Protein AF-0000000066667418 (afdb_homodimer)

Radius of gyration: 21.42 Å; Cα contacts (8 Å, |Δi|>4): 752; chains: 2; bounding box: 53×62×42 Å

Sequence (384 aa):
MTIRIGIILGSTRPNRNGPQVAQWVLDTAAARADAEFDLVDLREHPLPHLDEPVAPMFGPSVHAHTRAWAERIAPFDGFVIVTPE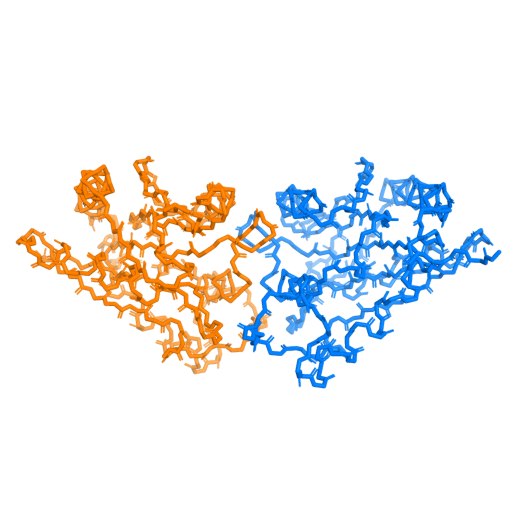YNHGAPGVLKNAIDHLFAQWADKAVGFVSYGAGGGALAVEQLRQVCSALGMADVSPQVTISVLTDFENYTAFRPTERHTVALDKLLEKVVAWSTALAPLRQSTLVTSMTIRIGIILGSTRPNRNGPQVAQWVLDTAAARADAEFDLVDLREHPLPHLDEPVAPMFGPSVHAHTRAWAERIAPFDGFVIVTPEYNHGAPGVLKNAIDHLFAQWADKAVGFVSYGAGGGALAVEQLRQVCSALGMADVSPQVTISVLTDFENYTAFRPTERHTVALDKLLEKVVAWSTALAPLRQSTLVTS

pLDDT: mean 95.83, std 9.03, range [34.34, 99.0]

Nearest PDB structures (foldseek):
  1t0i-assembly1_A  TM=7.617E-01  e=7.428E-16  Saccharomyces cerevisiae
  1t0i-assembly1_B  TM=7.504E-01  e=2.862E-14  Saccharomyces cerevisiae
  2fzv-assembly1_D  TM=8.154E-01  e=2.881E-12  Shigella flexneri 2a str. 2457T
  2fzv-assembly1_C  TM=7.775E-01  e=5.468E-12  Shigella flexneri 2a str. 2457T
  3gfs-assembly1_I  TM=8.214E-01  e=5.870E-10  Bacillus subtilis

Solvent-accessible surface area (backbone atoms only — not comparable to full-atom values): 20090 Å² total; per-residue (Å²): 133,82,46,30,32,36,35,33,34,34,63,67,35,45,86,57,64,57,63,60,55,46,47,53,51,48,58,61,50,64,72,44,84,82,46,44,75,45,82,42,50,44,67,82,56,78,69,74,71,59,64,55,67,57,67,40,81,66,52,84,63,94,45,66,67,51,46,51,50,47,63,70,49,48,77,39,39,23,34,35,40,33,34,51,34,51,57,52,23,54,38,18,61,34,49,30,59,56,60,60,48,35,75,68,42,43,59,18,15,27,26,45,39,21,27,22,79,81,13,16,58,52,13,49,55,53,49,52,44,30,29,60,62,42,44,30,47,66,54,84,51,54,33,69,36,30,42,73,76,35,17,56,92,66,62,44,77,50,83,51,67,70,50,52,54,33,42,50,54,24,51,51,49,28,52,51,46,19,59,70,31,46,64,64,60,54,51,60,61,65,76,99,132,82,45,30,32,35,34,34,34,34,63,67,34,45,86,56,62,57,64,60,56,47,48,53,50,49,58,59,50,63,73,44,86,81,45,44,77,45,81,42,51,45,69,81,55,77,68,74,71,61,66,55,68,57,66,40,80,65,52,84,66,93,45,68,68,52,45,52,49,46,63,69,48,47,77,37,39,24,33,36,40,33,33,51,34,50,58,52,24,53,39,20,60,33,50,29,60,56,59,58,48,34,74,66,44,44,60,17,14,30,26,46,39,21,26,21,79,82,11,16,59,52,12,48,55,54,47,52,45,28,27,60,62,41,44,30,48,69,54,84,51,55,33,68,36,30,42,74,77,34,16,55,92,65,64,43,77,50,83,50,69,69,51,52,53,34,43,50,52,25,51,51,50,28,53,52,47,20,59,72,30,46,65,64,60,54,51,61,62,64,77,100

Foldseek 3Di:
DAAEEEEEQQDDDPLDLRVQVSVVLQVLLVPDDRHHYDYHYVNVLDDDQQDFPDFQVPDDTPDPSLVVLLVVQQVHLAYEYEFEDDPLATDPRNVRSLRSHAQSQALAEYAYQYEEQFQNVSHVVVVVVVCVVRHYHYDDQHAGYHLVPQADVSRRGHDDPVRSVSSVVRSVVNSVSSVVSVVVSVVVVVVD/DAAEEEEEQQDDDPLDLRVVVSVVLQVLLVPDDRHHYDYHYVNVLDDDQQDFPDFQVPDDGPDPSLVVLLVVLQVHLAYEYEFEDDPLATDPRNVRSLRSHAQSQALAEYAYQYEEQFQNVSHVVVVVVVCVVRHYHYDDQHAGYHLVPQADVSRRGHDDPVRSVSSVVRSVVNSVSSVVSVVVSVVVVVVD

InterPro domains:
  IPR005025 NADPH-dependent FMN reductase-like domain [PF03358] (4-146)
  IPR029039 Flavoprotein-like superfamily [G3DSA:3.40.50.360] (3-180)
  IPR029039 Flavoprotein-like superfamily [SSF52218] (1-170)
  IPR050712 NAD(P)H-dependent reductase [PTHR30543] (3-181)

Structure (mmCIF, N/CA/C/O backbone):
data_AF-0000000066667418-model_v1
#
loop_
_entity.id
_entity.type
_entity.pdbx_description
1 polymer Reductase
#
loop_
_atom_site.group_PDB
_atom_site.id
_atom_site.type_symbol
_atom_site.label_atom_id
_atom_site.label_alt_id
_atom_site.label_comp_id
_atom_site.label_asym_id
_atom_site.label_entity_id
_atom_site.label_seq_id
_atom_site.pdbx_PDB_ins_code
_atom_site.Cartn_x
_atom_site.Cartn_y
_atom_site.Cartn_z
_atom_site.occupancy
_atom_site.B_iso_or_equiv
_atom_site.auth_seq_id
_atom_site.auth_comp_id
_atom_site.auth_asym_id
_atom_site.auth_atom_id
_atom_site.pdbx_PDB_model_num
ATOM 1 N N . MET A 1 1 ? -7.371 -31.844 -13.156 1 71.56 1 MET A N 1
ATOM 2 C CA . MET A 1 1 ? -7.203 -30.531 -13.766 1 71.56 1 MET A CA 1
ATOM 3 C C . MET A 1 1 ? -5.848 -29.938 -13.406 1 71.56 1 MET A C 1
ATOM 5 O O . MET A 1 1 ? -5.344 -30.156 -12.297 1 71.56 1 MET A O 1
ATOM 9 N N . THR A 1 2 ? -5.082 -29.453 -14.336 1 91.25 2 THR A N 1
ATOM 10 C CA . THR A 1 2 ? -3.734 -28.953 -14.117 1 91.25 2 THR A CA 1
ATOM 11 C C . THR A 1 2 ? -3.77 -27.625 -13.367 1 91.25 2 THR A C 1
ATOM 13 O O . THR A 1 2 ? -4.539 -26.734 -13.719 1 91.25 2 THR A O 1
ATOM 16 N N . ILE A 1 3 ? -3.068 -27.578 -12.25 1 96.31 3 ILE A N 1
ATOM 17 C CA . ILE A 1 3 ? -2.986 -26.375 -11.438 1 96.31 3 ILE A CA 1
ATOM 18 C C . ILE A 1 3 ? -2.293 -25.266 -12.219 1 96.31 3 ILE A C 1
ATOM 20 O O . ILE A 1 3 ? -1.257 -25.5 -12.852 1 96.31 3 ILE A O 1
ATOM 24 N N . ARG A 1 4 ? -2.938 -24.109 -12.203 1 98.38 4 ARG A N 1
ATOM 25 C CA . ARG A 1 4 ? -2.375 -22.938 -12.883 1 98.38 4 ARG A CA 1
ATOM 26 C C . ARG A 1 4 ? -1.964 -21.875 -11.875 1 98.38 4 ARG A C 1
ATOM 28 O O . ARG A 1 4 ? -2.781 -21.422 -11.07 1 98.38 4 ARG A O 1
ATOM 35 N N . ILE A 1 5 ? -0.707 -21.484 -11.93 1 98.81 5 ILE A N 1
ATOM 36 C CA . ILE A 1 5 ? -0.155 -20.5 -11.008 1 98.81 5 ILE A CA 1
ATOM 37 C C . ILE A 1 5 ? 0.203 -19.234 -11.773 1 98.81 5 ILE A C 1
ATOM 39 O O . ILE A 1 5 ? 0.932 -19.281 -12.766 1 98.81 5 ILE A O 1
ATOM 43 N N . GLY A 1 6 ? -0.37 -18.094 -11.383 1 98.88 6 GLY A N 1
ATOM 44 C CA . GLY A 1 6 ? 0.022 -16.812 -11.938 1 98.88 6 GLY A CA 1
ATOM 45 C C . GLY A 1 6 ? 1.205 -16.188 -11.219 1 98.88 6 GLY A C 1
ATOM 46 O O . GLY A 1 6 ? 1.219 -16.109 -9.992 1 98.88 6 GLY A O 1
ATOM 47 N N . ILE A 1 7 ? 2.221 -15.82 -11.922 1 98.94 7 ILE A N 1
ATOM 48 C CA . ILE A 1 7 ? 3.34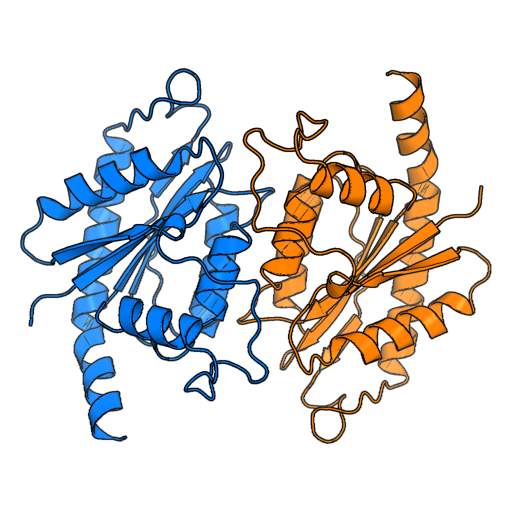8 -15.055 -11.398 1 98.94 7 ILE A CA 1
ATOM 49 C C . ILE A 1 7 ? 3.121 -13.562 -11.648 1 98.94 7 ILE A C 1
ATOM 51 O O . ILE A 1 7 ? 3.264 -13.086 -12.781 1 98.94 7 ILE A O 1
ATOM 55 N N . ILE A 1 8 ? 2.779 -12.836 -10.586 1 98.94 8 ILE A N 1
ATOM 56 C CA . ILE A 1 8 ? 2.412 -11.438 -10.727 1 98.94 8 ILE A CA 1
ATOM 57 C C . ILE A 1 8 ? 3.635 -10.555 -10.469 1 98.94 8 ILE A C 1
ATOM 59 O O . ILE A 1 8 ? 4.207 -10.578 -9.375 1 98.94 8 ILE A O 1
ATOM 63 N N . LEU A 1 9 ? 4.039 -9.828 -11.461 1 98.88 9 LEU A N 1
ATOM 64 C CA . LEU A 1 9 ? 5.086 -8.82 -11.32 1 98.88 9 LEU A CA 1
ATOM 65 C C . LEU A 1 9 ? 4.496 -7.484 -10.891 1 98.88 9 LEU A C 1
ATOM 67 O O . LEU A 1 9 ? 3.779 -6.836 -11.656 1 98.88 9 LEU A O 1
ATOM 71 N N . GLY A 1 10 ? 4.863 -7.02 -9.703 1 98.25 10 GLY A N 1
ATOM 72 C CA . GLY A 1 10 ? 4.066 -6.059 -8.953 1 98.25 10 GLY A CA 1
ATOM 73 C C . GLY A 1 10 ? 4.59 -4.637 -9.07 1 98.25 10 GLY A C 1
ATOM 74 O O . GLY A 1 10 ? 4.094 -3.73 -8.398 1 98.25 10 GLY A O 1
ATOM 75 N N . SER A 1 11 ? 5.641 -4.402 -9.867 1 97.56 11 SER A N 1
ATOM 76 C CA . SER A 1 11 ? 6.121 -3.047 -10.133 1 97.56 11 SER A CA 1
ATOM 77 C C . SER A 1 11 ? 5.961 -2.68 -11.602 1 97.56 11 SER A C 1
ATOM 79 O O . SER A 1 11 ? 6.203 -3.506 -12.484 1 97.56 11 SER A O 1
ATOM 81 N N . THR A 1 12 ? 5.621 -1.434 -11.82 1 98.12 12 THR A N 1
ATOM 82 C CA . THR A 1 12 ? 5.484 -0.959 -13.188 1 98.12 12 THR A CA 1
ATOM 83 C C . THR A 1 12 ? 6.469 0.171 -13.469 1 98.12 12 THR A C 1
ATOM 85 O O . THR A 1 12 ? 6.367 0.849 -14.5 1 98.12 12 THR A O 1
ATOM 88 N N . ARG A 1 13 ? 7.426 0.432 -12.656 1 96.94 13 ARG A N 1
ATOM 89 C CA . ARG A 1 13 ? 8.359 1.543 -12.805 1 96.94 13 ARG A CA 1
ATOM 90 C C . ARG A 1 13 ? 9.25 1.346 -14.031 1 96.94 13 ARG A C 1
ATOM 92 O O . ARG A 1 13 ? 9.57 0.213 -14.391 1 96.94 13 ARG A O 1
ATOM 99 N N . PRO A 1 14 ? 9.609 2.479 -14.602 1 96.12 14 PRO A N 1
ATOM 100 C CA . PRO A 1 14 ? 10.688 2.35 -15.594 1 96.12 14 PRO A CA 1
ATOM 101 C C . PRO A 1 14 ? 11.984 1.827 -14.984 1 96.12 14 PRO A C 1
ATOM 103 O O . PRO A 1 14 ? 12.266 2.068 -13.812 1 96.12 14 PRO A O 1
ATOM 106 N N . ASN A 1 15 ? 12.703 1.065 -15.758 1 94.62 15 ASN A N 1
ATOM 107 C CA . ASN A 1 15 ? 14.023 0.567 -15.375 1 94.62 15 ASN A CA 1
ATOM 108 C C . ASN A 1 15 ? 13.945 -0.358 -14.164 1 94.62 15 ASN A C 1
ATOM 110 O O . ASN A 1 15 ? 14.914 -0.493 -13.414 1 94.62 15 ASN A O 1
ATOM 114 N N . ARG A 1 16 ? 12.789 -0.914 -13.961 1 95.12 16 ARG A N 1
ATOM 115 C CA . ARG A 1 16 ? 12.594 -1.813 -12.828 1 95.12 16 ARG A CA 1
ATOM 116 C C . ARG A 1 16 ? 13.438 -3.07 -12.977 1 95.12 16 ARG A C 1
ATOM 118 O O . ARG A 1 16 ? 13.648 -3.562 -14.094 1 95.12 16 ARG A O 1
ATOM 125 N N . ASN A 1 17 ? 13.883 -3.607 -11.883 1 96.81 17 ASN A N 1
ATOM 126 C CA . ASN A 1 17 ? 14.633 -4.855 -11.82 1 96.81 17 ASN A CA 1
ATOM 127 C C . ASN A 1 17 ? 13.719 -6.07 -11.93 1 96.81 17 ASN A C 1
ATOM 129 O O . ASN A 1 17 ? 14.164 -7.156 -12.305 1 96.81 17 ASN A O 1
ATOM 133 N N . GLY A 1 18 ? 12.469 -5.871 -11.711 1 97.88 18 GLY A N 1
ATOM 134 C CA . GLY A 1 18 ? 11.461 -6.898 -11.492 1 97.88 18 GLY A CA 1
ATOM 135 C C . GLY A 1 18 ? 11.375 -7.902 -12.625 1 97.88 18 GLY A C 1
ATOM 136 O O . GLY A 1 18 ? 11.289 -9.109 -12.391 1 97.88 18 GLY A O 1
ATOM 137 N N . PRO A 1 19 ? 11.492 -7.477 -13.859 1 98.56 19 PRO A N 1
ATOM 138 C CA . PRO A 1 19 ? 11.344 -8.406 -14.977 1 98.56 19 PRO A CA 1
ATOM 139 C C . PRO A 1 19 ? 12.383 -9.523 -14.961 1 98.56 19 PRO A C 1
ATOM 141 O O . PRO A 1 19 ? 12.062 -10.672 -15.266 1 98.56 19 PRO A O 1
ATOM 144 N N . GLN A 1 20 ? 13.609 -9.25 -14.594 1 98.69 20 GLN A N 1
ATOM 145 C CA . GLN A 1 20 ? 14.641 -10.281 -14.508 1 98.69 20 GLN A CA 1
ATOM 146 C C . GLN A 1 20 ? 14.297 -11.312 -13.438 1 98.69 20 GLN A C 1
ATOM 148 O O . GLN A 1 20 ? 14.438 -12.516 -13.664 1 98.69 20 GLN A O 1
ATOM 153 N N . VAL A 1 21 ? 13.82 -10.844 -12.305 1 98.81 21 VAL A N 1
ATOM 154 C CA . VAL A 1 21 ? 13.461 -11.719 -11.195 1 98.81 21 VAL A CA 1
ATOM 155 C C . VAL A 1 21 ? 12.266 -12.586 -11.586 1 98.81 21 VAL A C 1
ATOM 157 O O . VAL A 1 21 ? 12.281 -13.805 -11.391 1 98.81 21 VAL A O 1
ATOM 160 N N . ALA A 1 22 ? 11.258 -11.945 -12.156 1 98.88 22 ALA A N 1
ATOM 161 C CA . ALA A 1 22 ? 10.047 -12.656 -12.57 1 98.88 22 ALA A CA 1
ATOM 162 C C . ALA A 1 22 ? 10.375 -13.719 -13.617 1 98.88 22 ALA A C 1
ATOM 164 O O . ALA A 1 22 ? 9.836 -14.828 -13.57 1 98.88 22 ALA A O 1
ATOM 165 N N . GLN A 1 23 ? 11.203 -13.375 -14.57 1 98.69 23 GLN A N 1
ATOM 166 C CA . GLN A 1 23 ? 11.594 -14.336 -15.594 1 98.69 23 GLN A CA 1
ATOM 167 C C . GLN A 1 23 ? 12.328 -15.523 -14.992 1 98.69 23 GLN A C 1
ATOM 169 O O . GLN A 1 23 ? 12.102 -16.672 -15.375 1 98.69 23 GLN A O 1
ATOM 174 N N . TRP A 1 24 ? 13.25 -15.219 -14.094 1 98.81 24 TRP A N 1
ATOM 175 C CA . TRP A 1 24 ? 13.961 -16.281 -13.391 1 98.81 24 TRP A CA 1
ATOM 176 C C . TRP A 1 24 ? 12.984 -17.219 -12.68 1 98.81 24 TRP A C 1
ATOM 178 O O . TRP A 1 24 ? 13.133 -18.438 -12.727 1 98.81 24 TRP A O 1
ATOM 188 N N . VAL A 1 25 ? 11.945 -16.641 -11.984 1 98.94 25 VAL A N 1
ATOM 189 C CA . VAL A 1 25 ? 10.906 -17.422 -11.32 1 98.94 25 VAL A CA 1
ATOM 190 C C . VAL A 1 25 ? 10.18 -18.281 -12.352 1 98.94 25 VAL A C 1
ATOM 192 O O . VAL A 1 25 ? 9.992 -19.484 -12.141 1 98.94 25 VAL A O 1
ATOM 195 N N . LEU A 1 26 ? 9.805 -17.672 -13.453 1 98.81 26 LEU A N 1
ATOM 196 C CA . LEU A 1 26 ? 9.062 -18.375 -14.492 1 98.81 26 LEU A CA 1
ATOM 197 C C . LEU A 1 26 ? 9.891 -19.516 -15.07 1 98.81 26 LEU A C 1
ATOM 199 O O . LEU A 1 26 ? 9.391 -20.641 -15.219 1 98.81 26 LEU A O 1
ATOM 203 N N . ASP A 1 27 ? 11.164 -19.281 -15.406 1 98.31 27 ASP A N 1
ATOM 204 C CA . ASP A 1 27 ? 12.047 -20.297 -15.977 1 98.31 27 ASP A CA 1
ATOM 205 C C . ASP A 1 27 ? 12.203 -21.484 -15.023 1 98.31 27 ASP A C 1
ATOM 207 O O . ASP A 1 27 ? 12.156 -22.641 -15.445 1 98.31 27 ASP A O 1
ATOM 211 N N . THR A 1 28 ? 12.414 -21.156 -13.781 1 98.12 28 THR A N 1
ATOM 212 C CA . THR A 1 28 ? 12.555 -22.203 -12.773 1 98.12 28 THR A CA 1
ATOM 213 C C . THR A 1 28 ? 11.266 -23 -12.641 1 98.12 28 THR A C 1
ATOM 215 O O . THR A 1 28 ? 11.289 -24.234 -12.609 1 98.12 28 THR A O 1
ATOM 218 N N . ALA A 1 29 ? 10.148 -22.297 -12.578 1 98.19 29 ALA A N 1
ATOM 219 C CA . ALA A 1 29 ? 8.836 -22.922 -12.414 1 98.19 29 ALA A CA 1
ATOM 220 C C . ALA A 1 29 ? 8.477 -23.781 -13.617 1 98.19 29 ALA A C 1
ATOM 222 O O . ALA A 1 29 ? 7.84 -24.828 -13.477 1 98.19 29 ALA A O 1
ATOM 223 N N . ALA A 1 30 ? 8.828 -23.312 -14.805 1 96 30 ALA A N 1
ATOM 224 C CA . ALA A 1 30 ? 8.461 -23.969 -16.062 1 96 30 ALA A CA 1
ATOM 225 C C . ALA A 1 30 ? 9.102 -25.344 -16.156 1 96 30 ALA A C 1
ATOM 227 O O . ALA A 1 30 ? 8.688 -26.172 -16.969 1 96 30 ALA A O 1
ATOM 228 N N . ALA A 1 31 ? 10.109 -25.562 -15.398 1 95.62 31 ALA A N 1
ATOM 229 C CA . ALA A 1 31 ? 10.789 -26.844 -15.398 1 95.62 31 ALA A CA 1
ATOM 230 C C . ALA A 1 31 ? 9.977 -27.891 -14.641 1 95.62 31 ALA A C 1
ATOM 232 O O . ALA A 1 31 ? 10.25 -29.094 -14.742 1 95.62 31 ALA A O 1
ATOM 233 N N . ARG A 1 32 ? 9.031 -27.422 -13.961 1 94.75 32 ARG A N 1
ATOM 234 C CA . ARG A 1 32 ? 8.18 -28.328 -13.203 1 94.75 32 ARG A CA 1
ATOM 235 C C . ARG A 1 32 ? 7.094 -28.922 -14.094 1 94.75 32 ARG A C 1
ATOM 237 O O . ARG A 1 32 ? 6.668 -28.297 -15.07 1 94.75 32 ARG A O 1
ATOM 244 N N . ALA A 1 33 ? 6.547 -30.094 -13.656 1 95.25 33 ALA A N 1
ATOM 245 C CA . ALA A 1 33 ? 5.531 -30.781 -14.453 1 95.25 33 ALA A CA 1
ATOM 246 C C . ALA A 1 33 ? 4.195 -30.812 -13.719 1 95.25 33 ALA A C 1
ATOM 248 O O . ALA A 1 33 ? 3.168 -31.172 -14.305 1 95.25 33 ALA A O 1
ATOM 249 N N . ASP A 1 34 ? 4.195 -30.391 -12.516 1 96.56 34 ASP A N 1
ATOM 250 C CA . ASP A 1 34 ? 3.025 -30.609 -11.672 1 96.56 34 ASP A CA 1
ATOM 251 C C . ASP A 1 34 ? 2.09 -29.406 -11.695 1 96.56 34 ASP A C 1
ATOM 253 O O . ASP A 1 34 ? 1.03 -29.422 -11.07 1 96.56 34 ASP A O 1
ATOM 257 N N . ALA A 1 35 ? 2.479 -28.359 -12.453 1 98 35 ALA A N 1
ATOM 258 C CA . ALA A 1 35 ? 1.645 -27.172 -12.578 1 98 35 ALA A CA 1
ATOM 259 C C . ALA A 1 35 ? 2.037 -26.359 -13.812 1 98 35 ALA A C 1
ATOM 261 O O . ALA A 1 35 ? 3.107 -26.562 -14.383 1 98 35 ALA A O 1
ATOM 262 N N . GLU A 1 36 ? 1.159 -25.484 -14.234 1 98.31 36 GLU A N 1
ATOM 263 C CA . GLU A 1 36 ? 1.438 -24.5 -15.273 1 98.31 36 GLU A CA 1
ATOM 264 C C . GLU A 1 36 ? 1.617 -23.109 -14.688 1 98.31 36 GLU A C 1
ATOM 266 O O . GLU A 1 36 ? 0.952 -22.75 -13.711 1 98.31 36 GLU A O 1
ATOM 271 N N . PHE A 1 37 ? 2.492 -22.406 -15.281 1 98.62 37 PHE A N 1
ATOM 272 C CA . PHE A 1 37 ? 2.838 -21.078 -14.781 1 98.62 37 PHE A CA 1
ATOM 273 C C . PHE A 1 37 ? 2.719 -20.031 -15.883 1 98.62 37 PHE A C 1
ATOM 275 O O . PHE A 1 37 ? 3.105 -20.281 -17.031 1 98.62 37 PHE A O 1
ATOM 282 N N . ASP A 1 38 ? 2.111 -18.922 -15.539 1 98.5 38 ASP A N 1
ATOM 283 C CA . ASP A 1 38 ? 1.968 -17.812 -16.469 1 98.5 38 ASP A CA 1
ATOM 284 C C . ASP A 1 38 ? 2.383 -16.5 -15.812 1 98.5 38 ASP A C 1
ATOM 286 O O . ASP A 1 38 ? 2.053 -16.234 -14.656 1 98.5 38 ASP A O 1
ATOM 290 N N . LEU A 1 39 ? 3.121 -15.703 -16.578 1 98.75 39 LEU A N 1
ATOM 291 C CA . LEU A 1 39 ? 3.531 -14.391 -16.078 1 98.75 39 LEU A CA 1
ATOM 292 C C . LEU A 1 39 ? 2.424 -13.359 -16.281 1 98.75 39 LEU A C 1
ATOM 294 O O . LEU A 1 39 ? 1.819 -13.297 -17.359 1 98.75 39 LEU A O 1
ATOM 298 N N . VAL A 1 40 ? 2.092 -12.648 -15.25 1 98.88 40 VAL A N 1
ATOM 299 C CA . VAL A 1 40 ? 1.15 -11.539 -15.266 1 98.88 40 VAL A CA 1
ATOM 300 C C . VAL A 1 40 ? 1.874 -10.242 -14.883 1 98.88 40 VAL A C 1
ATOM 302 O O . VAL A 1 40 ? 1.997 -9.922 -13.703 1 98.88 40 VAL A O 1
ATOM 305 N N . ASP A 1 41 ? 2.34 -9.547 -15.875 1 98.81 41 ASP A N 1
ATOM 306 C CA . ASP A 1 41 ? 3.002 -8.266 -15.664 1 98.81 41 ASP A CA 1
ATOM 307 C C . ASP A 1 41 ? 1.983 -7.133 -15.531 1 98.81 41 ASP A C 1
ATOM 309 O O . ASP A 1 41 ? 1.254 -6.836 -16.484 1 98.81 41 ASP A O 1
ATOM 313 N N . LEU A 1 42 ? 1.976 -6.457 -14.398 1 98.75 42 LEU A N 1
ATOM 314 C CA . LEU A 1 42 ? 0.987 -5.406 -14.18 1 98.75 42 LEU A CA 1
ATOM 315 C C . LEU A 1 42 ? 1.111 -4.312 -15.234 1 98.75 42 LEU A C 1
ATOM 317 O O . LEU A 1 42 ? 0.132 -3.631 -15.547 1 98.75 42 LEU A O 1
ATOM 321 N N . ARG A 1 43 ? 2.266 -4.16 -15.812 1 97.88 43 ARG A N 1
ATOM 322 C CA . ARG A 1 43 ? 2.447 -3.17 -16.859 1 97.88 43 ARG A CA 1
ATOM 323 C C . ARG A 1 43 ? 1.579 -3.49 -18.078 1 97.88 43 ARG A C 1
ATOM 325 O O . ARG A 1 43 ? 1.191 -2.592 -18.828 1 97.88 43 ARG A O 1
ATOM 332 N N . GLU A 1 44 ? 1.265 -4.75 -18.266 1 98.06 44 GLU A N 1
ATOM 333 C CA . GLU A 1 44 ? 0.471 -5.191 -19.406 1 98.06 44 GLU A CA 1
ATOM 334 C C . GLU A 1 44 ? -1.021 -5.172 -19.078 1 98.06 44 GLU A C 1
ATOM 336 O O . GLU A 1 44 ? -1.853 -5.441 -19.953 1 98.06 44 GLU A O 1
ATOM 341 N N . HIS A 1 45 ? -1.349 -4.812 -17.891 1 98 45 HIS A N 1
ATOM 342 C CA . HIS A 1 45 ? -2.727 -4.746 -17.406 1 98 45 HIS A CA 1
ATOM 343 C C . HIS A 1 45 ? -2.984 -3.459 -16.641 1 98 45 HIS A C 1
ATOM 345 O O . HIS A 1 45 ? -3.297 -3.5 -15.445 1 98 45 HIS A O 1
ATOM 351 N N . PRO A 1 46 ? -2.938 -2.381 -17.375 1 97.5 46 PRO A N 1
ATOM 352 C CA . PRO A 1 46 ? -3.039 -1.095 -16.688 1 97.5 46 PRO A CA 1
ATOM 353 C C . PRO A 1 46 ? -4.402 -0.881 -16.031 1 97.5 46 PRO A C 1
ATOM 355 O O . PRO A 1 46 ? -5.438 -1.105 -16.672 1 97.5 46 PRO A O 1
ATOM 358 N N . LEU A 1 47 ? -4.426 -0.564 -14.812 1 98.44 47 LEU A N 1
ATOM 359 C CA . LEU A 1 47 ? -5.59 -0.163 -14.023 1 98.44 47 LEU A CA 1
ATOM 360 C C . LEU A 1 47 ? -5.438 1.269 -13.523 1 98.44 47 LEU A C 1
ATOM 362 O O . LEU A 1 47 ? -4.344 1.683 -13.133 1 98.44 47 LEU A O 1
ATOM 366 N N . PRO A 1 48 ? -6.484 2.047 -13.602 1 98.25 48 PRO A N 1
ATOM 367 C CA . PRO A 1 48 ? -6.422 3.32 -12.875 1 98.25 48 PRO A CA 1
ATOM 368 C C . PRO A 1 48 ? -6.297 3.139 -11.367 1 98.25 48 PRO A C 1
ATOM 370 O O . PRO A 1 48 ? -6.352 2.012 -10.867 1 98.25 48 PRO A O 1
ATOM 373 N N . HIS A 1 49 ? -5.965 4.227 -10.672 1 98.38 49 HIS A N 1
ATOM 374 C CA . HIS A 1 49 ? -6.219 4.125 -9.242 1 98.38 49 HIS A CA 1
ATOM 375 C C . HIS A 1 49 ? -7.645 3.652 -8.969 1 98.38 49 HIS A C 1
ATOM 377 O O . HIS A 1 49 ? -8.555 3.928 -9.758 1 98.38 49 HIS A O 1
ATOM 383 N N . LEU A 1 50 ? -7.793 2.928 -7.902 1 98.25 50 LEU A N 1
ATOM 384 C CA . LEU A 1 50 ? -9.055 2.254 -7.609 1 98.25 50 LEU A CA 1
ATOM 385 C C . LEU A 1 50 ? -10.227 3.213 -7.762 1 98.25 50 LEU A C 1
ATOM 387 O O . LEU A 1 50 ? -10.375 4.156 -6.984 1 98.25 50 LEU A O 1
ATOM 391 N N . ASP A 1 51 ? -11.102 2.916 -8.758 1 97.88 51 ASP A N 1
ATOM 392 C CA . ASP A 1 51 ? -12.18 3.834 -9.117 1 97.88 51 ASP A CA 1
ATOM 393 C C . ASP A 1 51 ? -13.539 3.152 -8.992 1 97.88 51 ASP A C 1
ATOM 395 O O . ASP A 1 51 ? -14.508 3.561 -9.641 1 97.88 51 ASP A O 1
ATOM 399 N N . GLU A 1 52 ? -13.617 2.18 -8.211 1 96.88 52 GLU A N 1
ATOM 400 C CA . GLU A 1 52 ? -14.867 1.455 -8.008 1 96.88 52 GLU A CA 1
ATOM 401 C C . GLU A 1 52 ? -15.797 2.219 -7.07 1 96.88 52 GLU A C 1
ATOM 403 O O . GLU A 1 52 ? -15.43 2.518 -5.93 1 96.88 52 GLU A O 1
ATOM 408 N N . PRO A 1 53 ? -17.016 2.488 -7.465 1 95 53 PRO A N 1
ATOM 409 C CA . PRO A 1 53 ? -17.953 3.197 -6.598 1 95 53 PRO A CA 1
ATOM 410 C C . PRO A 1 53 ? -18.469 2.33 -5.445 1 95 53 PRO A C 1
ATOM 412 O O . PRO A 1 53 ? -18.938 2.855 -4.441 1 95 53 PRO A O 1
ATOM 415 N N . VAL A 1 54 ? -18.406 1.028 -5.727 1 92.06 54 VAL A N 1
ATOM 416 C CA . VAL A 1 54 ? -18.797 0.043 -4.727 1 92.06 54 VAL A CA 1
ATOM 417 C C . VAL A 1 54 ? -17.656 -0.928 -4.469 1 92.06 54 VAL A C 1
ATOM 419 O O . VAL A 1 54 ? -16.859 -1.205 -5.363 1 92.06 54 VAL A O 1
ATOM 422 N N . ALA A 1 55 ? -17.594 -1.377 -3.178 1 92.88 55 ALA A N 1
ATOM 423 C CA . ALA A 1 55 ? -16.531 -2.318 -2.834 1 92.88 55 ALA A CA 1
ATOM 424 C C . ALA A 1 55 ? -16.547 -3.533 -3.758 1 92.88 55 ALA A C 1
ATOM 426 O O . ALA A 1 55 ? -17.625 -4.09 -4.035 1 92.88 55 ALA A O 1
ATOM 427 N N . PRO A 1 56 ? -15.383 -4.012 -4.156 1 94.31 56 PRO A N 1
ATOM 428 C CA . PRO A 1 56 ? -15.297 -5.133 -5.098 1 94.31 56 PRO A CA 1
ATOM 429 C C . PRO A 1 56 ? -15.93 -6.41 -4.555 1 94.31 56 PRO A C 1
ATOM 431 O O . PRO A 1 56 ? -16.328 -7.285 -5.328 1 94.31 56 PRO A O 1
ATOM 434 N N . MET A 1 57 ? -16.062 -6.512 -3.262 1 93.94 57 MET A N 1
ATOM 435 C CA . MET A 1 57 ? -16.703 -7.688 -2.688 1 93.94 57 MET A CA 1
ATOM 436 C C . MET A 1 57 ? -18.156 -7.809 -3.164 1 93.94 57 MET A C 1
ATOM 438 O O . MET A 1 57 ? -18.734 -8.891 -3.117 1 93.94 57 MET A O 1
ATOM 442 N N . PHE A 1 58 ? -18.719 -6.734 -3.705 1 91.81 58 PHE A N 1
ATOM 443 C CA . PHE A 1 58 ? -20.109 -6.723 -4.164 1 91.81 58 PHE A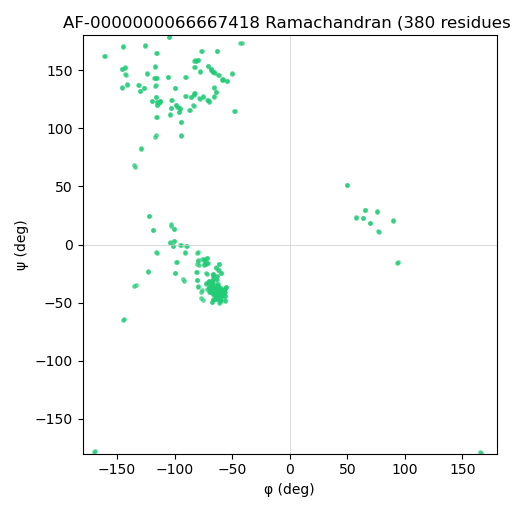 CA 1
ATOM 444 C C . PHE A 1 58 ? -20.172 -6.82 -5.684 1 91.81 58 PHE A C 1
ATOM 446 O O . PHE A 1 58 ? -21.234 -6.613 -6.273 1 91.81 58 PHE A O 1
ATOM 453 N N . GLY A 1 59 ? -19.234 -7.164 -6.332 1 83.44 59 GLY A N 1
ATOM 454 C CA . GLY A 1 59 ? -19.141 -7.242 -7.781 1 83.44 59 GLY A CA 1
ATOM 455 C C . GLY A 1 59 ? -20.391 -7.812 -8.422 1 83.44 59 GLY A C 1
ATOM 456 O O . GLY A 1 59 ? -21.359 -8.141 -7.734 1 83.44 59 GLY A O 1
ATOM 457 N N . PRO A 1 60 ? -20.438 -7.789 -9.789 1 92.19 60 PRO A N 1
ATOM 458 C CA . PRO A 1 60 ? -19.344 -7.418 -10.703 1 92.19 60 PRO A CA 1
ATOM 459 C C . PRO A 1 60 ? -19.172 -5.902 -10.828 1 92.19 60 PRO A C 1
ATOM 461 O O . PRO A 1 60 ? -20.125 -5.148 -10.57 1 92.19 60 PRO A O 1
ATOM 464 N N . SER A 1 61 ? -17.969 -5.516 -11.25 1 95.94 61 SER A N 1
ATOM 465 C CA . SER A 1 61 ? -17.625 -4.105 -11.398 1 95.94 61 SER A CA 1
ATOM 466 C C . SER A 1 61 ? -18.406 -3.463 -12.539 1 95.94 61 SER A C 1
ATOM 468 O O . SER A 1 61 ? -18.672 -4.105 -13.555 1 95.94 61 SER A O 1
ATOM 470 N N . VAL A 1 62 ? -18.656 -2.178 -12.438 1 96.75 62 VAL A N 1
ATOM 471 C CA . VAL A 1 62 ? -19.281 -1.398 -13.5 1 96.75 62 VAL A CA 1
ATOM 472 C C . VAL A 1 62 ? -18.25 -1.04 -14.562 1 96.75 62 VAL A C 1
ATOM 474 O O . VAL A 1 62 ? -18.609 -0.619 -15.664 1 96.75 62 VAL A O 1
ATOM 477 N N . HIS A 1 63 ? -16.984 -1.201 -14.297 1 97.88 63 HIS A N 1
ATOM 478 C CA . HIS A 1 63 ? -15.922 -0.785 -15.203 1 97.88 63 HIS A CA 1
ATOM 479 C C . HIS A 1 63 ? -15.391 -1.967 -16.016 1 97.88 63 HIS A C 1
ATOM 481 O O . HIS A 1 63 ? -15.07 -3.012 -15.445 1 97.88 63 HIS A O 1
ATOM 487 N N . ALA A 1 64 ? -15.203 -1.799 -17.297 1 98.25 64 ALA A N 1
ATOM 488 C CA . ALA A 1 64 ? -14.703 -2.836 -18.188 1 98.25 64 ALA A CA 1
ATOM 489 C C . ALA A 1 64 ? -13.281 -3.25 -17.812 1 98.25 64 ALA A C 1
ATOM 491 O O . ALA A 1 64 ? -12.93 -4.43 -17.906 1 98.25 64 ALA A O 1
ATOM 492 N N . HIS A 1 65 ? -12.438 -2.285 -17.406 1 98.38 65 HIS A N 1
ATOM 493 C CA . HIS A 1 65 ? -11.047 -2.609 -17.078 1 98.38 65 HIS A CA 1
ATOM 494 C C . HIS A 1 65 ? -10.961 -3.529 -15.867 1 98.38 65 HIS A C 1
ATOM 496 O O . HIS A 1 65 ? -10.117 -4.426 -15.828 1 98.38 65 HIS A O 1
ATOM 502 N N . THR A 1 66 ? -11.844 -3.312 -14.883 1 98.38 66 THR A N 1
ATOM 503 C CA . THR A 1 66 ? -11.859 -4.18 -13.711 1 98.38 66 THR A CA 1
ATOM 504 C C . THR A 1 66 ? -12.359 -5.574 -14.078 1 98.38 66 THR A C 1
ATOM 506 O O . THR A 1 66 ? -11.82 -6.578 -13.609 1 98.38 66 THR A O 1
ATOM 509 N N . ARG A 1 67 ? -13.344 -5.641 -14.898 1 98.25 67 ARG A N 1
ATOM 510 C CA . ARG A 1 67 ? -13.844 -6.938 -15.344 1 98.25 67 ARG A CA 1
ATOM 511 C C . ARG A 1 67 ? -12.789 -7.684 -16.156 1 98.25 67 ARG A C 1
ATOM 513 O O . ARG A 1 67 ? -12.633 -8.898 -16.016 1 98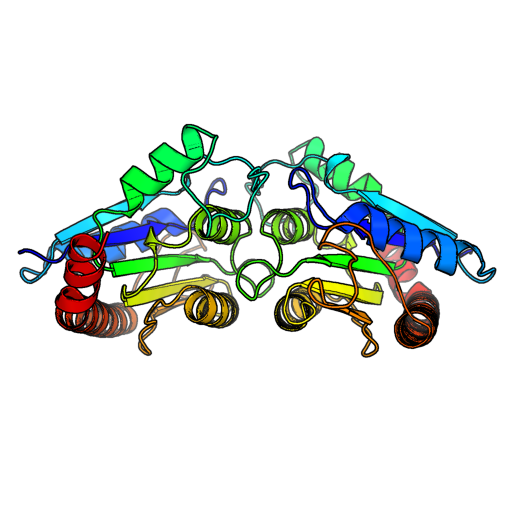.25 67 ARG A O 1
ATOM 520 N N . ALA A 1 68 ? -12.078 -6.988 -17.016 1 98.62 68 ALA A N 1
ATOM 521 C CA . ALA A 1 68 ? -10.992 -7.605 -17.766 1 98.62 68 ALA A CA 1
ATOM 522 C C . ALA A 1 68 ? -9.906 -8.141 -16.844 1 98.62 68 ALA A C 1
ATOM 524 O O . ALA A 1 68 ? -9.367 -9.227 -17.078 1 98.62 68 ALA A O 1
ATOM 525 N N . TRP A 1 69 ? -9.609 -7.383 -15.867 1 98.69 69 TRP A N 1
ATOM 526 C CA . TRP A 1 69 ? -8.633 -7.805 -14.867 1 98.69 69 TRP A CA 1
ATOM 527 C C . TRP A 1 69 ? -9.117 -9.047 -14.125 1 98.69 69 TRP A C 1
ATOM 529 O O . TRP A 1 69 ? -8.359 -10 -13.93 1 98.69 69 TRP A O 1
ATOM 539 N N . ALA A 1 70 ? -10.383 -9.07 -13.742 1 98.25 70 ALA A N 1
ATOM 540 C CA . ALA A 1 70 ? -10.984 -10.234 -13.094 1 98.25 70 ALA A CA 1
ATOM 541 C C . ALA A 1 70 ? -10.883 -11.469 -13.984 1 98.25 70 ALA A C 1
ATOM 543 O O . ALA A 1 70 ? -10.547 -12.555 -13.516 1 98.25 70 ALA A O 1
ATOM 544 N N . GLU A 1 71 ? -11.164 -11.281 -15.227 1 98.25 71 GLU A N 1
ATOM 545 C CA . GLU A 1 71 ? -11.102 -12.383 -16.188 1 98.25 71 GLU A CA 1
ATOM 546 C C . GLU A 1 71 ? -9.68 -12.922 -16.312 1 98.25 71 GLU A C 1
ATOM 548 O O . GLU A 1 71 ? -9.477 -14.125 -16.484 1 98.25 71 GLU A O 1
ATOM 553 N N . ARG A 1 72 ? -8.719 -12.008 -16.234 1 98.69 72 ARG A N 1
ATOM 554 C CA . ARG A 1 72 ? -7.316 -12.398 -16.328 1 98.69 72 ARG A CA 1
ATOM 555 C C . ARG A 1 72 ? -6.891 -13.203 -15.109 1 98.69 72 ARG A C 1
ATOM 557 O O . ARG A 1 72 ? -6.098 -14.141 -15.219 1 98.69 72 ARG A O 1
ATOM 564 N N . ILE A 1 73 ? -7.402 -12.906 -13.961 1 98.69 73 ILE A N 1
ATOM 565 C CA . ILE A 1 73 ? -6.918 -13.43 -12.688 1 98.69 73 ILE A CA 1
ATOM 566 C C . ILE A 1 73 ? -7.691 -14.695 -12.328 1 98.69 73 ILE A C 1
ATOM 568 O O . ILE A 1 73 ? -7.141 -15.625 -11.734 1 98.69 73 ILE A O 1
ATOM 572 N N . ALA A 1 74 ? -8.906 -14.805 -12.711 1 97.75 74 ALA A N 1
ATOM 573 C CA . ALA A 1 74 ? -9.867 -15.805 -12.242 1 97.75 74 ALA A CA 1
ATOM 574 C C . ALA A 1 74 ? -9.375 -17.219 -12.531 1 97.75 74 ALA A C 1
ATOM 576 O O . ALA A 1 74 ? -9.531 -18.109 -11.703 1 97.75 74 ALA A O 1
ATOM 577 N N . PRO A 1 75 ? -8.734 -17.469 -13.648 1 97.5 75 PRO A N 1
ATOM 578 C CA . PRO A 1 75 ? -8.422 -18.844 -14.008 1 97.5 75 PRO A CA 1
ATOM 579 C C . PRO A 1 75 ? -7.289 -19.438 -13.172 1 97.5 75 PRO A C 1
ATOM 581 O O . PRO A 1 75 ? -7.043 -20.641 -13.219 1 97.5 75 PRO A O 1
ATOM 584 N N . PHE A 1 76 ? -6.574 -18.609 -12.461 1 98.62 76 PHE A N 1
ATOM 585 C CA . PHE A 1 76 ? -5.449 -19.125 -11.695 1 98.62 76 PHE A CA 1
ATOM 586 C C . PHE A 1 76 ? -5.93 -19.797 -10.414 1 98.62 76 PHE A C 1
ATOM 588 O O . PHE A 1 76 ? -6.945 -19.406 -9.844 1 98.62 76 PHE A O 1
ATOM 595 N N . ASP A 1 77 ? -5.156 -20.797 -10.008 1 98.38 77 ASP A N 1
ATOM 596 C CA . ASP A 1 77 ? -5.449 -21.547 -8.789 1 98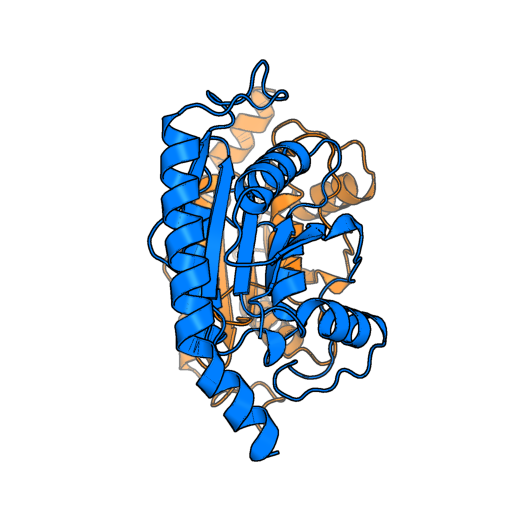.38 77 ASP A CA 1
ATOM 597 C C . ASP A 1 77 ? -4.594 -21.047 -7.625 1 98.38 77 ASP A C 1
ATOM 599 O O . ASP A 1 77 ? -4.879 -21.344 -6.461 1 98.38 77 ASP A O 1
ATOM 603 N N . GLY A 1 78 ? -3.574 -20.297 -7.926 1 98.75 78 GLY A N 1
ATOM 604 C CA . GLY A 1 78 ? -2.652 -19.703 -6.969 1 98.75 78 GLY A CA 1
ATOM 605 C C . GLY A 1 78 ? -1.715 -18.688 -7.598 1 98.75 78 GLY A C 1
ATOM 606 O O . GLY A 1 78 ? -1.785 -18.438 -8.805 1 98.75 78 GLY A O 1
ATOM 607 N N . PHE A 1 79 ? -0.827 -18.156 -6.719 1 98.94 79 PHE A N 1
ATOM 608 C CA . PHE A 1 79 ? -0.018 -17.062 -7.219 1 98.94 79 PHE A CA 1
ATOM 609 C C . PHE A 1 79 ? 1.382 -17.094 -6.613 1 98.94 79 PHE A C 1
ATOM 611 O O . PHE A 1 79 ? 1.576 -17.609 -5.516 1 98.94 79 PHE A O 1
ATOM 618 N N . VAL A 1 80 ? 2.318 -16.609 -7.332 1 98.94 80 VAL A N 1
ATOM 619 C CA . VAL A 1 80 ? 3.592 -16.078 -6.84 1 98.94 80 VAL A CA 1
ATOM 620 C C . VAL A 1 80 ? 3.686 -14.586 -7.129 1 98.94 80 VAL A C 1
ATOM 622 O O . VAL A 1 80 ? 3.602 -14.164 -8.281 1 98.94 80 VAL A O 1
ATOM 625 N N . ILE A 1 81 ? 3.828 -13.805 -6.102 1 98.94 81 ILE A N 1
ATOM 626 C CA . ILE A 1 81 ? 3.957 -12.359 -6.289 1 98.94 81 ILE A CA 1
ATOM 627 C C . ILE A 1 81 ? 5.43 -11.961 -6.227 1 98.94 81 ILE A C 1
ATOM 629 O O . ILE A 1 81 ? 6.113 -12.242 -5.238 1 98.94 81 ILE A O 1
ATOM 633 N N . VAL A 1 82 ? 5.902 -11.391 -7.277 1 98.94 82 VAL A N 1
ATOM 634 C CA . VAL A 1 82 ? 7.23 -10.789 -7.359 1 98.94 82 VAL A CA 1
ATOM 635 C C . VAL A 1 82 ? 7.133 -9.289 -7.098 1 98.94 82 VAL A C 1
ATOM 637 O O . VAL A 1 82 ? 6.527 -8.555 -7.883 1 98.94 82 VAL A O 1
ATOM 640 N N . THR A 1 83 ? 7.73 -8.852 -5.992 1 98.81 83 THR A N 1
ATOM 641 C CA . THR A 1 83 ? 7.48 -7.469 -5.613 1 98.81 83 THR A CA 1
ATOM 642 C C . THR A 1 83 ? 8.75 -6.824 -5.055 1 98.81 83 THR A C 1
ATOM 644 O O . THR A 1 83 ? 9.5 -7.461 -4.316 1 98.81 83 THR A O 1
ATOM 647 N N . PRO A 1 84 ? 9.023 -5.551 -5.445 1 98.31 84 PRO A N 1
ATOM 648 C CA . PRO A 1 84 ? 10 -4.762 -4.699 1 98.31 84 PRO A CA 1
ATOM 649 C C . PRO A 1 84 ? 9.438 -4.223 -3.381 1 98.31 84 PRO A C 1
ATOM 651 O O . PRO A 1 84 ? 8.242 -4.367 -3.109 1 98.31 84 PRO A O 1
ATOM 654 N N . GLU A 1 85 ? 10.344 -3.764 -2.602 1 98.25 85 GLU A N 1
ATOM 655 C CA . GLU A 1 85 ? 9.984 -2.955 -1.441 1 98.25 85 GLU A CA 1
ATOM 656 C C . GLU A 1 85 ? 10.242 -1.475 -1.695 1 98.25 85 GLU A C 1
ATOM 658 O O . GLU A 1 85 ? 11.375 -1.081 -1.991 1 98.25 85 GLU A O 1
ATOM 663 N N . TYR A 1 86 ? 9.172 -0.666 -1.676 1 97.88 86 TYR A N 1
ATOM 664 C CA . TYR A 1 86 ? 9.266 0.79 -1.704 1 97.88 86 TYR A CA 1
ATOM 665 C C . TYR A 1 86 ? 9.008 1.38 -0.323 1 97.88 86 TYR A C 1
ATOM 667 O O . TYR A 1 86 ? 7.902 1.268 0.211 1 97.88 86 TYR A O 1
ATOM 675 N N . ASN A 1 87 ? 10.117 1.972 0.284 1 98 87 ASN A N 1
ATOM 676 C CA . ASN A 1 87 ? 9.969 2.629 1.578 1 98 87 ASN A CA 1
ATOM 677 C C . ASN A 1 87 ? 9.25 1.735 2.584 1 98 87 ASN A C 1
ATOM 679 O O . ASN A 1 87 ? 8.25 2.141 3.174 1 98 87 ASN A O 1
ATOM 683 N N . HIS A 1 88 ? 9.719 0.493 2.732 1 98.38 88 HIS A N 1
ATOM 684 C CA . HIS A 1 88 ? 9.289 -0.498 3.711 1 98.38 88 HIS A CA 1
ATOM 685 C C . HIS A 1 88 ? 7.887 -1.004 3.396 1 98.38 88 HIS A C 1
ATOM 687 O O . HIS A 1 88 ? 7.246 -1.637 4.242 1 98.38 88 HIS A O 1
ATOM 693 N N . GLY A 1 89 ? 7.395 -0.831 2.186 1 98.31 89 GLY A N 1
ATOM 694 C CA . GLY A 1 89 ? 6.078 -1.323 1.821 1 98.31 89 GLY A CA 1
ATOM 695 C C . GLY A 1 89 ? 6 -1.817 0.389 1 98.31 89 GLY A C 1
ATOM 696 O O . GLY A 1 89 ? 6.934 -1.625 -0.391 1 98.31 89 GLY A O 1
ATOM 697 N N . ALA A 1 90 ? 4.887 -2.453 0.065 1 98.19 90 ALA A N 1
ATOM 698 C CA . ALA A 1 90 ? 4.629 -2.889 -1.306 1 98.19 90 ALA A CA 1
ATOM 699 C C . ALA A 1 90 ? 4.336 -1.696 -2.213 1 98.19 90 ALA A C 1
ATOM 701 O O . ALA A 1 90 ? 3.918 -0.637 -1.741 1 98.19 90 ALA A O 1
ATOM 702 N N . PRO A 1 91 ? 4.621 -1.861 -3.514 1 98.44 91 PRO A N 1
ATOM 703 C CA . PRO A 1 91 ? 4.242 -0.794 -4.441 1 98.44 91 PRO A CA 1
ATOM 704 C C . PRO A 1 91 ? 2.744 -0.495 -4.418 1 98.44 91 PRO A C 1
ATOM 706 O O . PRO A 1 91 ? 1.928 -1.417 -4.332 1 98.44 91 PRO A O 1
ATOM 709 N N . GLY A 1 92 ? 2.428 0.816 -4.523 1 98.62 92 GLY A N 1
ATOM 710 C CA . GLY A 1 92 ? 1.03 1.205 -4.609 1 98.62 92 GLY A CA 1
ATOM 711 C C . GLY A 1 92 ? 0.289 0.52 -5.742 1 98.62 92 GLY A C 1
ATOM 712 O O . GLY A 1 92 ? -0.867 0.124 -5.586 1 98.62 92 GLY A O 1
ATOM 713 N N . VAL A 1 93 ? 0.964 0.316 -6.859 1 98.75 93 VAL A N 1
ATOM 714 C CA . VAL A 1 93 ? 0.338 -0.252 -8.047 1 98.75 93 VAL A CA 1
ATOM 715 C C . VAL A 1 93 ? -0.054 -1.703 -7.785 1 98.75 93 VAL A C 1
ATOM 717 O O . VAL A 1 93 ? -1.08 -2.176 -8.281 1 98.75 93 VAL A O 1
ATOM 720 N N . LEU A 1 94 ? 0.756 -2.395 -7.055 1 98.88 94 LEU A N 1
ATOM 721 C CA . LEU A 1 94 ? 0.448 -3.775 -6.703 1 98.88 94 LEU A CA 1
ATOM 722 C C . LEU A 1 94 ? -0.754 -3.844 -5.766 1 98.88 94 LEU A C 1
ATOM 724 O O . LEU A 1 94 ? -1.692 -4.605 -6.008 1 98.88 94 LEU A O 1
ATOM 728 N N . LYS A 1 95 ? -0.725 -3.033 -4.699 1 98.81 95 LYS A N 1
ATOM 729 C CA . LYS A 1 95 ? -1.853 -2.977 -3.773 1 98.81 95 LYS A CA 1
ATOM 730 C C . LYS A 1 95 ? -3.137 -2.578 -4.496 1 98.81 95 LYS A C 1
ATOM 732 O O . LYS A 1 95 ? -4.207 -3.115 -4.211 1 98.81 95 LYS A O 1
ATOM 737 N N . ASN A 1 96 ? -3.018 -1.656 -5.406 1 98.75 96 ASN A N 1
ATOM 738 C CA . ASN A 1 96 ? -4.129 -1.187 -6.223 1 98.75 96 ASN A CA 1
ATOM 739 C C . ASN A 1 96 ? -4.73 -2.316 -7.055 1 98.75 96 ASN A C 1
ATOM 741 O O . ASN A 1 96 ? -5.949 -2.486 -7.094 1 98.75 96 ASN A O 1
ATOM 745 N N . ALA A 1 97 ? -3.877 -3.086 -7.691 1 98.88 97 ALA A N 1
ATOM 746 C CA . ALA A 1 97 ? -4.328 -4.207 -8.516 1 98.88 97 ALA A CA 1
ATOM 747 C C . ALA A 1 97 ? -5.051 -5.25 -7.668 1 98.88 97 ALA A C 1
ATOM 749 O O . ALA A 1 97 ? -6.082 -5.785 -8.078 1 98.88 97 ALA A O 1
ATOM 750 N N . ILE A 1 98 ? -4.523 -5.531 -6.5 1 98.88 98 ILE A N 1
ATOM 751 C CA . ILE A 1 98 ? -5.125 -6.496 -5.586 1 98.88 98 ILE A CA 1
ATOM 752 C C . ILE A 1 98 ? -6.492 -5.988 -5.129 1 98.88 98 ILE A C 1
ATOM 754 O O . ILE A 1 98 ? -7.465 -6.746 -5.102 1 98.88 98 ILE A O 1
ATOM 758 N N . ASP A 1 99 ? -6.637 -4.723 -4.863 1 98.62 99 ASP A N 1
ATOM 759 C CA . ASP A 1 99 ? -7.844 -4.137 -4.285 1 98.62 99 ASP A CA 1
ATOM 760 C C . ASP A 1 99 ? -8.961 -4.047 -5.32 1 98.62 99 ASP A C 1
ATOM 762 O O . ASP A 1 99 ? -10.125 -3.854 -4.965 1 98.62 99 ASP A O 1
ATOM 766 N N . HIS A 1 100 ? -8.648 -4.141 -6.57 1 98.69 100 HIS A N 1
ATOM 767 C CA . HIS A 1 100 ? -9.672 -4.07 -7.609 1 98.69 100 HIS A CA 1
ATOM 768 C C . HIS A 1 100 ? -10.531 -5.328 -7.621 1 98.69 100 HIS A C 1
ATOM 770 O O . HIS A 1 100 ? -11.594 -5.355 -8.25 1 98.69 100 HIS A O 1
ATOM 776 N N . LEU A 1 101 ? -10.078 -6.379 -6.98 1 98.5 101 LEU A N 1
ATOM 777 C CA . LEU A 1 101 ? -10.797 -7.648 -6.969 1 98.5 101 LEU A CA 1
ATOM 778 C C . LEU A 1 101 ? -11.039 -8.117 -5.539 1 98.5 101 LEU A C 1
ATOM 780 O O . LEU A 1 101 ? -10.531 -7.527 -4.59 1 98.5 101 LEU A O 1
ATOM 784 N N . PHE A 1 102 ? -11.852 -9.188 -5.371 1 97.75 102 PHE A N 1
ATOM 785 C CA . PHE A 1 102 ? -12.133 -9.773 -4.07 1 97.75 102 PHE A CA 1
ATOM 786 C C . PHE A 1 102 ? -12.281 -11.289 -4.184 1 97.75 102 PHE A C 1
ATOM 788 O O . PHE A 1 102 ? -11.352 -12.039 -3.867 1 97.75 102 PHE A O 1
ATOM 795 N N . ALA A 1 103 ? -13.312 -11.742 -4.902 1 96.25 103 ALA A N 1
ATOM 796 C CA . ALA A 1 103 ? -13.641 -13.164 -4.984 1 96.25 103 ALA A CA 1
ATOM 797 C C . ALA A 1 103 ? -12.547 -13.938 -5.719 1 96.25 103 ALA A C 1
ATOM 799 O O . ALA A 1 103 ? -12.32 -15.117 -5.441 1 96.25 103 ALA A O 1
ATOM 800 N N . GLN A 1 104 ? -11.812 -13.25 -6.59 1 97.62 104 GLN A N 1
ATOM 801 C CA . GLN A 1 104 ? -10.828 -13.898 -7.445 1 97.62 104 GLN A CA 1
ATOM 802 C C . GLN A 1 104 ? -9.609 -14.352 -6.641 1 97.62 104 GLN A C 1
ATOM 804 O O . GLN A 1 104 ? -8.805 -15.148 -7.125 1 97.62 104 GLN A O 1
ATOM 809 N N . TRP A 1 105 ? -9.523 -13.883 -5.371 1 98.5 105 TRP A N 1
ATOM 810 C CA . TRP A 1 105 ? -8.359 -14.203 -4.547 1 98.5 105 TRP A CA 1
ATOM 811 C C . TRP A 1 105 ? -8.664 -15.352 -3.596 1 98.5 105 TRP A C 1
ATOM 813 O O . TRP A 1 105 ? -7.758 -16.062 -3.152 1 98.5 105 TRP A O 1
ATOM 823 N N . ALA A 1 106 ? -9.906 -15.578 -3.256 1 97.88 106 ALA A N 1
ATOM 824 C CA . ALA A 1 106 ? -10.32 -16.422 -2.143 1 97.88 106 ALA A CA 1
ATOM 825 C C . ALA A 1 106 ? -9.953 -17.891 -2.396 1 97.88 106 ALA A C 1
ATOM 827 O O . ALA A 1 106 ? -10.102 -18.391 -3.516 1 97.88 106 ALA A O 1
ATOM 828 N N . ASP A 1 107 ? -9.414 -18.484 -1.352 1 98.38 107 ASP A N 1
ATOM 829 C CA . ASP A 1 107 ? -9.109 -19.906 -1.316 1 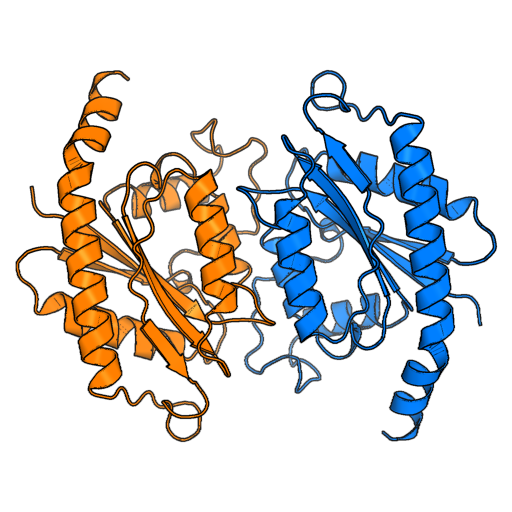98.38 107 ASP A CA 1
ATOM 830 C C . ASP A 1 107 ? -8.023 -20.266 -2.324 1 98.38 107 ASP A C 1
ATOM 832 O O . ASP A 1 107 ? -8.016 -21.359 -2.877 1 98.38 107 ASP A O 1
ATOM 836 N N . LYS A 1 108 ? -7.156 -19.328 -2.588 1 98.75 108 LYS A N 1
ATOM 837 C CA . LYS A 1 108 ? -5.996 -19.547 -3.443 1 98.75 108 LYS A CA 1
ATOM 838 C C . LYS A 1 108 ? -4.695 -19.344 -2.67 1 98.75 108 LYS A C 1
ATOM 840 O O . LYS A 1 108 ? -4.613 -18.484 -1.795 1 98.75 108 LYS A O 1
ATOM 845 N N . ALA A 1 109 ? -3.711 -20.125 -2.967 1 98.88 109 ALA A N 1
ATOM 846 C CA . ALA A 1 109 ? -2.408 -20.016 -2.314 1 98.88 109 ALA A CA 1
ATOM 847 C C . ALA A 1 109 ? -1.561 -18.938 -2.969 1 98.88 109 ALA A C 1
ATOM 849 O O . ALA A 1 109 ? -1.732 -18.625 -4.152 1 98.88 109 ALA A O 1
ATOM 850 N N . VAL A 1 110 ? -0.677 -18.391 -2.154 1 98.94 110 VAL A N 1
ATOM 851 C CA . VAL A 1 110 ? 0.198 -17.359 -2.699 1 98.94 110 VAL A CA 1
ATOM 852 C C . VAL A 1 110 ? 1.57 -17.438 -2.035 1 98.94 110 VAL A C 1
ATOM 854 O O . VAL A 1 110 ? 1.671 -17.688 -0.833 1 98.94 110 VAL A O 1
ATOM 857 N N . GLY A 1 111 ? 2.598 -17.344 -2.773 1 98.94 111 GLY A N 1
ATOM 858 C CA . GLY A 1 111 ? 3.973 -17.188 -2.328 1 98.94 111 GLY A CA 1
ATOM 859 C C . GLY A 1 111 ? 4.59 -15.875 -2.762 1 98.94 111 GLY A C 1
ATOM 860 O O . GLY A 1 111 ? 4.059 -15.195 -3.645 1 98.94 111 GLY A O 1
ATOM 861 N N . PHE A 1 112 ? 5.75 -15.539 -2.102 1 98.94 112 PHE A N 1
ATOM 862 C CA . PHE A 1 112 ? 6.312 -14.211 -2.348 1 98.94 112 PHE A CA 1
ATOM 863 C C . PHE A 1 112 ? 7.793 -14.305 -2.684 1 98.94 112 PHE A C 1
ATOM 865 O O . PHE A 1 112 ? 8.539 -15.023 -2.02 1 98.94 112 PHE A O 1
ATOM 872 N N . VAL A 1 113 ? 8.164 -13.641 -3.703 1 98.94 113 VAL A N 1
ATOM 873 C CA . VAL A 1 113 ? 9.539 -13.32 -4.07 1 98.94 113 VAL A CA 1
ATOM 874 C C . VAL A 1 113 ? 9.742 -11.805 -4.023 1 98.94 113 VAL A C 1
ATOM 876 O O . VAL A 1 113 ? 9.219 -11.078 -4.863 1 98.94 113 VAL A O 1
ATOM 879 N N . SER A 1 114 ? 10.508 -11.375 -3.049 1 98.81 114 SER A N 1
ATOM 880 C CA . SER A 1 114 ? 10.656 -9.938 -2.842 1 98.81 114 SER A CA 1
ATOM 881 C C . SER A 1 114 ? 12.094 -9.484 -3.053 1 98.81 114 SER A C 1
ATOM 883 O O . SER A 1 114 ? 13.023 -10.281 -2.912 1 98.81 114 SER A O 1
ATOM 885 N N . TYR A 1 115 ? 12.266 -8.227 -3.434 1 98.38 115 TYR A N 1
ATOM 886 C CA . TYR A 1 115 ? 13.609 -7.684 -3.592 1 98.38 115 TYR A CA 1
ATOM 887 C C . TYR A 1 115 ? 13.664 -6.23 -3.143 1 98.38 115 TYR A C 1
ATOM 889 O O . TYR A 1 115 ? 12.656 -5.52 -3.182 1 98.38 115 TYR A O 1
ATOM 897 N N . GLY A 1 116 ? 14.727 -5.797 -2.725 1 96.44 116 GLY A N 1
ATOM 898 C CA . GLY A 1 116 ? 15.039 -4.477 -2.207 1 96.44 116 GLY A CA 1
ATOM 899 C C . GLY A 1 116 ? 16.375 -4.426 -1.474 1 96.44 116 GLY A C 1
ATOM 900 O O . GLY A 1 116 ? 17.078 -5.43 -1.4 1 96.44 116 GLY A O 1
ATOM 901 N N . ALA A 1 117 ? 16.734 -3.268 -0.962 1 94.25 117 ALA A N 1
ATOM 902 C CA . ALA A 1 117 ? 17.984 -3.137 -0.226 1 94.25 117 ALA A CA 1
ATOM 903 C C . ALA A 1 117 ? 18.047 -4.125 0.936 1 94.25 117 ALA A C 1
ATOM 905 O O . ALA A 1 117 ? 19.047 -4.809 1.128 1 94.25 117 ALA A O 1
ATOM 906 N N . GLY A 1 118 ? 16.922 -4.312 1.648 1 93.75 118 GLY A N 1
ATOM 907 C CA . GLY A 1 118 ? 16.828 -5.262 2.75 1 93.75 118 GLY A CA 1
ATOM 908 C C . GLY A 1 118 ? 16.156 -6.562 2.363 1 93.75 118 GLY A C 1
ATOM 909 O O . GLY A 1 118 ? 15.648 -7.289 3.225 1 93.75 118 GLY A O 1
ATOM 910 N N . GLY A 1 119 ? 16 -6.789 1.083 1 96.62 119 GLY A N 1
ATOM 911 C CA . GLY A 1 119 ? 15.414 -8.039 0.615 1 96.62 119 GLY A CA 1
ATOM 912 C C . GLY A 1 119 ? 13.914 -7.945 0.397 1 96.62 119 GLY A C 1
ATOM 913 O O . GLY A 1 119 ? 13.305 -8.875 -0.144 1 96.62 119 GLY A O 1
ATOM 914 N N . GLY A 1 120 ? 13.297 -6.934 0.935 1 97.31 120 GLY A N 1
ATOM 915 C CA . GLY A 1 120 ? 11.891 -6.695 0.649 1 97.31 120 GLY A CA 1
ATOM 916 C C . GLY A 1 120 ? 10.961 -7.398 1.617 1 97.31 120 GLY A C 1
ATOM 917 O O . GLY A 1 120 ? 9.781 -7.613 1.311 1 97.31 120 GLY A O 1
ATOM 918 N N . ALA A 1 121 ? 11.445 -7.77 2.799 1 97.31 121 ALA A N 1
ATOM 919 C CA . ALA A 1 121 ? 10.68 -8.57 3.746 1 97.31 121 ALA A CA 1
ATOM 920 C C . ALA A 1 121 ? 9.539 -7.762 4.355 1 97.31 121 ALA A C 1
ATOM 922 O O . ALA A 1 121 ? 8.477 -8.305 4.656 1 97.31 121 ALA A O 1
ATOM 923 N N . LEU A 1 122 ? 9.68 -6.492 4.551 1 97.62 122 LEU A N 1
ATOM 924 C CA . LEU A 1 122 ? 8.641 -5.672 5.16 1 97.62 122 LEU A CA 1
ATOM 925 C C . LEU A 1 122 ? 7.449 -5.516 4.215 1 97.62 122 LEU A C 1
ATOM 927 O O . LEU A 1 122 ? 6.297 -5.516 4.652 1 97.62 122 LEU A O 1
ATOM 931 N N . ALA A 1 123 ? 7.738 -5.402 2.936 1 98.5 123 ALA A N 1
ATOM 932 C CA . ALA A 1 123 ? 6.66 -5.383 1.95 1 98.5 123 ALA A CA 1
ATOM 933 C C . ALA A 1 123 ? 5.832 -6.664 2.016 1 98.5 123 ALA A C 1
ATOM 935 O O . ALA A 1 123 ? 4.602 -6.617 1.969 1 98.5 123 ALA A O 1
ATOM 936 N N . VAL A 1 124 ? 6.484 -7.793 2.18 1 98.69 124 VAL A N 1
ATOM 937 C CA . VAL A 1 124 ? 5.805 -9.086 2.209 1 98.69 124 VAL A CA 1
ATOM 938 C C . VAL A 1 124 ? 4.953 -9.195 3.471 1 98.69 124 VAL A C 1
ATOM 940 O O . VAL A 1 124 ? 3.828 -9.695 3.426 1 98.69 124 VAL A O 1
ATOM 943 N N . GLU A 1 125 ? 5.484 -8.703 4.555 1 98.31 125 GLU A N 1
ATOM 944 C CA . GLU A 1 125 ? 4.699 -8.742 5.785 1 98.31 125 GLU A CA 1
ATOM 945 C C . GLU A 1 125 ? 3.395 -7.965 5.637 1 98.31 125 GLU A C 1
ATOM 947 O O . GLU A 1 125 ? 2.346 -8.406 6.117 1 98.31 125 GLU A O 1
ATOM 952 N N . GLN A 1 126 ? 3.457 -6.863 5.039 1 98.62 126 GLN A N 1
ATOM 953 C CA . GLN A 1 126 ? 2.244 -6.09 4.789 1 98.62 126 GLN A CA 1
ATOM 954 C C . GLN A 1 126 ? 1.3 -6.84 3.852 1 98.62 126 GLN A C 1
ATOM 956 O O . GLN A 1 126 ? 0.09 -6.883 4.086 1 98.62 126 GLN A O 1
ATOM 961 N N . LEU A 1 127 ? 1.847 -7.469 2.846 1 98.81 127 LEU A N 1
ATOM 962 C CA . LEU A 1 127 ? 1.024 -8.211 1.895 1 98.81 127 LEU A CA 1
ATOM 963 C C . LEU A 1 127 ? 0.381 -9.422 2.559 1 98.81 127 LEU A C 1
ATOM 965 O O . LEU A 1 127 ? -0.738 -9.805 2.211 1 98.81 127 LEU A O 1
ATOM 969 N N . ARG A 1 128 ? 1.061 -10.023 3.502 1 98.69 128 ARG A N 1
ATOM 970 C CA . ARG A 1 128 ? 0.476 -11.148 4.223 1 98.69 128 ARG A CA 1
ATOM 971 C C . ARG A 1 128 ? -0.773 -10.727 4.988 1 98.69 128 ARG A C 1
ATOM 973 O O . ARG A 1 128 ? -1.734 -11.484 5.094 1 98.69 128 ARG A O 1
ATOM 980 N N . GLN A 1 129 ? -0.808 -9.523 5.492 1 98.44 129 GLN A N 1
ATOM 981 C CA . GLN A 1 129 ? -2.014 -9 6.125 1 98.44 129 GLN A CA 1
ATOM 982 C C . GLN A 1 129 ? -3.145 -8.844 5.113 1 98.44 129 GLN A C 1
ATOM 984 O O . GLN A 1 129 ? -4.301 -9.148 5.41 1 98.44 129 GLN A O 1
ATOM 989 N N . VAL A 1 130 ? -2.824 -8.375 3.977 1 98.69 130 VAL A N 1
ATOM 990 C CA . VAL A 1 130 ? -3.803 -8.219 2.904 1 98.69 130 VAL A CA 1
ATOM 991 C C . VAL A 1 130 ? -4.375 -9.586 2.523 1 98.69 130 VAL A C 1
ATOM 993 O O . VAL A 1 130 ? -5.582 -9.727 2.322 1 98.69 130 VAL A O 1
ATOM 996 N N . CYS A 1 131 ? -3.477 -10.617 2.443 1 98.75 131 CYS A N 1
ATOM 997 C CA . CYS A 1 131 ? -3.916 -11.969 2.139 1 98.75 131 CYS A CA 1
ATOM 998 C C . CYS A 1 131 ? -4.949 -12.453 3.152 1 98.75 131 CYS A C 1
ATOM 1000 O O . CYS A 1 131 ? -5.934 -13.094 2.785 1 98.75 131 CYS A O 1
ATOM 1002 N N . SER A 1 132 ? -4.684 -12.133 4.379 1 98.12 132 SER A N 1
ATOM 1003 C CA . SER A 1 132 ? -5.602 -12.539 5.438 1 98.12 132 SER A CA 1
ATOM 1004 C C . SER A 1 132 ? -6.992 -11.953 5.227 1 98.12 132 SER A C 1
ATOM 1006 O O . SER A 1 132 ? -8 -12.625 5.438 1 98.12 132 SER A O 1
ATOM 1008 N N . ALA A 1 133 ? -7.094 -10.766 4.797 1 97.75 133 ALA A N 1
ATOM 1009 C CA . ALA A 1 133 ? -8.375 -10.094 4.547 1 97.75 133 ALA A CA 1
ATOM 1010 C C . ALA A 1 133 ? -9.109 -10.734 3.373 1 97.75 133 ALA A C 1
ATOM 1012 O O . ALA A 1 133 ? -10.336 -10.781 3.352 1 97.75 133 ALA A O 1
ATOM 1013 N N . LEU A 1 134 ? -8.336 -11.258 2.416 1 98.38 134 LEU A N 1
ATOM 1014 C CA . LEU A 1 134 ? -8.906 -11.648 1.133 1 98.38 134 LEU A CA 1
ATOM 1015 C C . LEU A 1 134 ? -9.109 -13.156 1.063 1 98.38 134 LEU A C 1
ATOM 1017 O O . LEU A 1 134 ? -9.516 -13.688 0.027 1 98.38 134 LEU A O 1
ATOM 1021 N N . GLY A 1 135 ? -8.719 -13.875 2.127 1 98.12 135 GLY A N 1
ATOM 1022 C CA . GLY A 1 135 ? -8.891 -15.32 2.17 1 98.12 135 GLY A CA 1
ATOM 1023 C C . GLY A 1 135 ? -7.883 -16.062 1.314 1 98.12 135 GLY A C 1
ATOM 1024 O O . GLY A 1 135 ? -8.203 -17.109 0.733 1 98.12 135 GLY A O 1
ATOM 1025 N N . MET A 1 136 ? -6.719 -15.453 1.146 1 98.62 136 MET A N 1
ATOM 1026 C CA . MET A 1 136 ? -5.621 -16.141 0.458 1 98.62 136 MET A CA 1
ATOM 1027 C C . MET A 1 136 ? -4.758 -16.906 1.445 1 98.62 136 MET A C 1
ATOM 1029 O O . MET A 1 136 ? -4.492 -16.438 2.551 1 98.62 136 MET A O 1
ATOM 1033 N N . ALA A 1 137 ? -4.285 -18.016 1.052 1 98.62 137 ALA A N 1
ATOM 1034 C CA . ALA A 1 137 ? -3.387 -18.828 1.87 1 98.62 137 ALA A CA 1
ATOM 1035 C C . ALA A 1 137 ? -1.927 -18.531 1.539 1 98.62 137 ALA A C 1
ATOM 1037 O O . ALA A 1 137 ? -1.351 -19.141 0.635 1 98.62 137 ALA A O 1
ATOM 1038 N N . ASP A 1 138 ? -1.332 -17.656 2.25 1 98.69 138 ASP A N 1
ATOM 1039 C CA . ASP A 1 138 ? 0.061 -17.328 1.961 1 98.69 138 ASP A CA 1
ATOM 1040 C C . ASP A 1 138 ? 1.006 -18.344 2.605 1 98.69 138 ASP A C 1
ATOM 1042 O O . ASP A 1 138 ? 0.883 -18.641 3.795 1 98.69 138 ASP A O 1
ATOM 1046 N N . VAL A 1 139 ? 1.892 -18.844 1.89 1 98.75 139 VAL A N 1
ATOM 1047 C CA . VAL A 1 139 ? 2.797 -19.891 2.354 1 98.75 139 VAL A CA 1
ATOM 1048 C C . VAL A 1 139 ? 3.947 -19.266 3.141 1 98.75 139 VAL A C 1
ATOM 1050 O O . VAL A 1 139 ? 4.277 -18.094 2.945 1 98.75 139 VAL A O 1
ATOM 1053 N N . SER A 1 140 ? 4.566 -20.031 3.945 1 98.19 140 SER A N 1
ATOM 1054 C CA . SER A 1 140 ? 5.621 -19.531 4.824 1 98.19 140 SER A CA 1
ATOM 1055 C C . SER A 1 140 ? 6.922 -19.312 4.055 1 98.19 140 SER A C 1
ATOM 1057 O O . SER A 1 140 ? 7.602 -18.297 4.258 1 98.19 140 SER A O 1
ATOM 1059 N N . PRO A 1 141 ? 7.363 -20.281 3.195 1 98.19 141 PRO A N 1
ATOM 1060 C CA . PRO A 1 141 ? 8.617 -20 2.486 1 98.19 141 PRO A CA 1
ATOM 1061 C C . PRO A 1 141 ? 8.547 -18.734 1.65 1 98.19 141 PRO A C 1
ATOM 1063 O O . PRO A 1 141 ? 7.508 -18.438 1.054 1 98.19 141 PRO A O 1
ATOM 1066 N N . GLN A 1 142 ? 9.609 -18.078 1.654 1 98.19 142 GLN A N 1
ATOM 1067 C CA . GLN A 1 142 ? 9.75 -16.812 0.926 1 98.19 142 GLN A CA 1
ATOM 1068 C C . GLN A 1 142 ? 11.133 -16.688 0.303 1 98.19 142 GLN A C 1
ATOM 1070 O O . GLN A 1 142 ? 12.102 -17.266 0.808 1 98.19 142 GLN A O 1
ATOM 1075 N N . VAL A 1 143 ? 11.203 -16.078 -0.815 1 98.81 143 VAL A N 1
ATOM 1076 C CA . VAL A 1 143 ? 12.484 -15.719 -1.411 1 98.81 143 VAL A CA 1
ATOM 1077 C C . VAL A 1 143 ? 12.758 -14.234 -1.199 1 98.81 143 VAL A C 1
ATOM 1079 O O . VAL A 1 143 ? 11.922 -13.391 -1.509 1 98.81 143 VAL A O 1
ATOM 1082 N N . THR A 1 144 ? 13.852 -13.93 -0.62 1 98.5 144 THR A N 1
ATOM 1083 C CA . THR A 1 144 ? 14.281 -12.555 -0.409 1 98.5 144 THR A CA 1
ATOM 1084 C C . THR A 1 144 ? 15.555 -12.258 -1.197 1 98.5 144 THR A C 1
ATOM 1086 O O . THR A 1 144 ? 16.578 -12.938 -1.022 1 98.5 144 THR A O 1
ATOM 1089 N N . ILE A 1 145 ? 15.492 -11.273 -2.041 1 98.62 145 ILE A N 1
ATOM 1090 C CA . ILE A 1 145 ? 16.594 -10.93 -2.93 1 98.62 145 ILE A CA 1
ATOM 1091 C C . ILE A 1 145 ? 17.125 -9.531 -2.59 1 98.62 145 ILE A C 1
ATOM 1093 O O . ILE A 1 145 ? 16.359 -8.57 -2.553 1 98.62 145 ILE A O 1
ATOM 1097 N N . SER A 1 146 ? 18.406 -9.406 -2.357 1 97.81 146 SER A N 1
ATOM 1098 C CA . SER A 1 146 ? 19.031 -8.117 -2.045 1 97.81 146 SER A CA 1
ATOM 1099 C C . SER A 1 146 ? 19.5 -7.41 -3.311 1 97.81 146 SER A C 1
ATOM 1101 O O . SER A 1 146 ? 20.328 -7.945 -4.051 1 97.81 146 SER A O 1
ATOM 1103 N N . VAL A 1 147 ? 19.094 -6.176 -3.479 1 95.56 147 VAL A N 1
ATOM 1104 C CA . VAL A 1 147 ? 19.562 -5.422 -4.641 1 95.56 147 VAL A CA 1
ATOM 1105 C C . VAL A 1 147 ? 21.016 -5.031 -4.453 1 95.56 147 VAL A C 1
ATOM 1107 O O . VAL A 1 147 ? 21.703 -4.676 -5.418 1 95.56 147 VAL A O 1
ATOM 1110 N N . LEU A 1 148 ? 21.484 -5.102 -3.258 1 95.31 148 LEU A N 1
ATOM 1111 C CA . LEU A 1 148 ? 22.859 -4.727 -2.941 1 95.31 148 LEU A CA 1
ATOM 1112 C C . LEU A 1 148 ? 23.828 -5.855 -3.289 1 95.31 148 LEU A C 1
ATOM 1114 O O . LEU A 1 148 ? 24.953 -5.602 -3.746 1 95.31 148 LEU A O 1
ATOM 1118 N N . THR A 1 149 ? 23.359 -7.102 -3.197 1 96.5 149 THR A N 1
ATOM 1119 C CA . THR A 1 149 ? 24.328 -8.188 -3.283 1 96.5 149 THR A CA 1
ATOM 1120 C C . THR A 1 149 ? 23.969 -9.148 -4.418 1 96.5 149 THR A C 1
ATOM 1122 O O . THR A 1 149 ? 24.828 -9.867 -4.922 1 96.5 149 THR A O 1
ATOM 1125 N N . ASP A 1 150 ? 22.719 -9.117 -4.758 1 97.88 150 ASP A N 1
ATOM 1126 C CA . ASP A 1 150 ? 22.281 -10.148 -5.695 1 97.88 150 ASP A CA 1
ATOM 1127 C C . ASP A 1 150 ? 22.109 -9.57 -7.098 1 97.88 150 ASP A C 1
ATOM 1129 O O . ASP A 1 150 ? 21.578 -10.25 -7.988 1 97.88 150 ASP A O 1
ATOM 1133 N N . PHE A 1 151 ? 22.391 -8.281 -7.25 1 97.06 151 PHE A N 1
ATOM 1134 C CA . PHE A 1 151 ? 22.422 -7.617 -8.547 1 97.06 151 PHE A CA 1
ATOM 1135 C C . PHE A 1 151 ? 23.812 -7.043 -8.828 1 97.06 151 PHE A C 1
ATOM 1137 O O . PHE A 1 151 ? 24.328 -6.246 -8.039 1 97.06 151 PHE A O 1
ATOM 1144 N N . GLU A 1 152 ? 24.391 -7.453 -9.953 1 96.44 152 GLU A N 1
ATOM 1145 C CA . GLU A 1 152 ? 25.656 -6.855 -10.375 1 96.44 152 GLU A CA 1
ATOM 1146 C C . GLU A 1 152 ? 25.453 -5.414 -10.828 1 96.44 152 GLU A C 1
ATOM 1148 O O . GLU A 1 152 ? 24.609 -5.133 -11.672 1 96.44 152 GLU A O 1
ATOM 1153 N N . ASN A 1 153 ? 26.125 -4.523 -10.25 1 93.25 153 ASN A N 1
ATOM 1154 C CA . ASN A 1 153 ? 26.031 -3.092 -10.523 1 93.25 153 ASN A CA 1
ATOM 1155 C C . ASN A 1 153 ? 24.609 -2.574 -10.328 1 93.25 153 ASN A C 1
ATOM 1157 O O . ASN A 1 153 ? 24.156 -1.717 -11.086 1 93.25 153 ASN A O 1
ATOM 1161 N N . TYR A 1 154 ? 23.828 -3.244 -9.555 1 90.5 154 TYR A N 1
ATOM 1162 C CA . TYR A 1 154 ? 22.484 -2.857 -9.141 1 90.5 154 TYR A CA 1
ATOM 1163 C C . TYR A 1 154 ? 21.484 -3.088 -10.258 1 90.5 154 TYR A C 1
ATOM 1165 O O . TYR A 1 154 ? 20.328 -2.664 -10.156 1 90.5 154 TYR A O 1
ATOM 1173 N N . THR A 1 155 ? 21.906 -3.793 -11.281 1 91.88 155 THR A N 1
ATOM 1174 C CA . THR A 1 155 ? 20.984 -3.877 -12.414 1 91.88 155 THR A CA 1
ATOM 1175 C C . THR A 1 155 ? 20.891 -5.312 -12.93 1 91.88 155 THR A C 1
ATOM 1177 O O . THR A 1 155 ? 19.812 -5.77 -13.297 1 91.88 155 THR A O 1
ATOM 1180 N N . ALA A 1 156 ? 21.984 -6.039 -12.891 1 97.12 156 ALA A N 1
ATOM 1181 C CA . ALA A 1 156 ? 21.984 -7.387 -13.461 1 97.12 156 ALA A CA 1
ATOM 1182 C C . ALA A 1 156 ? 21.75 -8.438 -12.375 1 97.12 156 ALA A C 1
ATOM 1184 O O . ALA A 1 156 ? 22.594 -8.633 -11.5 1 97.12 156 ALA A O 1
ATOM 1185 N N . PHE A 1 157 ? 20.719 -9.141 -12.492 1 98.25 157 PHE A N 1
ATOM 1186 C CA . PHE A 1 157 ? 20.312 -10.125 -11.492 1 98.25 157 PHE A CA 1
ATOM 1187 C C . PHE A 1 157 ? 21.188 -11.367 -11.57 1 98.25 157 PHE A C 1
ATOM 1189 O O . PHE A 1 157 ? 21.359 -11.945 -12.648 1 98.25 157 PHE A O 1
ATOM 1196 N N . ARG A 1 158 ? 21.734 -11.703 -10.422 1 97.25 158 ARG A N 1
ATOM 1197 C CA . ARG A 1 158 ? 22.609 -12.875 -10.281 1 97.25 158 ARG A CA 1
ATOM 1198 C C . ARG A 1 158 ? 22.156 -13.758 -9.125 1 97.25 158 ARG A C 1
ATOM 1200 O O . ARG A 1 158 ? 22.703 -13.688 -8.031 1 97.25 158 ARG A O 1
ATOM 1207 N N . PRO A 1 159 ? 21.203 -14.57 -9.391 1 96 159 PRO A N 1
ATOM 1208 C CA . PRO A 1 159 ? 20.766 -15.438 -8.297 1 96 159 PRO A CA 1
ATOM 1209 C C . PRO A 1 159 ? 21.812 -16.469 -7.906 1 96 159 PRO A C 1
ATOM 1211 O O . PRO A 1 159 ? 22.594 -16.922 -8.75 1 96 159 PRO A O 1
ATOM 1214 N N . THR A 1 160 ? 21.812 -16.844 -6.691 1 96.56 160 THR A N 1
ATOM 1215 C CA . THR A 1 160 ? 22.688 -17.875 -6.164 1 96.56 160 THR A CA 1
ATOM 1216 C C . THR A 1 160 ? 21.922 -19.172 -5.922 1 96.56 160 THR A C 1
ATOM 1218 O O . THR A 1 160 ? 20.703 -19.219 -6.105 1 96.56 160 THR A O 1
ATOM 1221 N N . GLU A 1 161 ? 22.625 -20.188 -5.473 1 96.94 161 GLU A N 1
ATOM 1222 C CA . GLU A 1 161 ? 22 -21.469 -5.168 1 96.94 161 GLU A CA 1
ATOM 1223 C C . GLU A 1 161 ? 21.016 -21.328 -4.008 1 96.94 161 GLU A C 1
ATOM 1225 O O . GLU A 1 161 ? 19.969 -22 -3.99 1 96.94 161 GLU A O 1
ATOM 1230 N N . ARG A 1 162 ? 21.375 -20.5 -3.102 1 97.06 162 ARG A N 1
ATOM 1231 C CA . ARG A 1 162 ? 20.484 -20.266 -1.971 1 97.06 162 ARG A CA 1
ATOM 1232 C C . ARG A 1 162 ? 19.125 -19.781 -2.441 1 97.06 162 ARG A C 1
ATOM 1234 O O . ARG A 1 162 ? 18.094 -20.219 -1.929 1 97.06 162 ARG A O 1
ATOM 1241 N N . HIS A 1 163 ? 19.094 -18.906 -3.398 1 98.31 163 HIS A N 1
ATOM 1242 C CA . HIS A 1 163 ? 17.844 -18.391 -3.945 1 98.31 163 HIS A CA 1
ATOM 1243 C C . HIS A 1 163 ? 17.047 -19.5 -4.645 1 98.31 163 HIS A C 1
ATOM 1245 O O . HIS A 1 163 ? 15.836 -19.609 -4.48 1 98.31 163 HIS A O 1
ATOM 1251 N N . THR A 1 164 ? 17.766 -20.312 -5.406 1 97.75 164 THR A N 1
ATOM 1252 C CA . THR A 1 164 ? 17.125 -21.375 -6.164 1 97.75 164 THR A CA 1
ATOM 1253 C C . THR A 1 164 ? 16.484 -22.391 -5.227 1 97.75 164 THR A C 1
ATOM 1255 O O . THR A 1 164 ? 15.359 -22.844 -5.461 1 97.75 164 THR A O 1
ATOM 1258 N N . VAL A 1 165 ? 17.156 -22.719 -4.172 1 98.31 165 VAL A N 1
ATOM 1259 C CA . VAL A 1 165 ? 16.641 -23.656 -3.184 1 98.31 165 VAL A CA 1
ATOM 1260 C C . VAL A 1 165 ? 15.383 -23.078 -2.525 1 98.31 165 VAL A C 1
ATOM 1262 O O . VAL A 1 165 ? 14.375 -23.766 -2.373 1 98.31 165 VAL A O 1
ATOM 1265 N N . ALA A 1 166 ? 15.469 -21.844 -2.146 1 98.62 166 ALA A N 1
ATOM 1266 C CA . ALA A 1 166 ? 14.328 -21.172 -1.527 1 98.62 166 ALA A CA 1
ATOM 1267 C C . ALA A 1 166 ? 13.133 -21.125 -2.479 1 98.62 166 ALA A C 1
ATOM 1269 O O . ALA A 1 166 ? 11.992 -21.344 -2.064 1 98.62 166 ALA A O 1
ATOM 1270 N N . LEU A 1 167 ? 13.414 -20.828 -3.727 1 98.81 167 LEU A N 1
ATOM 1271 C CA . LEU A 1 167 ? 12.344 -20.75 -4.715 1 98.81 167 LEU A CA 1
ATOM 1272 C C . LEU A 1 167 ? 11.695 -22.109 -4.906 1 98.81 167 LEU A C 1
ATOM 1274 O O . LEU A 1 167 ? 10.469 -22.219 -5.008 1 98.81 167 LEU A O 1
ATOM 1278 N N . ASP A 1 168 ? 12.492 -23.141 -4.965 1 98.62 168 ASP A N 1
ATOM 1279 C CA . ASP A 1 168 ? 11.953 -24.484 -5.117 1 98.62 168 ASP A CA 1
ATOM 1280 C C . ASP A 1 168 ? 11.008 -24.828 -3.967 1 98.62 168 ASP A C 1
ATOM 1282 O O . ASP A 1 168 ? 9.93 -25.375 -4.188 1 98.62 168 ASP A O 1
ATOM 1286 N N . LYS A 1 169 ? 11.438 -24.5 -2.793 1 98.81 169 LYS A N 1
ATOM 1287 C CA . LYS A 1 169 ? 10.594 -24.75 -1.627 1 98.81 169 LYS A CA 1
ATOM 1288 C C . LYS A 1 169 ? 9.289 -23.953 -1.712 1 98.81 169 LYS A C 1
ATOM 1290 O O . LYS A 1 169 ? 8.219 -24.469 -1.381 1 98.81 169 LYS A O 1
ATOM 1295 N N . LEU A 1 170 ? 9.406 -22.734 -2.119 1 98.88 170 LEU A N 1
ATOM 1296 C CA . LEU A 1 170 ? 8.242 -21.859 -2.27 1 98.88 170 LEU A CA 1
ATOM 1297 C C . LEU A 1 170 ? 7.262 -22.438 -3.291 1 98.88 170 LEU A C 1
ATOM 1299 O O . LEU A 1 170 ? 6.066 -22.562 -3.014 1 98.88 170 LEU A O 1
ATOM 1303 N N . LEU A 1 171 ? 7.777 -22.797 -4.422 1 98.81 171 LEU A N 1
ATOM 1304 C CA . LEU A 1 171 ? 6.938 -23.328 -5.492 1 98.81 171 LEU A CA 1
ATOM 1305 C C . LEU A 1 171 ? 6.285 -24.641 -5.074 1 98.81 171 LEU A C 1
ATOM 1307 O O . LEU A 1 171 ? 5.113 -24.875 -5.375 1 98.81 171 LEU A O 1
ATOM 1311 N N . GLU A 1 172 ? 7.066 -25.438 -4.434 1 98.69 172 GLU A N 1
ATOM 1312 C CA . GLU A 1 172 ? 6.516 -26.703 -3.932 1 98.69 172 GLU A CA 1
ATOM 1313 C C . GLU A 1 172 ? 5.309 -26.453 -3.031 1 98.69 172 GLU A C 1
ATOM 1315 O O . GLU A 1 172 ? 4.262 -27.078 -3.197 1 98.69 172 GLU A O 1
ATOM 1320 N N . LYS A 1 173 ? 5.465 -25.562 -2.141 1 98.81 173 LYS A N 1
ATOM 1321 C CA . LYS A 1 173 ? 4.398 -25.297 -1.181 1 98.81 173 LYS A CA 1
ATOM 1322 C C . LYS A 1 173 ? 3.205 -24.625 -1.859 1 98.81 173 LYS A C 1
ATOM 1324 O O . LYS A 1 173 ? 2.055 -24.953 -1.563 1 98.81 173 LYS A O 1
ATOM 1329 N N . VAL A 1 174 ? 3.434 -23.672 -2.781 1 98.81 174 VAL A N 1
ATOM 1330 C CA . VAL A 1 174 ? 2.352 -23 -3.488 1 98.81 174 VAL A CA 1
ATOM 1331 C C . VAL A 1 174 ? 1.539 -24.016 -4.289 1 98.81 174 VAL A C 1
ATOM 1333 O O . VAL A 1 174 ? 0.307 -24.016 -4.246 1 98.81 174 VAL A O 1
ATOM 1336 N N . VAL A 1 175 ? 2.201 -24.891 -4.984 1 98.62 175 VAL A N 1
ATOM 1337 C CA . VAL A 1 175 ? 1.512 -25.891 -5.793 1 98.62 175 VAL A CA 1
ATOM 1338 C C . VAL A 1 175 ? 0.752 -26.859 -4.883 1 98.62 175 VAL A C 1
ATOM 1340 O O . VAL A 1 175 ? -0.413 -27.172 -5.137 1 98.62 175 VAL A O 1
ATOM 1343 N N . ALA A 1 176 ? 1.388 -27.281 -3.789 1 98.5 176 ALA A N 1
ATOM 1344 C CA . ALA A 1 176 ? 0.745 -28.203 -2.859 1 98.5 176 ALA A CA 1
ATOM 1345 C C . ALA A 1 176 ? -0.528 -27.594 -2.273 1 98.5 176 ALA A C 1
ATOM 1347 O O . ALA A 1 176 ? -1.578 -28.234 -2.254 1 98.5 176 ALA A O 1
ATOM 1348 N N . TRP A 1 177 ? -0.429 -26.375 -1.815 1 98.69 177 TRP A N 1
ATOM 1349 C CA . TRP A 1 177 ? -1.582 -25.734 -1.19 1 98.69 177 TRP A CA 1
ATOM 1350 C C . TRP A 1 177 ? -2.65 -25.406 -2.229 1 98.69 177 TRP A C 1
ATOM 1352 O O . TRP A 1 177 ? -3.848 -25.516 -1.953 1 98.69 177 TRP A O 1
ATOM 1362 N N . SER A 1 178 ? -2.229 -24.953 -3.412 1 98.44 178 SER A N 1
ATOM 1363 C CA . SER A 1 178 ? -3.201 -24.703 -4.469 1 98.44 178 SER A CA 1
ATOM 1364 C C . SER A 1 178 ? -3.969 -25.969 -4.824 1 98.44 178 SER A C 1
ATOM 1366 O O . SER A 1 178 ? -5.18 -25.922 -5.059 1 98.44 178 SER A O 1
ATOM 1368 N N . THR A 1 179 ? -3.295 -27.078 -4.863 1 97.75 179 THR A N 1
ATOM 1369 C CA . THR A 1 179 ? -3.92 -28.375 -5.133 1 97.75 179 THR A CA 1
ATOM 1370 C C . THR A 1 179 ? -4.895 -28.75 -4.02 1 97.75 179 THR A C 1
ATOM 1372 O O . THR A 1 179 ? -6.031 -29.141 -4.289 1 97.75 179 THR A O 1
ATOM 1375 N N . ALA A 1 180 ? -4.473 -28.594 -2.816 1 97.94 180 ALA A N 1
ATOM 1376 C CA . ALA A 1 180 ? -5.293 -28.953 -1.662 1 97.94 180 ALA A CA 1
ATOM 1377 C C . ALA A 1 180 ? -6.551 -28.109 -1.588 1 97.94 180 ALA A C 1
ATOM 1379 O O . ALA A 1 180 ? -7.598 -28.562 -1.133 1 97.94 180 ALA A O 1
ATOM 1380 N N . LEU A 1 181 ? -6.504 -26.875 -2.072 1 97.81 181 LEU A N 1
ATOM 1381 C CA . LEU A 1 181 ? -7.598 -25.922 -1.924 1 97.81 181 LEU A CA 1
ATOM 1382 C C . LEU A 1 181 ? -8.562 -26.016 -3.1 1 97.81 181 LEU A C 1
ATOM 1384 O O . LEU A 1 181 ? -9.633 -25.406 -3.076 1 97.81 181 LEU A O 1
ATOM 1388 N N . ALA A 1 182 ? -8.273 -26.766 -4.094 1 96.12 182 ALA A N 1
ATOM 1389 C CA . ALA A 1 182 ? -9.039 -26.844 -5.332 1 96.12 182 ALA A CA 1
ATOM 1390 C C . ALA A 1 182 ? -10.5 -27.203 -5.051 1 96.12 182 ALA A C 1
ATOM 1392 O O . ALA A 1 182 ? -11.414 -26.609 -5.621 1 96.12 182 ALA A O 1
ATOM 1393 N N . PRO A 1 183 ? -10.852 -28.078 -4.113 1 95.12 183 PRO A N 1
ATOM 1394 C CA . PRO A 1 183 ? -12.25 -28.438 -3.877 1 95.12 183 PRO A CA 1
ATOM 1395 C C . PRO A 1 183 ? -13.078 -27.281 -3.33 1 95.12 183 PRO A C 1
ATOM 1397 O O . PRO A 1 183 ? -14.281 -27.219 -3.568 1 95.12 183 PRO A O 1
ATOM 1400 N N . LEU A 1 184 ? -12.5 -26.391 -2.621 1 95 184 LEU A N 1
ATOM 1401 C CA . LEU A 1 184 ? -13.211 -25.25 -2.053 1 95 184 LEU A CA 1
ATOM 1402 C C . LEU A 1 184 ? -13.625 -24.266 -3.145 1 95 184 LEU A C 1
ATOM 1404 O O . LEU A 1 184 ? -14.633 -23.578 -3.012 1 95 184 LEU A O 1
ATOM 1408 N N . ARG A 1 185 ? -12.805 -24.219 -4.184 1 92 185 ARG A N 1
ATOM 1409 C CA . ARG A 1 185 ? -13.078 -23.281 -5.262 1 92 185 ARG A CA 1
ATOM 1410 C C . ARG A 1 185 ? -14.133 -23.828 -6.215 1 92 185 ARG A C 1
ATOM 1412 O O . ARG A 1 185 ? -14.773 -23.062 -6.945 1 92 185 ARG A O 1
ATOM 1419 N N . GLN A 1 186 ? -14.32 -25.094 -6.301 1 82.94 186 GLN A N 1
ATOM 1420 C CA . GLN A 1 186 ? -15.328 -25.75 -7.137 1 82.94 186 GLN A CA 1
ATOM 1421 C C . GLN A 1 186 ? -16.703 -25.703 -6.473 1 82.94 186 GLN A C 1
ATOM 1423 O O . GLN A 1 186 ? -17.719 -25.625 -7.156 1 82.94 186 GLN A O 1
ATOM 1428 N N . SER A 1 187 ? -16.719 -25.828 -5.117 1 69.31 187 SER A N 1
ATOM 1429 C CA . SER A 1 187 ? -17.984 -25.828 -4.391 1 69.31 187 SER A CA 1
ATOM 1430 C C . SER A 1 187 ? -18.641 -24.453 -4.434 1 69.31 187 SER A C 1
ATOM 1432 O O . SER A 1 187 ? -19.875 -24.344 -4.449 1 69.31 187 SER A O 1
ATOM 1434 N N . THR A 1 188 ? -17.859 -23.391 -4.383 1 55.66 188 THR A N 1
ATOM 1435 C CA . THR A 1 188 ? -18.422 -22.047 -4.414 1 55.66 188 THR A CA 1
ATOM 1436 C C . THR A 1 188 ? -19.062 -21.766 -5.77 1 55.66 188 THR A C 1
ATOM 1438 O O . THR A 1 188 ? -19.922 -20.891 -5.883 1 55.66 188 THR A O 1
ATOM 1441 N N . LEU A 1 189 ? -18.641 -22.422 -6.828 1 49.69 189 LEU A N 1
ATOM 1442 C CA . LEU A 1 189 ? -19.219 -22.344 -8.164 1 49.69 189 LEU A CA 1
ATOM 1443 C C . LEU A 1 189 ? -20.562 -23.062 -8.211 1 49.69 189 LEU A C 1
ATOM 1445 O O . LEU A 1 189 ? -21.453 -22.688 -8.984 1 49.69 189 LEU A O 1
ATOM 1449 N N . VAL A 1 190 ? -20.781 -24.141 -7.488 1 46.03 190 VAL A N 1
ATOM 1450 C CA . VAL A 1 190 ? -22.031 -24.891 -7.523 1 46.03 190 VAL A CA 1
ATOM 1451 C C . VAL A 1 190 ? -23.109 -24.156 -6.73 1 46.03 190 VAL A C 1
ATOM 1453 O O . VAL A 1 190 ? -24.297 -24.281 -7.02 1 46.03 190 VAL A O 1
ATOM 1456 N N . THR A 1 191 ? -22.75 -23.547 -5.562 1 42.78 191 THR A N 1
ATOM 1457 C CA . THR A 1 191 ? -23.844 -23 -4.773 1 42.78 191 THR A CA 1
ATOM 1458 C C . THR A 1 191 ? -24.281 -21.641 -5.332 1 42.78 191 THR A C 1
ATOM 1460 O O . THR A 1 191 ? -25.141 -20.984 -4.758 1 42.78 191 THR A O 1
ATOM 1463 N N . SER A 1 192 ? -23.531 -21.062 -6.355 1 34.34 192 SER A N 1
ATOM 1464 C CA . SER A 1 192 ? -24.203 -19.891 -6.906 1 34.34 192 SER A CA 1
ATOM 1465 C C . SER A 1 192 ? -25.312 -20.281 -7.867 1 34.34 192 SER A C 1
ATOM 1467 O O . SER A 1 192 ? -25.203 -21.281 -8.57 1 34.34 192 SER A O 1
ATOM 1469 N N . MET B 1 1 ? 7.797 31.375 13.211 1 71.62 1 MET B N 1
ATOM 1470 C CA . MET B 1 1 ? 7.16 30.938 11.969 1 71.62 1 MET B CA 1
ATOM 1471 C C . MET B 1 1 ? 5.98 30.016 12.258 1 71.62 1 MET B C 1
ATOM 1473 O O . MET B 1 1 ? 6.012 29.25 13.219 1 71.62 1 MET B O 1
ATOM 1477 N N . THR B 1 2 ? 4.828 30.25 11.719 1 91.25 2 THR B N 1
ATOM 1478 C CA . THR B 1 2 ? 3.609 29.5 12.008 1 91.25 2 THR B CA 1
ATOM 1479 C C . THR B 1 2 ? 3.689 28.094 11.414 1 91.25 2 THR B C 1
ATOM 1481 O O . THR B 1 2 ? 4.062 27.922 10.25 1 91.25 2 THR B O 1
ATOM 1484 N N . ILE B 1 3 ? 3.504 27.109 12.273 1 96.38 3 ILE B N 1
ATOM 1485 C CA . ILE B 1 3 ? 3.527 25.719 11.859 1 96.38 3 ILE B CA 1
ATOM 1486 C C . ILE B 1 3 ? 2.371 25.453 10.898 1 96.38 3 ILE B C 1
ATOM 1488 O O . ILE B 1 3 ? 1.235 25.844 11.156 1 96.38 3 ILE B O 1
ATOM 1492 N N . ARG B 1 4 ? 2.73 24.812 9.781 1 98.38 4 ARG B N 1
ATOM 1493 C CA . ARG B 1 4 ? 1.727 24.453 8.789 1 98.38 4 ARG B CA 1
ATOM 1494 C C . ARG B 1 4 ? 1.561 22.938 8.711 1 98.38 4 ARG B C 1
ATOM 1496 O O . ARG B 1 4 ? 2.531 22.203 8.477 1 98.38 4 ARG B O 1
ATOM 1503 N N . ILE B 1 5 ? 0.341 22.484 8.914 1 98.81 5 ILE B N 1
ATOM 1504 C CA . ILE B 1 5 ? 0.031 21.062 8.898 1 98.81 5 ILE B CA 1
ATOM 1505 C C . ILE B 1 5 ? -0.849 20.734 7.695 1 98.81 5 ILE B C 1
ATOM 1507 O O . ILE B 1 5 ? -1.893 21.359 7.492 1 98.81 5 ILE B O 1
ATOM 1511 N N . GLY B 1 6 ? -0.396 19.828 6.84 1 98.88 6 GLY B N 1
ATOM 1512 C CA . GLY B 1 6 ? -1.223 19.328 5.754 1 98.88 6 GLY B CA 1
ATOM 1513 C C . GLY B 1 6 ? -2.107 18.172 6.16 1 98.88 6 GLY B C 1
ATOM 1514 O O . GLY B 1 6 ? -1.634 17.203 6.766 1 98.88 6 GLY B O 1
ATOM 1515 N N . ILE B 1 7 ? -3.373 18.25 5.93 1 98.94 7 ILE B N 1
ATOM 1516 C CA . ILE B 1 7 ? -4.312 17.156 6.102 1 98.94 7 ILE B CA 1
ATOM 1517 C C . ILE B 1 7 ? -4.504 16.422 4.773 1 98.94 7 ILE B C 1
ATOM 1519 O O . ILE B 1 7 ? -5.18 16.922 3.871 1 98.94 7 ILE B O 1
ATOM 1523 N N . ILE B 1 8 ? -3.912 15.234 4.672 1 98.94 8 ILE B N 1
ATOM 1524 C CA . ILE B 1 8 ? -3.912 14.5 3.408 1 98.94 8 ILE B CA 1
ATOM 1525 C C . ILE B 1 8 ? -5.07 13.5 3.391 1 98.94 8 ILE B C 1
ATOM 1527 O O . ILE B 1 8 ? -5.129 12.594 4.223 1 98.94 8 ILE B O 1
ATOM 1531 N N . LEU B 1 9 ? -5.98 13.695 2.49 1 98.88 9 LEU B N 1
ATOM 1532 C CA . LEU B 1 9 ? -7.055 12.734 2.25 1 98.88 9 LEU B CA 1
ATOM 1533 C C . LEU B 1 9 ? -6.613 11.664 1.254 1 98.88 9 LEU B C 1
ATOM 1535 O O . LEU B 1 9 ? -6.41 11.961 0.073 1 98.88 9 LEU B O 1
ATOM 1539 N N . GLY B 1 10 ? -6.543 10.414 1.694 1 98.25 10 GLY B N 1
ATOM 1540 C CA . GLY B 1 10 ? -5.715 9.398 1.06 1 98.25 10 GLY B CA 1
ATOM 1541 C C . GLY B 1 10 ? -6.5 8.469 0.158 1 98.25 10 GLY B C 1
ATOM 1542 O O . GLY B 1 10 ? -5.961 7.48 -0.347 1 98.25 10 GLY B O 1
ATOM 1543 N N . SER B 1 11 ? -7.801 8.688 -0.017 1 97.56 11 SER B N 1
ATOM 1544 C CA . SER B 1 11 ? -8.594 7.914 -0.963 1 97.56 11 SER B CA 1
ATOM 1545 C C . SER B 1 11 ? -9.133 8.797 -2.086 1 97.56 11 SER B C 1
ATOM 1547 O O . SER B 1 11 ? -9.555 9.93 -1.848 1 97.56 11 SER B O 1
ATOM 1549 N N . THR B 1 12 ? -9.164 8.219 -3.258 1 98.06 12 THR B N 1
ATOM 1550 C CA . THR B 1 12 ? -9.695 8.953 -4.398 1 98.06 12 THR B CA 1
ATOM 1551 C C . THR B 1 12 ? -10.914 8.234 -4.98 1 98.06 12 THR B C 1
ATOM 1553 O O . THR B 1 12 ? -11.375 8.578 -6.07 1 98.06 12 THR B O 1
ATOM 1556 N N . ARG B 1 13 ? -11.484 7.281 -4.344 1 97 13 ARG B N 1
ATOM 1557 C CA . ARG B 1 13 ? -12.602 6.492 -4.859 1 97 13 ARG B CA 1
ATOM 1558 C C . ARG B 1 13 ? -13.852 7.348 -5.008 1 97 13 ARG B C 1
ATOM 1560 O O . ARG B 1 13 ? -14.07 8.289 -4.238 1 97 13 ARG B O 1
ATOM 1567 N N . PRO B 1 14 ? -14.633 6.953 -6.008 1 96.25 14 PRO B N 1
ATOM 1568 C CA . PRO B 1 14 ? -15.969 7.559 -6.012 1 96.25 14 PRO B CA 1
ATOM 1569 C C . PRO B 1 14 ? -16.781 7.199 -4.773 1 96.25 14 PRO B C 1
ATOM 1571 O O . PRO B 1 14 ? -16.609 6.121 -4.203 1 96.25 14 PRO B O 1
ATOM 1574 N N . ASN B 1 15 ? -17.594 8.133 -4.332 1 94.69 15 ASN B N 1
ATOM 1575 C CA . ASN B 1 15 ? -18.516 7.918 -3.223 1 94.69 15 ASN B CA 1
ATOM 1576 C C . ASN B 1 15 ? -17.766 7.633 -1.92 1 94.69 15 ASN B C 1
ATOM 1578 O O . ASN B 1 15 ? -18.312 6.969 -1.028 1 94.69 15 ASN B O 1
ATOM 1582 N N . ARG B 1 16 ? -16.547 8.062 -1.869 1 95.31 16 ARG B N 1
ATOM 1583 C CA . ARG B 1 16 ? -15.742 7.836 -0.676 1 95.31 16 ARG B CA 1
ATOM 1584 C C . ARG B 1 16 ? -16.312 8.594 0.521 1 95.31 16 ARG B C 1
ATOM 1586 O O . ARG B 1 16 ? -16.844 9.695 0.371 1 95.31 16 ARG B O 1
ATOM 1593 N N . ASN B 1 17 ? -16.141 8.047 1.686 1 96.88 17 ASN B N 1
ATOM 1594 C CA . ASN B 1 17 ? -16.547 8.664 2.947 1 96.88 17 ASN B CA 1
ATOM 1595 C C . ASN B 1 17 ? -15.539 9.703 3.414 1 96.88 17 ASN B C 1
ATOM 1597 O O . ASN B 1 17 ? -15.875 10.586 4.203 1 96.88 17 ASN B O 1
ATOM 1601 N N . GLY B 1 18 ? -14.375 9.664 2.869 1 97.88 18 GLY B N 1
ATOM 1602 C CA . GLY B 1 18 ? -13.188 10.367 3.334 1 97.88 18 GLY B CA 1
ATOM 1603 C C . GLY B 1 18 ? -13.383 11.867 3.434 1 97.88 18 GLY B C 1
ATOM 1604 O O . GLY B 1 18 ? -12.969 12.484 4.418 1 97.88 18 GLY B O 1
ATOM 1605 N N . PRO B 1 19 ? -14.062 12.477 2.496 1 98.56 19 PRO B N 1
ATOM 1606 C CA . PRO B 1 19 ? -14.211 13.938 2.52 1 98.56 19 PRO B CA 1
ATOM 1607 C C . PRO B 1 19 ? -14.914 14.438 3.779 1 98.56 19 PRO B C 1
ATOM 1609 O O . PRO B 1 19 ? -14.523 15.469 4.34 1 98.56 19 PRO B O 1
ATOM 1612 N N . GLN B 1 20 ? -15.914 13.758 4.277 1 98.69 20 GLN B N 1
ATOM 1613 C CA . GLN B 1 20 ? -16.594 14.156 5.504 1 98.69 20 GLN B CA 1
ATOM 1614 C C . GLN B 1 20 ? -15.656 14.102 6.699 1 98.69 20 GLN B C 1
ATOM 1616 O O . GLN B 1 20 ? -15.633 15.016 7.523 1 98.69 20 GLN B O 1
ATOM 1621 N N . VAL B 1 21 ? -14.859 13.047 6.766 1 98.81 21 VAL B N 1
ATOM 1622 C CA . VAL B 1 21 ? -13.914 12.859 7.863 1 98.81 21 VAL B CA 1
ATOM 1623 C C . VAL B 1 21 ? -12.836 13.945 7.805 1 98.81 21 VAL B C 1
ATOM 1625 O O . VAL B 1 21 ? -12.531 14.578 8.82 1 98.81 21 VAL B O 1
ATOM 1628 N N . ALA B 1 22 ? -12.289 14.148 6.617 1 98.88 22 ALA B N 1
ATOM 1629 C CA . ALA B 1 22 ? -11.242 15.156 6.434 1 98.88 22 ALA B CA 1
ATOM 1630 C C . ALA B 1 22 ? -11.75 16.547 6.785 1 98.88 22 ALA B C 1
ATOM 1632 O O . ALA B 1 22 ? -11.039 17.344 7.406 1 98.88 22 ALA B O 1
ATOM 1633 N N . GLN B 1 23 ? -12.945 16.875 6.363 1 98.69 23 GLN B N 1
ATOM 1634 C CA . GLN B 1 23 ? -13.523 18.172 6.676 1 98.69 23 GLN B CA 1
ATOM 1635 C C . GLN B 1 23 ? -13.711 18.344 8.18 1 98.69 23 GLN B C 1
ATOM 1637 O O . GLN B 1 23 ? -13.438 19.422 8.727 1 98.69 23 GLN B O 1
ATOM 1642 N N . TRP B 1 24 ? -14.219 17.312 8.805 1 98.81 24 TRP B N 1
ATOM 1643 C CA . TRP B 1 24 ? -14.359 17.328 10.258 1 98.81 24 TRP B CA 1
ATOM 1644 C C . TRP B 1 24 ? -13.016 17.594 10.93 1 98.81 24 TRP B C 1
ATOM 1646 O O . TRP B 1 24 ? -12.93 18.391 11.867 1 98.81 24 TRP B O 1
ATOM 1656 N N . VAL B 1 25 ? -11.922 16.922 10.453 1 98.94 25 VAL B N 1
ATOM 1657 C CA . VAL B 1 25 ? -10.578 17.141 10.969 1 98.94 25 VAL B CA 1
ATOM 1658 C C . VAL B 1 25 ? -10.18 18.594 10.758 1 98.94 25 VAL B C 1
ATOM 1660 O O . VAL B 1 25 ? -9.695 19.25 11.68 1 98.94 25 VAL B O 1
ATOM 1663 N N . LEU B 1 26 ? -10.406 19.078 9.562 1 98.81 26 LEU B N 1
ATOM 1664 C CA . LEU B 1 26 ? -10.031 20.453 9.219 1 98.81 26 LEU B CA 1
ATOM 1665 C C . LEU B 1 26 ? -10.781 21.453 10.094 1 98.81 26 LEU B C 1
ATOM 1667 O O . LEU B 1 26 ? -10.18 22.375 10.641 1 98.81 26 LEU B O 1
ATOM 1671 N N . ASP B 1 27 ? -12.109 21.297 10.258 1 98.31 27 ASP B N 1
ATOM 1672 C CA . ASP B 1 27 ? -12.922 22.203 11.062 1 98.31 27 ASP B CA 1
ATOM 1673 C C . ASP B 1 27 ? -12.445 22.234 12.516 1 98.31 27 ASP B C 1
ATOM 1675 O O . ASP B 1 27 ? -12.352 23.297 13.125 1 98.31 27 ASP B O 1
ATOM 1679 N N . THR B 1 28 ? -12.188 21.062 13.016 1 98.12 28 THR B N 1
ATOM 1680 C CA . THR B 1 28 ? -11.695 20.953 14.383 1 98.12 28 THR B CA 1
ATOM 1681 C C . THR B 1 28 ? -10.328 21.625 14.523 1 98.12 28 THR B C 1
ATOM 1683 O O . THR B 1 28 ? -10.102 22.391 15.461 1 98.12 28 THR B O 1
ATOM 1686 N N . ALA B 1 29 ? -9.453 21.359 13.578 1 98.12 29 ALA B N 1
ATOM 1687 C CA . ALA B 1 29 ? -8.094 21.891 13.594 1 98.12 29 ALA B CA 1
ATOM 1688 C C . ALA B 1 29 ? -8.094 23.406 13.43 1 98.12 29 ALA B C 1
ATOM 1690 O O . ALA B 1 29 ? -7.266 24.109 14.016 1 98.12 29 ALA B O 1
ATOM 1691 N N . ALA B 1 30 ? -8.977 23.906 12.602 1 96 30 ALA B N 1
ATOM 1692 C CA . ALA B 1 30 ? -9.031 25.328 12.266 1 96 30 ALA B CA 1
ATOM 1693 C C . ALA B 1 30 ? -9.375 26.172 13.492 1 96 30 ALA B C 1
ATOM 1695 O O . ALA B 1 30 ? -9.172 27.391 13.492 1 96 30 ALA B O 1
ATOM 1696 N N . ALA B 1 31 ? -9.938 25.547 14.461 1 95.62 31 ALA B N 1
ATOM 1697 C CA . ALA B 1 31 ? -10.289 26.25 15.688 1 95.62 31 ALA B CA 1
ATOM 1698 C C . ALA B 1 31 ? -9.055 26.531 16.531 1 95.62 31 ALA B C 1
ATOM 1700 O O . ALA B 1 31 ? -9.102 27.328 17.484 1 95.62 31 ALA B O 1
ATOM 1701 N N . ARG B 1 32 ? -8.016 25.906 16.172 1 94.75 32 ARG B N 1
ATOM 1702 C CA . ARG B 1 32 ? -6.77 26.094 16.891 1 94.75 32 ARG B CA 1
ATOM 1703 C C . ARG B 1 32 ? -6.051 27.359 16.422 1 94.75 32 ARG B C 1
ATOM 1705 O O . ARG B 1 32 ? -6.195 27.766 15.266 1 94.75 32 ARG B O 1
ATOM 1712 N N . ALA B 1 33 ? -5.145 27.891 17.297 1 95.25 33 ALA B N 1
ATOM 1713 C CA . ALA B 1 33 ? -4.426 29.109 16.969 1 95.25 33 ALA B CA 1
ATOM 1714 C C . ALA B 1 33 ? -2.928 28.859 16.844 1 95.25 33 ALA B C 1
ATOM 1716 O O . ALA B 1 33 ? -2.178 29.734 16.391 1 95.25 33 ALA B O 1
ATOM 1717 N N . ASP B 1 34 ? -2.527 27.688 17.172 1 96.5 34 ASP B N 1
ATOM 1718 C CA . ASP B 1 34 ? -1.097 27.438 17.312 1 96.5 34 ASP B CA 1
ATOM 1719 C C . ASP B 1 34 ? -0.509 26.859 16.031 1 96.5 34 ASP B C 1
ATOM 1721 O O . ASP B 1 34 ? 0.696 26.609 15.945 1 96.5 34 ASP B O 1
ATOM 1725 N N . ALA B 1 35 ? -1.363 26.672 15.008 1 98 35 ALA B N 1
ATOM 1726 C CA . ALA B 1 35 ? -0.907 26.156 13.719 1 98 35 ALA B CA 1
ATOM 1727 C C . ALA B 1 35 ? -1.92 26.469 12.617 1 98 35 ALA B C 1
ATOM 1729 O O . ALA B 1 35 ? -3.072 26.797 12.898 1 98 35 ALA B O 1
ATOM 1730 N N . GLU B 1 36 ? -1.483 26.391 11.391 1 98.31 36 GLU B N 1
ATOM 1731 C CA . GLU B 1 36 ? -2.352 26.469 10.227 1 98.31 36 GLU B CA 1
ATOM 1732 C C . GLU B 1 36 ? -2.541 25.109 9.578 1 98.31 36 GLU B C 1
ATOM 1734 O O . GLU B 1 36 ? -1.618 24.281 9.562 1 98.31 36 GLU B O 1
ATOM 1739 N N . PHE B 1 37 ? -3.711 24.922 9.094 1 98.62 37 PHE B N 1
ATOM 1740 C CA . PHE B 1 37 ? -4.066 23.625 8.523 1 98.62 37 PHE B CA 1
ATOM 1741 C C . PHE B 1 37 ? -4.617 23.781 7.109 1 98.62 37 PHE B C 1
ATOM 1743 O O . PHE B 1 37 ? -5.379 24.719 6.836 1 98.62 37 PHE B O 1
ATOM 1750 N N . ASP B 1 38 ? -4.145 22.953 6.23 1 98.5 38 ASP B N 1
ATOM 1751 C CA . ASP B 1 38 ? -4.617 22.938 4.852 1 98.5 38 ASP B CA 1
ATOM 1752 C C . ASP B 1 38 ? -4.973 21.531 4.398 1 98.5 38 ASP B C 1
ATOM 1754 O O . ASP B 1 38 ? -4.254 20.562 4.703 1 98.5 38 ASP B O 1
ATOM 1758 N N . LEU B 1 39 ? -6.094 21.438 3.703 1 98.75 39 LEU B N 1
ATOM 1759 C CA . LEU B 1 39 ? -6.516 20.141 3.17 1 98.75 39 LEU B CA 1
ATOM 1760 C C . LEU B 1 39 ? -5.816 19.844 1.847 1 98.75 39 LEU B C 1
ATOM 1762 O O . LEU B 1 39 ? -5.727 20.719 0.979 1 98.75 39 LEU B O 1
ATOM 1766 N N . VAL B 1 40 ? -5.23 18.688 1.749 1 98.88 40 VAL B N 1
ATOM 1767 C CA . VAL B 1 40 ? -4.617 18.172 0.532 1 98.88 40 VAL B CA 1
ATOM 1768 C C . VAL B 1 40 ? -5.363 16.922 0.078 1 98.88 40 VAL B C 1
ATOM 1770 O O . VAL B 1 40 ? -5.059 15.812 0.529 1 98.88 40 VAL B O 1
ATOM 1773 N N . ASP B 1 41 ? -6.309 17.094 -0.79 1 98.81 41 ASP B N 1
ATOM 1774 C CA . ASP B 1 41 ? -7.062 15.984 -1.35 1 98.81 41 ASP B CA 1
ATOM 1775 C C . ASP B 1 41 ? -6.324 15.359 -2.529 1 98.81 41 ASP B C 1
ATOM 1777 O O . ASP B 1 41 ? -6.113 16 -3.555 1 98.81 41 ASP B O 1
ATOM 1781 N N . LEU B 1 42 ? -5.992 14.078 -2.424 1 98.75 42 LEU B N 1
ATOM 1782 C CA . LEU B 1 42 ? -5.227 13.43 -3.48 1 98.75 42 LEU B CA 1
ATOM 1783 C C . LEU B 1 42 ? -5.98 13.477 -4.805 1 98.75 42 LEU B C 1
ATOM 1785 O O . LEU B 1 42 ? -5.367 13.453 -5.875 1 98.75 42 LEU B O 1
ATOM 1789 N N . ARG B 1 43 ? -7.273 13.586 -4.754 1 97.88 43 ARG B N 1
ATOM 1790 C CA . ARG B 1 43 ? -8.062 13.688 -5.98 1 97.88 43 ARG B CA 1
ATOM 1791 C C . ARG B 1 43 ? -7.715 14.961 -6.75 1 97.88 43 ARG B C 1
ATOM 1793 O O . ARG B 1 43 ? -7.855 15.008 -7.973 1 97.88 43 ARG B O 1
ATOM 1800 N N . GLU B 1 44 ? -7.27 15.969 -6.051 1 98.06 44 GLU B N 1
ATOM 1801 C CA . GLU B 1 44 ? -6.941 17.25 -6.66 1 98.06 44 GLU B CA 1
ATOM 1802 C C . GLU B 1 44 ? -5.484 17.297 -7.113 1 98.06 44 GLU B C 1
ATOM 1804 O O . GLU B 1 44 ? -5.047 18.281 -7.723 1 98.06 44 GLU B O 1
ATOM 1809 N N . HIS B 1 45 ? -4.77 16.234 -6.871 1 97.94 45 HIS B N 1
ATOM 1810 C CA . HIS B 1 45 ? -3.361 16.125 -7.23 1 97.94 45 HIS B CA 1
ATOM 1811 C C . HIS B 1 45 ? -3.07 14.766 -7.871 1 97.94 45 HIS B C 1
ATOM 1813 O O . HIS B 1 45 ? -2.301 13.969 -7.328 1 97.94 45 HIS B O 1
ATOM 1819 N N . PRO B 1 46 ? -3.617 14.617 -9.047 1 97.38 46 PRO B N 1
ATOM 1820 C CA . PRO B 1 46 ? -3.496 13.297 -9.672 1 97.38 46 PRO B CA 1
ATOM 1821 C C . PRO B 1 46 ? -2.053 12.945 -10.031 1 97.38 46 PRO B C 1
ATOM 1823 O O . PRO B 1 46 ? -1.347 13.766 -10.625 1 97.38 46 PRO B O 1
ATOM 1826 N N . LEU B 1 47 ? -1.601 11.844 -9.609 1 98.44 47 LEU B N 1
ATOM 1827 C CA . LEU B 1 47 ? -0.322 11.234 -9.953 1 98.44 47 LEU B CA 1
ATOM 1828 C C . LEU B 1 47 ? -0.529 9.914 -10.68 1 98.44 47 LEU B C 1
ATOM 1830 O O . LEU B 1 47 ? -1.429 9.141 -10.336 1 98.44 47 LEU B O 1
ATOM 1834 N N . PRO B 1 48 ? 0.234 9.68 -11.719 1 98.25 48 PRO B N 1
ATOM 1835 C CA . PRO B 1 48 ? 0.226 8.312 -12.25 1 98.25 48 PRO B CA 1
ATOM 1836 C C . PRO B 1 48 ? 0.758 7.285 -11.25 1 98.25 48 PRO B C 1
ATOM 1838 O O . PRO B 1 48 ? 1.221 7.656 -10.172 1 98.25 48 PRO B O 1
ATOM 1841 N N . HIS B 1 49 ? 0.527 6.004 -11.555 1 98.38 49 HIS B N 1
ATOM 1842 C CA . HIS B 1 49 ? 1.357 5.059 -10.812 1 98.38 49 HIS B CA 1
ATOM 1843 C C . HIS B 1 49 ? 2.83 5.441 -10.891 1 98.38 49 HIS B C 1
ATOM 1845 O O . HIS B 1 49 ? 3.275 6.02 -11.891 1 98.38 49 HIS B O 1
ATOM 1851 N N . LEU B 1 50 ? 3.531 5.16 -9.828 1 98.25 50 LEU B N 1
ATOM 1852 C CA . LEU B 1 50 ? 4.906 5.621 -9.688 1 98.25 50 LEU B CA 1
ATOM 1853 C C . LEU B 1 50 ? 5.711 5.34 -10.953 1 98.25 50 LEU B C 1
ATOM 1855 O O . LEU B 1 50 ? 5.961 4.18 -11.289 1 98.25 50 LEU B O 1
ATOM 1859 N N . ASP B 1 51 ? 6.145 6.434 -11.617 1 97.88 51 ASP B N 1
ATOM 1860 C CA . ASP B 1 51 ? 6.785 6.312 -12.93 1 97.88 51 ASP B CA 1
ATOM 1861 C C . ASP B 1 51 ? 8.188 6.922 -12.914 1 97.88 51 ASP B C 1
ATOM 1863 O O . ASP B 1 51 ? 8.703 7.328 -13.953 1 97.88 51 ASP B O 1
ATOM 1867 N N . GLU B 1 52 ? 8.758 6.988 -11.805 1 96.81 52 GLU B N 1
ATOM 1868 C CA . GLU B 1 52 ? 10.102 7.543 -11.664 1 96.81 52 GLU B CA 1
ATOM 1869 C C . GLU B 1 52 ? 11.156 6.535 -12.109 1 96.81 52 GLU B C 1
ATOM 1871 O O . GLU B 1 52 ? 11.227 5.426 -11.586 1 96.81 52 GLU B O 1
ATOM 1876 N N . PRO B 1 53 ? 12.023 6.895 -13.016 1 94.94 53 PRO B N 1
ATOM 1877 C CA . PRO B 1 53 ? 13.078 5.977 -13.461 1 94.94 53 PRO B CA 1
ATOM 1878 C C . PRO B 1 53 ? 14.164 5.773 -12.406 1 94.94 53 PRO B C 1
ATOM 1880 O O . PRO B 1 53 ? 14.898 4.781 -12.461 1 94.94 53 PRO B O 1
ATOM 1883 N N . VAL B 1 54 ? 14.25 6.797 -11.57 1 92 54 VAL B N 1
ATOM 1884 C CA . VAL B 1 54 ? 15.203 6.754 -10.461 1 92 54 VAL B CA 1
ATOM 1885 C C . VAL B 1 54 ? 14.469 6.969 -9.141 1 92 54 VAL B C 1
ATOM 1887 O O . VAL B 1 54 ? 13.445 7.652 -9.094 1 92 54 VAL B O 1
ATOM 1890 N N . ALA B 1 55 ? 15.031 6.297 -8.086 1 92.75 55 ALA B N 1
ATOM 1891 C CA . ALA B 1 55 ? 14.406 6.453 -6.773 1 92.75 55 ALA B CA 1
ATOM 1892 C C . ALA B 1 55 ? 14.289 7.926 -6.391 1 92.75 55 ALA B C 1
ATOM 1894 O O . ALA B 1 55 ? 15.234 8.695 -6.566 1 92.75 55 ALA B O 1
ATOM 1895 N N . PRO B 1 56 ? 13.195 8.305 -5.781 1 94.12 56 PRO B N 1
ATOM 1896 C CA . PRO B 1 56 ? 12.953 9.711 -5.438 1 94.12 56 PRO B CA 1
ATOM 1897 C C . PRO B 1 56 ? 13.984 10.266 -4.461 1 94.12 56 PRO B C 1
ATOM 1899 O O . PRO B 1 56 ? 14.188 11.477 -4.395 1 94.12 56 PRO B O 1
ATOM 1902 N N . MET B 1 57 ? 14.641 9.406 -3.738 1 93.81 57 MET B N 1
ATOM 1903 C CA . MET B 1 57 ? 15.68 9.875 -2.818 1 93.81 57 MET B CA 1
ATOM 1904 C C . MET B 1 57 ? 16.797 10.586 -3.572 1 93.81 57 MET B C 1
ATOM 1906 O O . MET B 1 57 ? 17.547 11.359 -2.986 1 93.81 57 MET B O 1
ATOM 1910 N N . PHE B 1 58 ? 16.875 10.398 -4.891 1 91.69 58 PHE B N 1
ATOM 1911 C CA . PHE B 1 58 ? 17.922 11 -5.703 1 91.69 58 PHE B CA 1
ATOM 1912 C C . PHE B 1 58 ? 17.375 12.195 -6.48 1 91.69 58 PHE B C 1
ATOM 1914 O O . PHE B 1 58 ? 18.047 12.703 -7.383 1 91.69 58 PHE B O 1
ATOM 1921 N N . GLY B 1 59 ? 16.359 12.719 -6.176 1 83.38 59 GLY B N 1
ATOM 1922 C CA . GLY B 1 59 ? 15.703 13.828 -6.863 1 83.38 59 GLY B CA 1
ATOM 1923 C C . GLY B 1 59 ? 16.672 14.914 -7.293 1 83.38 59 GLY B C 1
ATOM 1924 O O . GLY B 1 59 ? 17.875 14.812 -7.066 1 83.38 59 GLY B O 1
ATOM 1925 N N . PRO B 1 60 ? 16.141 15.914 -8.07 1 92.06 60 PRO B N 1
ATOM 1926 C CA . PRO B 1 60 ? 14.734 16.141 -8.391 1 92.06 60 PRO B CA 1
ATOM 1927 C C . PRO B 1 60 ? 14.234 15.227 -9.508 1 92.06 60 PRO B C 1
ATOM 1929 O O . PRO B 1 60 ? 15.031 14.734 -10.312 1 92.06 60 PRO B O 1
ATOM 1932 N N . SER B 1 61 ? 12.898 15.055 -9.547 1 95.94 61 SER B N 1
ATOM 1933 C CA . SER B 1 61 ? 12.25 14.188 -10.523 1 95.94 61 SER B CA 1
ATOM 1934 C C . SER B 1 61 ? 12.359 14.766 -11.93 1 95.94 61 SER B C 1
ATOM 1936 O O . SER B 1 61 ? 12.305 15.984 -12.109 1 95.94 61 SER B O 1
ATOM 1938 N N . VAL B 1 62 ? 12.375 13.922 -12.922 1 96.69 62 VAL B N 1
ATOM 1939 C CA . VAL B 1 62 ? 12.352 14.32 -14.32 1 96.69 62 VAL B CA 1
ATOM 1940 C C . VAL B 1 62 ? 10.93 14.672 -14.734 1 96.69 62 VAL B C 1
ATOM 1942 O O . VAL B 1 62 ? 10.711 15.281 -15.789 1 96.69 62 VAL B O 1
ATOM 1945 N N . HIS B 1 63 ? 9.945 14.328 -13.953 1 97.81 63 HIS B N 1
ATOM 1946 C CA . HIS B 1 63 ? 8.547 14.516 -14.32 1 97.81 63 HIS B CA 1
ATOM 1947 C C . HIS B 1 63 ? 7.969 15.766 -13.664 1 97.81 63 HIS B C 1
ATOM 1949 O O . HIS B 1 63 ? 8.109 15.953 -12.453 1 97.81 63 HIS B O 1
ATOM 1955 N N . ALA B 1 64 ? 7.242 16.578 -14.398 1 98.19 64 ALA B N 1
ATOM 1956 C CA . ALA B 1 64 ? 6.633 17.812 -13.914 1 98.19 64 ALA B CA 1
ATOM 1957 C C . ALA B 1 64 ? 5.598 17.516 -12.828 1 98.19 64 ALA B C 1
ATOM 1959 O O . ALA B 1 64 ? 5.477 18.281 -11.859 1 98.19 64 ALA B O 1
ATOM 1960 N N . HIS B 1 65 ? 4.828 16.438 -12.977 1 98.38 65 HIS B N 1
ATOM 1961 C CA . HIS B 1 65 ? 3.783 16.141 -12 1 98.38 65 HIS B CA 1
ATOM 1962 C C . HIS B 1 65 ? 4.379 15.82 -10.633 1 98.38 65 HIS B C 1
ATOM 1964 O O . HIS B 1 65 ? 3.814 16.203 -9.609 1 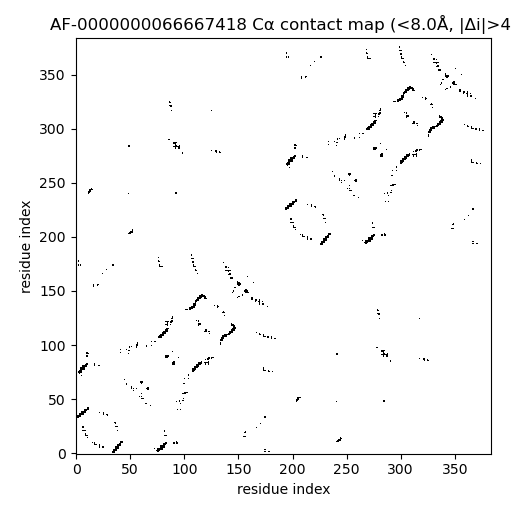98.38 65 HIS B O 1
ATOM 1970 N N . THR B 1 66 ? 5.523 15.117 -10.633 1 98.31 66 THR B N 1
ATOM 1971 C CA . THR B 1 66 ? 6.184 14.82 -9.367 1 98.31 66 THR B CA 1
ATOM 1972 C C . THR B 1 66 ? 6.75 16.094 -8.734 1 98.31 66 THR B C 1
ATOM 1974 O O . THR B 1 66 ? 6.656 16.281 -7.52 1 98.31 66 THR B O 1
ATOM 1977 N N . ARG B 1 67 ? 7.305 16.938 -9.523 1 98.25 67 ARG B N 1
ATOM 1978 C CA . ARG B 1 67 ? 7.824 18.203 -9.016 1 98.25 67 ARG B CA 1
ATOM 1979 C C . ARG B 1 67 ? 6.699 19.062 -8.469 1 98.25 67 ARG B C 1
ATOM 1981 O O . ARG B 1 67 ? 6.855 19.719 -7.434 1 98.25 67 ARG B O 1
ATOM 1988 N N . ALA B 1 68 ? 5.582 19.109 -9.148 1 98.62 68 ALA B N 1
ATOM 1989 C CA . ALA B 1 68 ? 4.422 19.859 -8.664 1 98.62 68 ALA B CA 1
ATOM 1990 C C . ALA B 1 68 ? 3.936 19.312 -7.324 1 98.62 68 ALA B C 1
ATOM 1992 O O . ALA B 1 68 ? 3.566 20.062 -6.43 1 98.62 68 ALA B O 1
ATOM 1993 N N . TRP B 1 69 ? 3.922 18.031 -7.234 1 98.62 69 TRP B N 1
ATOM 1994 C CA . TRP B 1 69 ? 3.547 17.375 -5.988 1 98.62 69 TRP B CA 1
ATOM 1995 C C . TRP B 1 69 ? 4.523 17.719 -4.871 1 98.62 69 TRP B C 1
ATOM 1997 O O . TRP B 1 69 ? 4.113 18.047 -3.754 1 98.62 69 TRP B O 1
ATOM 2007 N N . ALA B 1 70 ? 5.809 17.703 -5.164 1 98.25 70 ALA B N 1
ATOM 2008 C CA . ALA B 1 70 ? 6.832 18.094 -4.203 1 98.25 70 ALA B CA 1
ATOM 2009 C C . ALA B 1 70 ? 6.625 19.531 -3.729 1 98.25 70 ALA B C 1
ATOM 2011 O O . ALA B 1 70 ? 6.727 19.812 -2.535 1 98.25 70 ALA B O 1
ATOM 2012 N N . GLU B 1 71 ? 6.328 20.391 -4.648 1 98.25 71 GLU B N 1
ATOM 2013 C CA . GLU B 1 71 ? 6.094 21.797 -4.324 1 98.25 71 GLU B CA 1
ATOM 2014 C C . GLU B 1 71 ? 4.875 21.953 -3.418 1 98.25 71 GLU B C 1
ATOM 2016 O O . GLU B 1 71 ? 4.859 22.812 -2.539 1 98.25 71 GLU B O 1
ATOM 2021 N N . ARG B 1 72 ? 3.879 21.109 -3.66 1 98.69 72 ARG B N 1
ATOM 2022 C CA . ARG B 1 72 ? 2.664 21.156 -2.852 1 98.69 72 ARG B CA 1
ATOM 2023 C C . ARG B 1 72 ? 2.938 20.703 -1.425 1 98.69 72 ARG B C 1
ATOM 2025 O O . ARG B 1 72 ? 2.367 21.234 -0.473 1 98.69 72 ARG B O 1
ATOM 2032 N N . ILE B 1 73 ? 3.807 19.766 -1.238 1 98.62 73 ILE B N 1
ATOM 2033 C CA . ILE B 1 73 ? 3.998 19.062 0.032 1 98.62 73 ILE B CA 1
ATOM 2034 C C . ILE B 1 73 ? 5.086 19.766 0.843 1 98.62 73 ILE B C 1
ATOM 2036 O O . ILE B 1 73 ? 5.016 19.812 2.074 1 98.62 73 ILE B O 1
ATOM 2040 N N . ALA B 1 74 ? 6.023 20.375 0.224 1 97.69 74 ALA B N 1
ATOM 2041 C CA . ALA B 1 74 ? 7.27 20.859 0.817 1 97.69 74 ALA B CA 1
ATOM 2042 C C . ALA B 1 74 ? 6.992 21.891 1.908 1 97.69 74 ALA B C 1
ATOM 2044 O O . ALA B 1 74 ? 7.648 21.875 2.953 1 97.69 74 ALA B O 1
ATOM 2045 N N . PRO B 1 75 ? 6.004 22.75 1.748 1 97.5 75 PRO B N 1
ATOM 2046 C CA . PRO B 1 75 ? 5.852 23.844 2.709 1 97.5 75 PRO B CA 1
ATOM 2047 C C . PRO B 1 75 ? 5.293 23.375 4.051 1 97.5 75 PRO B C 1
ATOM 2049 O O . PRO B 1 75 ? 5.297 24.141 5.023 1 97.5 75 PRO B O 1
ATOM 2052 N N . PHE B 1 76 ? 4.785 22.172 4.105 1 98.62 76 PHE B N 1
ATOM 2053 C CA . PHE B 1 76 ? 4.195 21.719 5.359 1 98.62 76 PHE B CA 1
ATOM 2054 C C . PHE B 1 76 ? 5.281 21.297 6.348 1 98.62 76 PHE B C 1
ATOM 2056 O O . PHE B 1 76 ? 6.344 20.812 5.949 1 98.62 76 PHE B O 1
ATOM 2063 N N . ASP B 1 77 ? 4.965 21.5 7.625 1 98.44 77 ASP B N 1
ATOM 2064 C CA . ASP B 1 77 ? 5.867 21.125 8.711 1 98.44 77 ASP B CA 1
ATOM 2065 C C . ASP B 1 77 ? 5.484 19.781 9.312 1 98.44 77 ASP B C 1
ATOM 2067 O O . ASP B 1 77 ? 6.273 19.172 10.039 1 98.44 77 ASP B O 1
ATOM 2071 N N . GLY B 1 78 ? 4.301 19.328 9.016 1 98.81 78 GLY B N 1
ATOM 2072 C CA . GLY B 1 78 ? 3.754 18.047 9.469 1 98.81 78 GLY B CA 1
ATOM 2073 C C . GLY B 1 78 ? 2.465 17.672 8.766 1 98.81 78 GLY B C 1
ATOM 2074 O O . GLY B 1 78 ? 1.988 18.406 7.895 1 98.81 78 GLY B O 1
ATOM 2075 N N . PHE B 1 79 ? 1.927 16.516 9.211 1 98.94 79 PHE B N 1
ATOM 2076 C CA . PHE B 1 79 ? 0.787 16.016 8.453 1 98.94 79 PHE B CA 1
ATOM 2077 C C . PHE B 1 79 ? -0.209 15.312 9.375 1 98.94 79 PHE B C 1
ATOM 2079 O O . PHE B 1 79 ? 0.167 14.805 10.43 1 98.94 79 PHE B O 1
ATOM 2086 N N . VAL B 1 80 ? -1.433 15.344 9.008 1 98.94 80 VAL B N 1
ATOM 2087 C CA . VAL B 1 80 ? -2.471 14.398 9.406 1 98.94 80 VAL B CA 1
ATOM 2088 C C . VAL B 1 80 ? -2.967 13.633 8.188 1 98.94 80 VAL B C 1
ATOM 2090 O O . VAL B 1 80 ? -3.447 14.227 7.219 1 98.94 80 VAL B O 1
ATOM 2093 N N . ILE B 1 81 ? -2.828 12.328 8.211 1 99 81 ILE B N 1
ATOM 2094 C CA . ILE B 1 81 ? -3.301 11.508 7.102 1 99 81 ILE B CA 1
ATOM 2095 C C . ILE B 1 81 ? -4.668 10.922 7.441 1 99 81 ILE B C 1
ATOM 2097 O O . ILE B 1 81 ? -4.824 10.242 8.461 1 99 81 ILE B O 1
ATOM 2101 N N . VAL B 1 82 ? -5.633 11.234 6.652 1 98.94 82 VAL B N 1
ATOM 2102 C CA . VAL B 1 82 ? -6.965 10.648 6.703 1 98.94 82 VAL B CA 1
ATOM 2103 C C . VAL B 1 82 ? -7.066 9.508 5.695 1 98.94 82 VAL B C 1
ATOM 2105 O O . VAL B 1 82 ? -6.98 9.727 4.484 1 98.94 82 VAL B O 1
ATOM 2108 N N . THR B 1 83 ? -7.227 8.297 6.211 1 98.81 83 THR B N 1
ATOM 2109 C CA . THR B 1 83 ? -7.121 7.168 5.293 1 98.81 83 THR B CA 1
ATOM 2110 C C . THR B 1 83 ? -8.148 6.094 5.633 1 98.81 83 THR B C 1
ATOM 2112 O O . THR B 1 83 ? -8.391 5.809 6.805 1 98.81 83 THR B O 1
ATOM 2115 N N . PRO B 1 84 ? -8.812 5.516 4.59 1 98.31 84 PRO B N 1
ATOM 2116 C CA . PRO B 1 84 ? -9.539 4.262 4.809 1 98.31 84 PRO B CA 1
ATOM 2117 C C . PRO B 1 84 ? -8.609 3.053 4.887 1 98.31 84 PRO B C 1
ATOM 2119 O O . PRO B 1 84 ? -7.402 3.178 4.648 1 98.31 84 PRO B O 1
ATOM 2122 N N . GLU B 1 85 ? -9.188 1.995 5.34 1 98.25 85 GLU B N 1
ATOM 2123 C CA . GLU B 1 85 ? -8.547 0.687 5.223 1 98.25 85 GLU B CA 1
ATOM 2124 C C . GLU B 1 85 ? -9.18 -0.133 4.098 1 98.25 85 GLU B C 1
ATOM 2126 O O . GLU B 1 85 ? -10.383 -0.383 4.105 1 98.25 85 GLU B O 1
ATOM 2131 N N . TYR B 1 86 ? -8.367 -0.459 3.076 1 97.88 86 TYR B N 1
ATOM 2132 C CA . TYR B 1 86 ? -8.75 -1.396 2.027 1 97.88 86 TYR B CA 1
ATOM 2133 C C . TYR B 1 86 ? -8.078 -2.746 2.229 1 97.88 86 TYR B C 1
ATOM 2135 O O . TYR B 1 86 ? -6.848 -2.852 2.152 1 97.88 86 TYR B O 1
ATOM 2143 N N . ASN B 1 87 ? -8.93 -3.799 2.555 1 98 87 ASN B N 1
ATOM 2144 C CA . ASN B 1 87 ? -8.398 -5.148 2.703 1 98 87 ASN B CA 1
ATOM 2145 C C . ASN B 1 87 ? -7.172 -5.172 3.613 1 98 87 ASN B C 1
ATOM 2147 O O . ASN B 1 87 ? -6.113 -5.672 3.225 1 98 87 ASN B O 1
ATOM 2151 N N . HIS B 1 88 ? -7.297 -4.57 4.805 1 98.38 88 HIS B N 1
ATOM 2152 C CA . HIS B 1 88 ? -6.32 -4.566 5.887 1 98.38 88 HIS B CA 1
ATOM 2153 C C . HIS B 1 88 ? -5.094 -3.736 5.527 1 98.38 88 HIS B C 1
ATOM 2155 O O . HIS B 1 88 ? -4.062 -3.82 6.195 1 98.38 88 HIS B O 1
ATOM 2161 N N . GLY B 1 89 ? -5.172 -2.859 4.543 1 98.31 89 GLY B N 1
ATOM 2162 C CA . GLY B 1 89 ? -4.047 -2.016 4.18 1 98.31 89 GLY B CA 1
ATOM 2163 C C . GLY B 1 89 ? -4.465 -0.625 3.736 1 98.31 89 GLY B C 1
ATOM 2164 O O . GLY B 1 89 ? -5.652 -0.357 3.549 1 98.31 89 GLY B O 1
ATOM 2165 N N . ALA B 1 90 ? -3.479 0.243 3.586 1 98.19 90 ALA B N 1
ATOM 2166 C CA . ALA B 1 90 ? -3.719 1.586 3.064 1 98.19 90 ALA B CA 1
ATOM 2167 C C . ALA B 1 90 ? -4.059 1.544 1.577 1 98.19 90 ALA B C 1
ATOM 2169 O O . ALA B 1 90 ? -3.693 0.595 0.878 1 98.19 90 ALA B O 1
ATOM 2170 N N . PRO B 1 91 ? -4.805 2.561 1.11 1 98.44 91 PRO B N 1
ATOM 2171 C CA . PRO B 1 91 ? -5.055 2.633 -0.331 1 98.44 91 PRO B CA 1
ATOM 2172 C C . PRO B 1 91 ? -3.766 2.717 -1.148 1 98.44 91 PRO B C 1
ATOM 2174 O O . PRO B 1 91 ? -2.824 3.408 -0.753 1 98.44 91 PRO B O 1
ATOM 2177 N N . GLY B 1 92 ? -3.789 2.004 -2.305 1 98.62 92 GLY B N 1
ATOM 2178 C CA . GLY B 1 92 ? -2.654 2.092 -3.207 1 98.62 92 GLY B CA 1
ATOM 2179 C C . GLY B 1 92 ? -2.322 3.516 -3.611 1 98.62 92 GLY B C 1
ATOM 2180 O O . GLY B 1 92 ? -1.148 3.883 -3.707 1 98.62 92 GLY B O 1
ATOM 2181 N N . VAL B 1 93 ? -3.332 4.344 -3.781 1 98.75 93 VAL B N 1
ATOM 2182 C CA . VAL B 1 93 ? -3.148 5.715 -4.254 1 98.75 93 VAL B CA 1
ATOM 2183 C C . VAL B 1 93 ? -2.406 6.531 -3.197 1 98.75 93 VAL B C 1
ATOM 2185 O O . VAL B 1 93 ? -1.6 7.402 -3.531 1 98.75 93 VAL B O 1
ATOM 2188 N N . LEU B 1 94 ? -2.703 6.273 -1.968 1 98.88 94 LEU B N 1
ATOM 2189 C CA . LEU B 1 94 ? -2.018 6.965 -0.883 1 98.88 94 LEU B CA 1
ATOM 2190 C C . LEU B 1 94 ? -0.55 6.555 -0.819 1 98.88 94 LEU B C 1
ATOM 2192 O O . LEU B 1 94 ? 0.336 7.414 -0.769 1 98.88 94 LEU B O 1
ATOM 2196 N N . LYS B 1 95 ? -0.301 5.234 -0.834 1 98.81 95 LYS B N 1
ATOM 2197 C CA . LYS B 1 95 ? 1.071 4.734 -0.837 1 98.81 95 LYS B CA 1
ATOM 2198 C C . LYS B 1 95 ? 1.844 5.258 -2.045 1 98.81 95 LYS B C 1
ATOM 2200 O O . LYS B 1 95 ? 3.021 5.605 -1.932 1 98.81 95 LYS B O 1
ATOM 2205 N N . ASN B 1 96 ? 1.19 5.32 -3.158 1 98.75 96 ASN B N 1
ATOM 2206 C CA . ASN B 1 96 ? 1.759 5.84 -4.398 1 98.75 96 ASN B CA 1
ATOM 2207 C C . ASN B 1 96 ? 2.178 7.301 -4.254 1 98.75 96 ASN B C 1
ATOM 2209 O O . ASN B 1 96 ? 3.285 7.676 -4.645 1 98.75 96 ASN B O 1
ATOM 2213 N N . ALA B 1 97 ? 1.31 8.102 -3.686 1 98.88 97 ALA B N 1
ATOM 2214 C 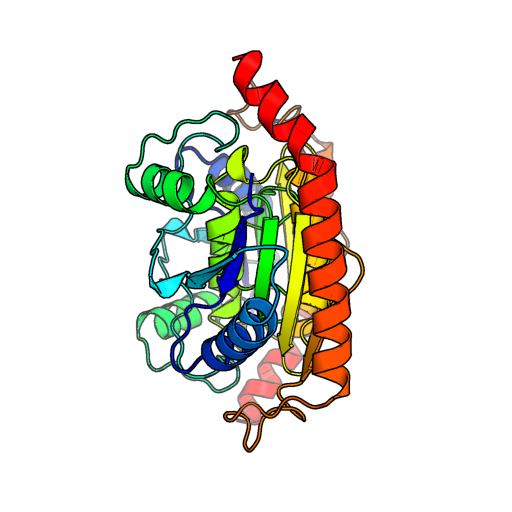CA . ALA B 1 97 ? 1.594 9.523 -3.484 1 98.88 97 ALA B CA 1
ATOM 2215 C C . ALA B 1 97 ? 2.785 9.719 -2.551 1 98.88 97 ALA B C 1
ATOM 2217 O O . ALA B 1 97 ? 3.643 10.57 -2.797 1 98.88 97 ALA B O 1
ATOM 2218 N N . ILE B 1 98 ? 2.838 8.93 -1.506 1 98.88 98 ILE B N 1
ATOM 2219 C CA . ILE B 1 98 ? 3.936 8.992 -0.546 1 98.88 98 ILE B CA 1
ATOM 2220 C C . ILE B 1 98 ? 5.242 8.594 -1.228 1 98.88 98 ILE B C 1
ATOM 2222 O O . ILE B 1 98 ? 6.27 9.25 -1.05 1 98.88 98 ILE B O 1
ATOM 2226 N N . ASP B 1 99 ? 5.227 7.602 -2.082 1 98.62 99 ASP B N 1
ATOM 2227 C CA . ASP B 1 99 ? 6.426 7.035 -2.691 1 98.62 99 ASP B CA 1
ATOM 2228 C C . ASP B 1 99 ? 6.984 7.957 -3.771 1 98.62 99 ASP B C 1
ATOM 2230 O O . ASP B 1 99 ? 8.133 7.801 -4.199 1 98.62 99 ASP B O 1
ATOM 2234 N N . HIS B 1 100 ? 6.215 8.891 -4.238 1 98.69 100 HIS B N 1
ATOM 2235 C CA . HIS B 1 100 ? 6.688 9.812 -5.266 1 98.69 100 HIS B CA 1
ATOM 2236 C C . HIS B 1 100 ? 7.703 10.797 -4.695 1 98.69 100 HIS B C 1
ATOM 2238 O O . HIS B 1 100 ? 8.398 11.492 -5.449 1 98.69 100 HIS B O 1
ATOM 2244 N N . LEU B 1 101 ? 7.762 10.914 -3.391 1 98.5 101 LEU B N 1
ATOM 2245 C CA . LEU B 1 101 ? 8.664 11.867 -2.744 1 98.5 101 LEU B CA 1
ATOM 2246 C C . LEU B 1 101 ? 9.555 11.164 -1.729 1 98.5 101 LEU B C 1
ATOM 2248 O O . LEU B 1 101 ? 9.367 9.977 -1.44 1 98.5 101 LEU B O 1
ATOM 2252 N N . PHE B 1 102 ? 10.555 11.883 -1.195 1 97.75 102 PHE B N 1
ATOM 2253 C CA . PHE B 1 102 ? 11.453 11.359 -0.171 1 97.75 102 PHE B CA 1
ATOM 2254 C C . PHE B 1 102 ? 11.836 12.445 0.82 1 97.75 102 PHE B C 1
ATOM 2256 O O . PHE B 1 102 ? 11.289 12.516 1.922 1 97.75 102 PHE B O 1
ATOM 2263 N N . ALA B 1 103 ? 12.539 13.469 0.356 1 96.19 103 ALA B N 1
ATOM 2264 C CA . ALA B 1 103 ? 13.086 14.516 1.225 1 96.19 103 ALA B CA 1
ATOM 2265 C C . ALA B 1 103 ? 11.969 15.344 1.848 1 96.19 103 ALA B C 1
ATOM 2267 O O . ALA B 1 103 ? 12.109 15.859 2.959 1 96.19 103 ALA B O 1
ATOM 2268 N N . GLN B 1 104 ? 10.812 15.398 1.169 1 97.56 104 GLN B N 1
ATOM 2269 C CA . GLN B 1 104 ? 9.711 16.266 1.594 1 97.56 104 GLN B CA 1
ATOM 2270 C C . GLN B 1 104 ? 9.047 15.719 2.857 1 97.56 104 GLN B C 1
ATOM 2272 O O . GLN B 1 104 ? 8.289 16.438 3.516 1 97.56 104 GLN B O 1
ATOM 2277 N N . TRP B 1 105 ? 9.391 14.461 3.225 1 98.5 105 TRP B N 1
ATOM 2278 C CA . TRP B 1 105 ? 8.75 13.836 4.379 1 98.5 105 TRP B CA 1
ATOM 2279 C C . TRP B 1 105 ? 9.641 13.93 5.613 1 98.5 105 TRP B C 1
ATOM 2281 O O . TRP B 1 105 ? 9.148 13.891 6.742 1 98.5 105 TRP B O 1
ATOM 2291 N N . ALA B 1 106 ? 10.922 14.062 5.453 1 97.81 106 ALA B N 1
ATOM 2292 C CA . ALA B 1 106 ? 11.914 13.867 6.504 1 97.81 106 ALA B CA 1
ATOM 2293 C C . ALA B 1 106 ? 11.773 14.922 7.598 1 97.81 106 ALA B C 1
ATOM 2295 O O . ALA B 1 106 ? 11.547 16.094 7.309 1 97.81 106 ALA B O 1
ATOM 2296 N N . ASP B 1 107 ? 11.836 14.422 8.812 1 98.38 107 ASP B N 1
ATOM 2297 C CA . ASP B 1 107 ? 11.859 15.258 10.016 1 98.38 107 ASP B CA 1
ATOM 2298 C C . ASP B 1 107 ? 10.539 16.016 10.18 1 98.38 107 ASP B C 1
ATOM 2300 O O . ASP B 1 107 ? 10.523 17.125 10.703 1 98.38 107 ASP B O 1
ATOM 2304 N N . LYS B 1 108 ? 9.477 15.438 9.695 1 98.75 108 LYS B N 1
ATOM 2305 C CA . LYS B 1 108 ? 8.133 15.992 9.875 1 98.75 108 LYS B CA 1
ATOM 2306 C C . LYS B 1 108 ? 7.25 15.039 10.672 1 98.75 108 LYS B C 1
ATOM 2308 O O . LYS B 1 108 ? 7.355 13.82 10.523 1 98.75 108 LYS B O 1
ATOM 2313 N N . ALA B 1 109 ? 6.414 15.578 11.492 1 98.88 109 ALA B N 1
ATOM 2314 C CA . ALA B 1 109 ? 5.496 14.766 12.289 1 98.88 109 ALA B CA 1
ATOM 2315 C C . ALA B 1 109 ? 4.262 14.383 11.484 1 98.88 109 ALA B C 1
ATOM 2317 O O . ALA B 1 109 ? 3.873 15.094 10.555 1 98.88 109 ALA B O 1
ATOM 2318 N N . VAL B 1 110 ? 3.697 13.25 11.883 1 98.94 110 VAL B N 1
ATOM 2319 C CA . VAL B 1 110 ? 2.492 12.812 11.18 1 98.94 110 VAL B CA 1
ATOM 2320 C C . VAL B 1 110 ? 1.554 12.109 12.164 1 98.94 110 VAL B C 1
ATOM 2322 O O . VAL B 1 110 ? 2.004 11.367 13.031 1 98.94 110 VAL B O 1
ATOM 2325 N N . GLY B 1 111 ? 0.318 12.406 12.125 1 98.94 111 GLY B N 1
ATOM 2326 C CA . GLY B 1 111 ? -0.76 11.703 12.812 1 98.94 111 GLY B CA 1
ATOM 2327 C C . GLY B 1 111 ? -1.746 11.055 11.859 1 98.94 111 GLY B C 1
ATOM 2328 O O . GLY B 1 111 ? -1.766 11.375 10.664 1 98.94 111 GLY B O 1
ATOM 2329 N N . PHE B 1 112 ? -2.576 10.117 12.43 1 98.94 112 PHE B N 1
ATOM 2330 C CA . PHE B 1 112 ? -3.434 9.336 11.555 1 98.94 112 PHE B CA 1
ATOM 2331 C C . PHE B 1 112 ? -4.875 9.352 12.039 1 98.94 112 PHE B C 1
ATOM 2333 O O . PHE B 1 112 ? -5.133 9.18 13.234 1 98.94 112 PHE B O 1
ATOM 2340 N N . VAL B 1 113 ? -5.75 9.609 11.156 1 98.94 113 VAL B N 1
ATOM 2341 C CA . VAL B 1 113 ? -7.188 9.406 11.273 1 98.94 113 VAL B CA 1
ATOM 2342 C C . VAL B 1 113 ? -7.652 8.352 10.273 1 98.94 113 VAL B C 1
ATOM 2344 O O . VAL B 1 113 ? -7.66 8.609 9.062 1 98.94 113 VAL B O 1
ATOM 2347 N N . SER B 1 114 ? -8.023 7.203 10.781 1 98.81 114 SER B N 1
ATOM 2348 C CA . SER B 1 114 ? -8.352 6.094 9.891 1 98.81 114 SER B CA 1
ATOM 2349 C C . SER B 1 114 ? -9.812 5.68 10.031 1 98.81 114 SER B C 1
ATOM 2351 O O . SER B 1 114 ? -10.43 5.91 11.07 1 98.81 114 SER B O 1
ATOM 2353 N N . TYR B 1 115 ? -10.352 5.117 8.961 1 98.44 115 TYR B N 1
ATOM 2354 C CA . TYR B 1 115 ? -11.719 4.621 9.023 1 98.44 115 TYR B CA 1
ATOM 2355 C C . TYR B 1 115 ? -11.875 3.34 8.211 1 98.44 115 TYR B C 1
ATOM 2357 O O . TYR B 1 115 ? -11.125 3.109 7.258 1 98.44 115 TYR B O 1
ATOM 2365 N N . GLY B 1 116 ? -12.742 2.543 8.547 1 96.5 116 GLY B N 1
ATOM 2366 C CA . GLY B 1 116 ? -13.078 1.246 7.977 1 96.5 116 GLY B CA 1
ATOM 2367 C C . GLY B 1 116 ? -13.969 0.415 8.875 1 96.5 116 GLY B C 1
ATOM 2368 O O . GLY B 1 116 ? -14.383 0.87 9.945 1 96.5 116 GLY B O 1
ATOM 2369 N N . ALA B 1 117 ? -14.305 -0.794 8.445 1 94.25 117 ALA B N 1
ATOM 2370 C CA . ALA B 1 117 ? -15.156 -1.664 9.25 1 94.25 117 ALA B CA 1
ATOM 2371 C C . ALA B 1 117 ? -14.547 -1.893 10.633 1 94.25 117 ALA B C 1
ATOM 2373 O O . ALA B 1 117 ? -15.234 -1.781 11.648 1 94.25 117 ALA B O 1
ATOM 2374 N N . GLY B 1 118 ? -13.219 -2.08 10.703 1 93.81 118 GLY B N 1
ATOM 2375 C CA . GLY B 1 118 ? -12.516 -2.262 11.961 1 93.81 118 GLY B CA 1
ATOM 2376 C C . GLY B 1 118 ? -11.812 -1.004 12.438 1 93.81 118 GLY B C 1
ATOM 2377 O O . GLY B 1 118 ? -10.883 -1.072 13.25 1 93.81 118 GLY B O 1
ATOM 2378 N N . GLY B 1 119 ? -12.133 0.121 11.852 1 96.69 119 GLY B N 1
ATOM 2379 C CA . GLY B 1 119 ? -11.562 1.386 12.281 1 96.69 119 GLY B CA 1
ATOM 2380 C C . GLY B 1 119 ? -10.328 1.78 11.484 1 96.69 119 GLY B C 1
ATOM 2381 O O . GLY B 1 119 ? -9.828 2.896 11.625 1 96.69 119 GLY B O 1
ATOM 2382 N N . GLY B 1 120 ? -9.766 0.848 10.773 1 97.31 120 GLY B N 1
ATOM 2383 C CA . GLY B 1 120 ? -8.672 1.181 9.875 1 97.31 120 GLY B CA 1
ATOM 2384 C C . GLY B 1 120 ? -7.309 1.104 10.531 1 97.31 120 GLY B C 1
ATOM 2385 O O . GLY B 1 120 ? -6.344 1.695 10.047 1 97.31 120 GLY B O 1
ATOM 2386 N N . ALA B 1 121 ? -7.184 0.377 11.641 1 97.25 121 ALA B N 1
ATOM 2387 C CA . ALA B 1 121 ? -5.953 0.347 12.43 1 97.25 121 ALA B CA 1
ATOM 2388 C C . ALA B 1 121 ? -4.848 -0.404 11.695 1 97.25 121 ALA B C 1
ATOM 2390 O O . ALA B 1 121 ? -3.668 -0.069 11.828 1 97.25 121 ALA B O 1
ATOM 2391 N N . LEU B 1 122 ? -5.141 -1.396 10.922 1 97.62 122 LEU B N 1
ATOM 2392 C CA . LEU B 1 122 ? -4.125 -2.172 10.227 1 97.62 122 LEU B CA 1
ATOM 2393 C C . LEU B 1 122 ? -3.482 -1.347 9.117 1 97.62 122 LEU B C 1
ATOM 2395 O O . LEU B 1 122 ? -2.275 -1.445 8.883 1 97.62 122 LEU B O 1
ATOM 2399 N N . ALA B 1 123 ? -4.277 -0.522 8.453 1 98.44 123 ALA B N 1
ATOM 2400 C CA . ALA B 1 123 ? -3.719 0.402 7.473 1 98.44 123 ALA B CA 1
ATOM 2401 C C . ALA B 1 123 ? -2.705 1.343 8.117 1 98.44 123 ALA B C 1
ATOM 2403 O O . ALA B 1 123 ? -1.636 1.59 7.559 1 98.44 123 ALA B O 1
ATOM 2404 N N . VAL B 1 124 ? -3.002 1.822 9.305 1 98.62 124 VAL B N 1
ATOM 2405 C CA . VAL B 1 124 ? -2.135 2.768 10 1 98.62 124 VAL B CA 1
ATOM 2406 C C . VAL B 1 124 ? -0.837 2.074 10.406 1 98.62 124 VAL B C 1
ATOM 2408 O O . VAL B 1 124 ? 0.246 2.652 10.297 1 98.62 124 VAL B O 1
ATOM 2411 N N . GLU B 1 125 ? -0.954 0.852 10.844 1 98.31 125 GLU B N 1
ATOM 2412 C CA . GLU B 1 125 ? 0.256 0.126 11.219 1 98.31 125 GLU B CA 1
ATOM 2413 C C . GLU B 1 125 ? 1.206 -0.011 10.031 1 98.31 125 GLU B C 1
ATOM 2415 O O . GLU B 1 125 ? 2.422 0.12 10.18 1 98.31 125 GLU B O 1
ATOM 2420 N N . GLN B 1 126 ? 0.688 -0.3 8.922 1 98.62 126 GLN B N 1
ATOM 2421 C CA . GLN B 1 126 ? 1.514 -0.375 7.719 1 98.62 126 GLN B CA 1
ATOM 2422 C C . GLN B 1 126 ? 2.125 0.983 7.387 1 98.62 126 GLN B C 1
ATOM 2424 O O . GLN B 1 126 ? 3.309 1.072 7.055 1 98.62 126 GLN B O 1
ATOM 2429 N N . LEU B 1 127 ? 1.347 2.029 7.535 1 98.81 127 LEU B N 1
ATOM 2430 C CA . LEU B 1 127 ? 1.839 3.369 7.234 1 98.81 127 LEU B CA 1
ATOM 2431 C C . LEU B 1 127 ? 2.92 3.787 8.227 1 98.81 127 LEU B C 1
ATOM 2433 O O . LEU B 1 127 ? 3.852 4.512 7.867 1 98.81 127 LEU B O 1
ATOM 2437 N N . ARG B 1 128 ? 2.818 3.34 9.453 1 98.69 128 ARG B N 1
ATOM 2438 C CA . ARG B 1 128 ? 3.852 3.648 10.438 1 98.69 128 ARG B CA 1
ATOM 2439 C C . ARG B 1 128 ? 5.195 3.055 10.023 1 98.69 128 ARG B C 1
ATOM 2441 O O . ARG B 1 128 ? 6.246 3.656 10.258 1 98.69 128 ARG B O 1
ATOM 2448 N N . GLN B 1 129 ? 5.203 1.915 9.398 1 98.44 129 GLN B N 1
ATOM 2449 C CA . GLN B 1 129 ? 6.438 1.348 8.867 1 98.44 129 GLN B CA 1
ATOM 2450 C C . GLN B 1 129 ? 7 2.211 7.742 1 98.44 129 GLN B C 1
ATOM 2452 O O . GLN B 1 129 ? 8.211 2.42 7.66 1 98.44 129 GLN B O 1
ATOM 2457 N N . VAL B 1 130 ? 6.16 2.691 6.918 1 98.69 130 VAL B N 1
ATOM 2458 C CA . VAL B 1 130 ? 6.562 3.57 5.828 1 98.69 130 VAL B CA 1
ATOM 2459 C C . VAL B 1 130 ? 7.184 4.848 6.395 1 98.69 130 VAL B C 1
ATOM 2461 O O . VAL B 1 130 ? 8.211 5.32 5.895 1 98.69 130 VAL B O 1
ATOM 2464 N N . CYS B 1 131 ? 6.547 5.387 7.473 1 98.75 131 CYS B N 1
ATOM 2465 C CA . CYS B 1 131 ? 7.078 6.578 8.133 1 98.75 131 CYS B CA 1
ATOM 2466 C C . CYS B 1 131 ? 8.508 6.344 8.609 1 98.75 131 CYS B C 1
ATOM 2468 O O . CYS B 1 131 ? 9.359 7.227 8.492 1 98.75 131 CYS B O 1
ATOM 2470 N N . SER B 1 132 ? 8.711 5.184 9.141 1 98.12 132 SER B N 1
ATOM 2471 C CA . SER B 1 132 ? 10.039 4.848 9.633 1 98.12 132 SER B CA 1
ATOM 2472 C C . SER B 1 132 ? 11.078 4.902 8.516 1 98.12 132 SER B C 1
ATOM 2474 O O . SER B 1 132 ? 12.188 5.387 8.719 1 98.12 132 SER B O 1
ATOM 2476 N N . ALA B 1 133 ? 10.758 4.461 7.371 1 97.75 133 ALA B N 1
ATOM 2477 C CA . ALA B 1 133 ? 11.664 4.469 6.227 1 97.75 133 ALA B CA 1
ATOM 2478 C C . ALA B 1 133 ? 11.961 5.891 5.77 1 97.75 133 ALA B C 1
ATOM 2480 O O . ALA B 1 133 ? 13.055 6.18 5.285 1 97.75 133 ALA B O 1
ATOM 2481 N N . LEU B 1 134 ? 10.992 6.781 5.949 1 98.38 134 LEU B N 1
ATOM 2482 C CA . LEU B 1 134 ? 11.055 8.094 5.316 1 98.38 134 LEU B CA 1
ATOM 2483 C C . LEU B 1 134 ? 11.5 9.156 6.312 1 98.38 134 LEU B C 1
ATOM 2485 O O . LEU B 1 134 ? 11.547 10.344 5.984 1 98.38 134 LEU B O 1
ATOM 2489 N N . GLY B 1 135 ? 11.727 8.75 7.582 1 98.12 135 GLY B N 1
ATOM 2490 C CA . GLY B 1 135 ? 12.18 9.688 8.602 1 98.12 135 GLY B CA 1
ATOM 2491 C C . GLY B 1 135 ? 11.086 10.602 9.102 1 98.12 135 GLY B C 1
ATOM 2492 O O . GLY B 1 135 ? 11.336 11.766 9.422 1 98.12 135 GLY B O 1
ATOM 2493 N N . MET B 1 136 ? 9.852 10.102 9.047 1 98.62 136 MET B N 1
ATOM 2494 C CA . MET B 1 136 ? 8.727 10.836 9.625 1 98.62 136 MET B CA 1
ATOM 2495 C C . MET B 1 136 ? 8.516 10.438 11.078 1 98.62 136 MET B C 1
ATOM 2497 O O . MET B 1 136 ? 8.633 9.266 11.43 1 98.62 136 MET B O 1
ATOM 2501 N N . ALA B 1 137 ? 8.148 11.367 11.867 1 98.62 137 ALA B N 1
ATOM 2502 C CA . ALA B 1 137 ? 7.836 11.109 13.273 1 98.62 137 ALA B CA 1
ATOM 2503 C C . ALA B 1 137 ? 6.34 10.867 13.461 1 98.62 137 ALA B C 1
ATOM 2505 O O . ALA B 1 137 ? 5.574 11.812 13.648 1 98.62 137 ALA B O 1
ATOM 2506 N N . ASP B 1 138 ? 5.934 9.656 13.445 1 98.62 138 ASP B N 1
ATOM 2507 C CA . ASP B 1 138 ? 4.508 9.383 13.609 1 98.62 138 ASP B CA 1
ATOM 2508 C C . ASP B 1 138 ? 4.121 9.375 15.086 1 98.62 138 ASP B C 1
ATOM 2510 O O . ASP B 1 138 ? 4.773 8.711 15.898 1 98.62 138 ASP B O 1
ATOM 2514 N N . VAL B 1 139 ? 3.131 10.055 15.438 1 98.75 139 VAL B N 1
ATOM 2515 C CA . VAL B 1 139 ? 2.717 10.211 16.828 1 98.75 139 VAL B CA 1
ATOM 2516 C C . VAL B 1 139 ? 1.892 9 17.266 1 98.75 139 VAL B C 1
ATOM 2518 O O . VAL B 1 139 ? 1.288 8.32 16.422 1 98.75 139 VAL B O 1
ATOM 2521 N N . SER B 1 140 ? 1.825 8.781 18.5 1 98.19 140 SER B N 1
ATOM 2522 C CA . SER B 1 140 ? 1.144 7.605 19.047 1 98.19 140 SER B CA 1
ATOM 2523 C C . SER B 1 140 ? -0.371 7.773 18.984 1 98.19 140 SER B C 1
ATOM 2525 O O . SER B 1 140 ? -1.093 6.84 18.625 1 98.19 140 SER B O 1
ATOM 2527 N N . PRO B 1 141 ? -0.926 8.945 19.422 1 98.19 141 PRO B N 1
ATOM 2528 C CA . PRO B 1 141 ? -2.385 9.047 19.344 1 98.19 141 PRO B CA 1
ATOM 2529 C C . PRO B 1 141 ? -2.918 8.852 17.938 1 98.19 141 PRO B C 1
ATOM 2531 O O . PRO B 1 141 ? -2.293 9.305 16.969 1 98.19 141 PRO B O 1
ATOM 2534 N N . GLN B 1 142 ? -3.998 8.227 17.891 1 98.19 142 GLN B N 1
ATOM 2535 C CA . GLN B 1 142 ? -4.664 7.934 16.625 1 98.19 142 GLN B CA 1
ATOM 2536 C C . GLN B 1 142 ? -6.18 8.039 16.766 1 98.19 142 GLN B C 1
ATOM 2538 O O . GLN B 1 142 ? -6.723 7.855 17.844 1 98.19 142 GLN B O 1
ATOM 2543 N N . VAL B 1 143 ? -6.812 8.453 15.734 1 98.81 143 VAL B N 1
ATOM 2544 C CA . VAL B 1 143 ? -8.266 8.414 15.672 1 98.81 143 VAL B CA 1
ATOM 2545 C C . VAL B 1 143 ? -8.719 7.242 14.805 1 98.81 143 VAL B C 1
ATOM 2547 O O . VAL B 1 143 ? -8.258 7.086 13.672 1 98.81 143 VAL B O 1
ATOM 2550 N N . THR B 1 144 ? -9.516 6.406 15.344 1 98.5 144 THR B N 1
ATOM 2551 C CA . THR B 1 144 ? -10.086 5.273 14.617 1 98.5 144 THR B CA 1
ATOM 2552 C C . THR B 1 144 ? -11.602 5.418 14.5 1 98.5 144 THR B C 1
ATOM 2554 O O . THR B 1 144 ? -12.305 5.527 15.508 1 98.5 144 THR B O 1
ATOM 2557 N N . ILE B 1 145 ? -12.078 5.422 13.281 1 98.62 145 ILE B N 1
ATOM 2558 C CA . ILE B 1 145 ? -13.492 5.641 13 1 98.62 145 ILE B CA 1
ATOM 2559 C C . ILE B 1 145 ? -14.094 4.391 12.367 1 98.62 145 ILE B C 1
ATOM 2561 O O . ILE B 1 145 ? -13.586 3.895 11.359 1 98.62 145 ILE B O 1
ATOM 2565 N N . SER B 1 146 ? -15.188 3.875 12.914 1 97.81 146 SER B N 1
ATOM 2566 C CA . SER B 1 146 ? -15.859 2.691 12.383 1 97.81 146 SER B CA 1
ATOM 2567 C C . SER B 1 146 ? -16.938 3.074 11.375 1 97.81 146 SER B C 1
ATOM 2569 O O . SER B 1 146 ? -17.875 3.803 11.711 1 97.81 146 SER B O 1
ATOM 2571 N N . VAL B 1 147 ? -16.875 2.484 10.211 1 95.62 147 VAL B N 1
ATOM 2572 C CA . VAL B 1 147 ? -17.906 2.764 9.219 1 95.62 147 VAL B CA 1
ATOM 2573 C C . VAL B 1 147 ? -19.219 2.086 9.633 1 95.62 147 VAL B C 1
ATOM 2575 O O . VAL B 1 147 ? -20.297 2.436 9.133 1 95.62 147 VAL B O 1
ATOM 2578 N N . LEU B 1 148 ? -19.141 1.15 10.523 1 95.44 148 LEU B N 1
ATOM 2579 C CA . LEU B 1 148 ? -20.312 0.401 10.977 1 95.44 148 LEU B CA 1
ATOM 2580 C C . LEU B 1 148 ? -21.094 1.194 12.016 1 95.44 148 LEU B C 1
ATOM 2582 O O . LEU B 1 148 ? -22.328 1.146 12.039 1 95.44 148 LEU B O 1
ATOM 2586 N N . THR B 1 149 ? -20.391 2.023 12.797 1 96.56 149 THR B N 1
ATOM 2587 C CA . THR B 1 149 ? -21.078 2.598 13.945 1 96.56 149 THR B CA 1
ATOM 2588 C C . THR B 1 149 ? -21.031 4.121 13.898 1 96.56 149 THR B C 1
ATOM 2590 O O . THR B 1 149 ? -21.859 4.793 14.516 1 96.56 149 THR B O 1
ATOM 2593 N N . ASP B 1 150 ? -20.047 4.609 13.188 1 97.88 150 ASP B N 1
ATOM 2594 C CA . ASP B 1 150 ? -19.859 6.055 13.273 1 97.88 150 ASP B CA 1
ATOM 2595 C C . ASP B 1 150 ? -20.375 6.75 12.016 1 97.88 150 ASP B C 1
ATOM 2597 O O . ASP B 1 150 ? -20.141 7.945 11.828 1 97.88 150 ASP B O 1
ATOM 2601 N N . PHE B 1 151 ? -20.938 5.973 11.086 1 97.12 151 PHE B N 1
ATOM 2602 C CA . PHE B 1 151 ? -21.625 6.492 9.914 1 97.12 151 PHE B CA 1
ATOM 2603 C C . PHE B 1 151 ? -23.078 6.055 9.898 1 97.12 151 PHE B C 1
ATOM 2605 O O . PHE B 1 151 ? -23.375 4.859 9.953 1 97.12 151 PHE B O 1
ATOM 2612 N N . GLU B 1 152 ? -23.984 7.035 9.836 1 96.56 152 GLU B N 1
ATOM 2613 C CA . GLU B 1 152 ? -25.406 6.711 9.68 1 96.56 152 GLU B CA 1
ATOM 2614 C C . GLU B 1 152 ? -25.688 6.152 8.289 1 96.56 152 GLU B C 1
ATOM 2616 O O . GLU B 1 152 ? -25.328 6.762 7.285 1 96.56 152 GLU B O 1
ATOM 2621 N N . ASN B 1 153 ? -26.219 5.016 8.219 1 93.44 153 ASN B N 1
ATOM 2622 C CA . ASN B 1 153 ? -26.531 4.316 6.973 1 93.44 153 ASN B CA 1
ATOM 2623 C C . ASN B 1 153 ? -25.281 4.121 6.117 1 93.44 153 ASN B C 1
ATOM 2625 O O . ASN B 1 153 ? -25.344 4.215 4.891 1 93.44 153 ASN B O 1
ATOM 2629 N N . TYR B 1 154 ? -24.125 4.145 6.707 1 90.75 154 TYR B N 1
ATOM 2630 C CA . TYR B 1 154 ? -22.828 3.848 6.105 1 90.75 154 TYR B CA 1
ATOM 2631 C C . TYR B 1 154 ? -22.344 5.02 5.266 1 90.75 154 TYR B C 1
ATOM 2633 O O . TYR B 1 154 ? -21.344 4.906 4.551 1 90.75 154 TYR B O 1
ATOM 2641 N N . THR B 1 155 ? -23.016 6.141 5.383 1 92.06 155 THR B N 1
ATOM 2642 C CA . THR B 1 155 ? -22.641 7.207 4.461 1 92.06 155 THR B CA 1
ATOM 2643 C C . THR B 1 155 ? -22.484 8.531 5.199 1 92.06 155 THR B C 1
ATOM 2645 O O . THR B 1 155 ? -21.609 9.336 4.879 1 92.06 155 THR B O 1
ATOM 2648 N N . ALA B 1 156 ? -23.297 8.758 6.219 1 97.19 156 ALA B N 1
ATOM 2649 C CA . ALA B 1 156 ? -23.266 10.047 6.906 1 97.19 156 ALA B CA 1
ATOM 2650 C C . ALA B 1 156 ? -22.422 9.977 8.172 1 97.19 156 ALA B C 1
ATOM 2652 O O . ALA B 1 156 ? -22.781 9.297 9.133 1 97.19 156 ALA B O 1
ATOM 2653 N N . PHE B 1 157 ? -21.406 10.727 8.203 1 98.31 157 PHE B N 1
ATOM 2654 C CA . PHE B 1 157 ? -20.453 10.695 9.305 1 98.31 157 PHE B CA 1
ATOM 2655 C C . PHE B 1 157 ? -21.031 11.391 10.539 1 98.31 157 PHE B C 1
ATOM 2657 O O . PHE B 1 157 ? -21.5 12.523 10.453 1 98.31 157 PHE B O 1
ATOM 2664 N N . ARG B 1 158 ? -20.984 10.656 11.641 1 97.25 158 ARG B N 1
ATOM 2665 C CA . ARG B 1 158 ? -21.484 11.148 12.922 1 97.25 158 ARG B CA 1
ATOM 2666 C C . ARG B 1 158 ? -20.438 10.961 14.016 1 97.25 158 ARG B C 1
ATOM 2668 O O . ARG B 1 158 ? -20.5 9.992 14.781 1 97.25 158 ARG B O 1
ATOM 2675 N N . PRO B 1 159 ? -19.547 11.859 14.086 1 95.94 159 PRO B N 1
ATOM 2676 C CA . PRO B 1 159 ? -18.531 11.711 15.141 1 95.94 159 PRO B CA 1
ATOM 2677 C C . PRO B 1 159 ? -19.109 11.883 16.547 1 95.94 159 PRO B C 1
ATOM 2679 O O . PRO B 1 159 ? -20.078 12.633 16.734 1 95.94 159 PRO B O 1
ATOM 2682 N N . THR B 1 160 ? -18.547 11.227 17.469 1 96.56 160 THR B N 1
ATOM 2683 C CA . THR B 1 160 ? -18.906 11.336 18.875 1 96.56 160 THR B CA 1
ATOM 2684 C C . THR B 1 160 ? -17.859 12.133 19.656 1 96.56 160 THR B C 1
ATOM 2686 O O . THR B 1 160 ? -16.828 12.531 19.094 1 96.56 160 THR B O 1
ATOM 2689 N N . GLU B 1 161 ? -18.109 12.305 20.922 1 96.94 161 GLU B N 1
ATOM 2690 C CA . GLU B 1 161 ? -17.172 13.016 21.781 1 96.94 161 GLU B CA 1
ATOM 2691 C C . GLU B 1 161 ? -15.852 12.266 21.906 1 96.94 161 GLU B C 1
ATOM 2693 O O . GLU B 1 161 ? -14.781 12.883 21.984 1 96.94 161 GLU B O 1
ATOM 2698 N N . ARG B 1 162 ? -15.969 10.984 21.891 1 97.12 162 ARG B N 1
ATOM 2699 C CA . ARG B 1 162 ? -14.758 10.18 21.969 1 97.12 162 ARG B CA 1
ATOM 2700 C C . ARG B 1 162 ? -13.82 10.477 20.797 1 97.12 162 ARG B C 1
ATOM 2702 O O . ARG B 1 162 ? -12.609 10.578 20.984 1 97.12 162 ARG B O 1
ATOM 2709 N N . HIS B 1 163 ? -14.359 10.633 19.625 1 98.25 163 HIS B N 1
ATOM 2710 C CA . HIS B 1 163 ? -13.57 10.961 18.453 1 98.25 163 HIS B CA 1
ATOM 2711 C C . HIS B 1 163 ? -12.93 12.344 18.578 1 98.25 163 HIS B C 1
ATOM 2713 O O . HIS B 1 163 ? -11.758 12.523 18.25 1 98.25 163 HIS B O 1
ATOM 2719 N N . THR B 1 164 ? -13.719 13.289 19.062 1 97.69 164 THR B N 1
ATOM 2720 C CA . THR B 1 164 ? -13.234 14.656 19.188 1 97.69 164 THR B CA 1
ATOM 2721 C C . THR B 1 164 ? -12.086 14.742 20.188 1 97.69 164 THR B C 1
ATOM 2723 O O . THR B 1 164 ? -11.094 15.43 19.938 1 97.69 164 THR B O 1
ATOM 2726 N N . VAL B 1 165 ? -12.195 14.039 21.266 1 98.31 165 VAL B N 1
ATOM 2727 C CA . VAL B 1 165 ? -11.148 14.008 22.281 1 98.31 165 VAL B CA 1
ATOM 2728 C C . VAL B 1 165 ? -9.875 13.391 21.688 1 98.31 165 VAL B C 1
ATOM 2730 O O . VAL B 1 165 ? -8.781 13.93 21.875 1 98.31 165 VAL B O 1
ATOM 2733 N N . ALA B 1 166 ? -10.031 12.305 21.016 1 98.62 166 ALA B N 1
ATOM 2734 C CA . ALA B 1 166 ? -8.891 11.641 20.391 1 98.62 166 ALA B CA 1
ATOM 2735 C C . ALA B 1 166 ? -8.227 12.547 19.359 1 98.62 166 ALA B C 1
ATOM 2737 O O . ALA B 1 166 ? -6.996 12.609 19.281 1 98.62 166 ALA B O 1
ATOM 2738 N N . LEU B 1 167 ? -9.047 13.227 18.578 1 98.81 167 LEU B N 1
ATOM 2739 C CA . LEU B 1 167 ? -8.508 14.125 17.547 1 98.81 167 LEU B CA 1
ATOM 2740 C C . LEU B 1 167 ? -7.738 15.273 18.203 1 98.81 167 LEU B C 1
ATOM 2742 O O . LEU B 1 167 ? -6.664 15.648 17.719 1 98.81 167 LEU B O 1
ATOM 2746 N N . ASP B 1 168 ? -8.266 15.812 19.25 1 98.62 168 ASP B N 1
ATOM 2747 C CA . ASP B 1 168 ? -7.582 16.891 19.938 1 98.62 168 ASP B CA 1
ATOM 2748 C C . ASP B 1 168 ? -6.207 16.453 20.438 1 98.62 168 ASP B C 1
ATOM 2750 O O . ASP B 1 168 ? -5.223 17.172 20.281 1 98.62 168 ASP B O 1
ATOM 2754 N N . LYS B 1 169 ? -6.172 15.289 21 1 98.81 169 LYS B N 1
ATOM 2755 C CA . LYS B 1 169 ? -4.895 14.75 21.453 1 98.81 169 LYS B CA 1
ATOM 2756 C C . LYS B 1 169 ? -3.926 14.555 20.297 1 98.81 169 LYS B C 1
ATOM 2758 O O . LYS B 1 169 ? -2.736 14.852 20.406 1 98.81 169 LYS B O 1
ATOM 2763 N N . LEU B 1 170 ? -4.438 14.055 19.219 1 98.88 170 LEU B N 1
ATOM 2764 C CA . LEU B 1 170 ? -3.631 13.836 18.016 1 98.88 170 LEU B CA 1
ATOM 2765 C C . LEU B 1 170 ? -3.064 15.148 17.5 1 98.88 170 LEU B C 1
ATOM 2767 O O . LEU B 1 170 ? -1.862 15.258 17.25 1 98.88 170 LEU B O 1
ATOM 2771 N N . LEU B 1 171 ? -3.91 16.125 17.359 1 98.81 171 LEU B N 1
ATOM 2772 C CA . LEU B 1 171 ? -3.492 17.422 16.844 1 98.81 171 LEU B CA 1
ATOM 2773 C C . LEU B 1 171 ? -2.484 18.078 17.766 1 98.81 171 LEU B C 1
ATOM 2775 O O . LEU B 1 171 ? -1.514 18.688 17.312 1 98.81 171 LEU B O 1
ATOM 2779 N N . GLU B 1 172 ? -2.756 17.969 19.016 1 98.69 172 GLU B N 1
ATOM 2780 C CA . GLU B 1 172 ? -1.815 18.516 20 1 98.69 172 GLU B CA 1
ATOM 2781 C C . GLU B 1 172 ? -0.42 17.922 19.797 1 98.69 172 GLU B C 1
ATOM 2783 O O . GLU B 1 172 ? 0.568 18.672 19.75 1 98.69 172 GLU B O 1
ATOM 2788 N N . LYS B 1 173 ? -0.373 16.672 19.688 1 98.81 173 LYS B N 1
ATOM 2789 C CA . LYS B 1 173 ? 0.917 15.992 19.562 1 98.81 173 LYS B CA 1
ATOM 2790 C C . LYS B 1 173 ? 1.576 16.297 18.234 1 98.81 173 LYS B C 1
ATOM 2792 O O . LYS B 1 173 ? 2.787 16.516 18.156 1 98.81 173 LYS B O 1
ATOM 2797 N N . VAL B 1 174 ? 0.809 16.328 17.125 1 98.81 174 VAL B N 1
ATOM 2798 C CA . VAL B 1 174 ? 1.352 16.625 15.805 1 98.81 174 VAL B CA 1
ATOM 2799 C C . VAL B 1 174 ? 1.948 18.031 15.797 1 98.81 174 VAL B C 1
ATOM 2801 O O . VAL B 1 174 ? 3.062 18.234 15.305 1 98.81 174 VAL B O 1
ATOM 2804 N N . VAL B 1 175 ? 1.247 18.969 16.344 1 98.62 175 VAL B N 1
ATOM 2805 C CA . VAL B 1 175 ? 1.728 20.359 16.359 1 98.62 175 VAL B CA 1
ATOM 2806 C C . VAL B 1 175 ? 2.963 20.453 17.25 1 98.62 175 VAL B C 1
ATOM 2808 O O . VAL B 1 175 ? 3.961 21.062 16.875 1 98.62 175 VAL B O 1
ATOM 2811 N N . ALA B 1 176 ? 2.926 19.797 18.406 1 98.5 176 ALA B N 1
ATOM 2812 C CA . ALA B 1 176 ? 4.059 19.828 19.328 1 98.5 176 ALA B CA 1
ATOM 2813 C C . ALA B 1 176 ? 5.312 19.25 18.688 1 98.5 176 ALA B C 1
ATOM 2815 O O . ALA B 1 176 ? 6.387 19.859 18.734 1 98.5 176 ALA B O 1
ATOM 2816 N N . TRP B 1 177 ? 5.172 18.109 18.062 1 98.75 177 TRP B N 1
ATOM 2817 C CA . TRP B 1 177 ? 6.332 17.469 17.469 1 98.75 177 TRP B CA 1
ATOM 2818 C C . TRP B 1 177 ? 6.797 18.219 16.219 1 98.75 177 TRP B C 1
ATOM 2820 O O . TRP B 1 177 ? 7.996 18.328 15.961 1 98.75 177 TRP B O 1
ATOM 2830 N N . SER B 1 178 ? 5.848 18.719 15.414 1 98.5 178 SER B N 1
ATOM 2831 C CA . SER B 1 178 ? 6.238 19.531 14.266 1 98.5 178 SER B CA 1
ATOM 2832 C C . SER B 1 178 ? 7.027 20.766 14.703 1 98.5 178 SER B C 1
ATOM 2834 O O . SER B 1 178 ? 8 21.141 14.055 1 98.5 178 SER B O 1
ATOM 2836 N N . THR B 1 179 ? 6.629 21.375 15.789 1 97.81 179 THR B N 1
ATOM 2837 C CA . THR B 1 179 ? 7.328 22.531 16.344 1 97.81 179 THR B CA 1
ATOM 2838 C C . THR B 1 179 ? 8.727 22.141 16.812 1 97.81 179 THR B C 1
ATOM 2840 O O . THR B 1 179 ? 9.703 22.812 16.5 1 97.81 179 THR B O 1
ATOM 2843 N N . ALA B 1 180 ? 8.812 21.062 17.516 1 97.94 180 ALA B N 1
ATOM 2844 C CA . ALA B 1 180 ? 10.078 20.609 18.078 1 97.94 180 ALA B CA 1
ATOM 2845 C C . ALA B 1 180 ? 11.062 20.25 16.969 1 97.94 180 ALA B C 1
ATOM 2847 O O . ALA B 1 180 ? 12.281 20.406 17.141 1 97.94 180 ALA B O 1
ATOM 2848 N N . LEU B 1 181 ? 10.594 19.812 15.828 1 97.81 181 LEU B N 1
ATOM 2849 C CA . LEU B 1 181 ? 11.438 19.297 14.758 1 97.81 181 LEU B CA 1
ATOM 2850 C C . LEU B 1 181 ? 11.844 20.422 13.805 1 97.81 181 LEU B C 1
ATOM 2852 O O . LEU B 1 181 ? 12.68 20.219 12.922 1 97.81 181 LEU B O 1
ATOM 2856 N N . ALA B 1 182 ? 11.328 21.578 13.945 1 96.12 182 ALA B N 1
ATOM 2857 C CA . ALA B 1 182 ? 11.531 22.688 13.023 1 96.12 182 ALA B CA 1
ATOM 2858 C C . ALA B 1 182 ? 13.016 23 12.852 1 96.12 182 ALA B C 1
ATOM 2860 O O . ALA B 1 182 ? 13.477 23.219 11.727 1 96.12 182 ALA B O 1
ATOM 2861 N N . PRO B 1 183 ? 13.891 22.938 13.852 1 95.12 183 PRO B N 1
ATOM 2862 C CA . PRO B 1 183 ? 15.305 23.266 13.672 1 95.12 183 PRO B CA 1
ATOM 2863 C C . PRO B 1 183 ? 16.031 22.281 12.766 1 95.12 183 PRO B C 1
ATOM 2865 O O . PRO B 1 183 ? 17 22.641 12.102 1 95.12 183 PRO B O 1
ATOM 2868 N N . LEU B 1 184 ? 15.625 21.062 12.711 1 95 184 LEU B N 1
ATOM 2869 C CA . LEU B 1 184 ? 16.25 20.047 11.875 1 95 184 LEU B CA 1
ATOM 2870 C C . LEU B 1 184 ? 15.984 20.312 10.398 1 95 184 LEU B C 1
ATOM 2872 O O . LEU B 1 184 ? 16.797 19.969 9.547 1 95 184 LEU B O 1
ATOM 2876 N N . ARG B 1 185 ? 14.828 20.891 10.148 1 91.88 185 ARG B N 1
ATOM 2877 C CA . ARG B 1 185 ? 14.445 21.141 8.758 1 91.88 185 ARG B CA 1
ATOM 2878 C C . ARG B 1 185 ? 15.102 22.406 8.227 1 91.88 185 ARG B C 1
ATOM 2880 O O . ARG B 1 185 ? 15.211 22.594 7.016 1 91.88 185 ARG B O 1
ATOM 2887 N N . GLN B 1 186 ? 15.492 23.328 9.047 1 82.75 186 GLN B N 1
ATOM 2888 C CA . GLN B 1 186 ? 16.172 24.562 8.672 1 82.75 186 GLN B CA 1
ATOM 2889 C C . GLN B 1 186 ? 17.656 24.312 8.43 1 82.75 186 GLN B C 1
ATOM 2891 O O . GLN B 1 186 ? 18.281 24.984 7.594 1 82.75 186 GLN B O 1
ATOM 2896 N N . SER B 1 187 ? 18.25 23.391 9.242 1 68.88 187 SER B N 1
ATOM 2897 C CA . SER B 1 187 ? 19.672 23.094 9.109 1 68.88 187 SER B CA 1
ATOM 2898 C C . SER B 1 187 ? 19.969 22.391 7.793 1 68.88 187 SER B C 1
ATOM 2900 O O . SER B 1 187 ? 21.047 22.594 7.215 1 68.88 187 SER B O 1
ATOM 2902 N N . THR B 1 188 ? 19.078 21.531 7.352 1 55.47 188 THR B N 1
ATOM 2903 C CA . THR B 1 188 ? 19.297 20.828 6.102 1 55.47 188 THR B CA 1
ATOM 2904 C C . THR B 1 188 ? 19.266 21.781 4.914 1 55.47 188 THR B C 1
ATOM 2906 O O . THR B 1 188 ? 19.844 21.5 3.867 1 55.47 188 THR B O 1
ATOM 2909 N N . LEU B 1 189 ? 18.578 22.906 5.039 1 49.16 189 LEU B N 1
ATOM 2910 C CA . LEU B 1 189 ? 18.547 23.969 4.039 1 49.16 189 LEU B CA 1
ATOM 2911 C C . LEU B 1 189 ? 19.859 24.734 4.012 1 49.16 189 LEU B C 1
ATOM 2913 O O . LEU B 1 189 ? 20.266 25.25 2.969 1 49.16 189 LEU B O 1
ATOM 2917 N N . VAL B 1 190 ? 20.562 24.906 5.098 1 45.78 190 VAL B N 1
ATOM 2918 C CA . VAL B 1 190 ? 21.812 25.672 5.141 1 45.78 190 VAL B CA 1
ATOM 2919 C C . VAL B 1 190 ? 22.953 24.844 4.559 1 45.78 190 VAL B C 1
ATOM 2921 O O . VAL B 1 190 ? 23.906 25.375 4.016 1 45.78 190 VAL B O 1
ATOM 2924 N N . THR B 1 191 ? 23.031 23.516 4.855 1 41.91 191 THR B N 1
ATOM 2925 C CA . THR B 1 191 ? 24.219 22.812 4.414 1 41.91 191 THR B CA 1
ATOM 2926 C C . THR B 1 191 ? 24.125 22.453 2.934 1 41.91 191 THR B C 1
ATOM 2928 O O . THR B 1 191 ? 25.016 21.797 2.389 1 41.91 191 THR B O 1
ATOM 2931 N N . SER B 1 192 ? 22.922 22.703 2.262 1 34.34 192 SER B N 1
ATOM 2932 C CA . SER B 1 192 ? 23.062 22.484 0.827 1 34.34 192 SER B CA 1
ATOM 2933 C C . SER B 1 192 ? 23.766 23.672 0.16 1 34.34 192 SER B C 1
ATOM 2935 O O . SER B 1 192 ? 23.562 24.828 0.568 1 34.34 192 SER B O 1
#

Organism: Nocardia brasiliensis (strain ATCC 700358 / HUJEG-1) (NCBI:txid1133849)

Secondary structure (DSSP, 8-state):
--EEEEEEE----TT-SHHHHHHHHHHHHHT-SSEEEEEEEGGGS---S---SS-GGG-S-SSHHHHHHHHHHTT-SEEEEEEE-BTTB--HHHHHHHHT-SGGGTT-EEEEEEEETTTTHHHHHHHHHHHHHHT-EEEEEEEEEETTTSEETTTEE---HHHHHHHHHHHHHHHHHHHHHHHHHHHHHH--/--EEEEEEE----TT-SHHHHHHHHHHHHHT-SSEEEEEEEGGGS---S---SS-GGG-S-SSHHHHHHHHHHTT-SEEEEEEE-BTTB--HHHHHHHHT-SGGGTT-EEEEEEEETTTTHHHHHHHHHHHHHHT-EEEEEEEEEETTTSEETTTEE---HHHHHHHHHHHHHHHHHHHHHHHHHHHHHH--